Protein AF-0000000074608625 (afdb_homodimer)

Solvent-accessible surface area (backbone atoms only — not comparable to full-atom values): 22029 Å² total; per-residue (Å²): 109,64,65,56,42,51,50,27,55,51,31,38,75,40,43,80,80,32,47,66,61,49,50,52,43,54,66,48,27,77,52,74,66,51,71,73,44,94,78,44,61,47,52,67,66,27,51,48,28,48,43,29,43,35,46,26,46,45,65,27,81,73,61,85,59,65,58,55,58,49,51,50,50,51,51,62,72,42,47,70,63,55,24,36,69,66,22,48,39,90,84,57,47,71,64,52,50,37,51,49,45,35,52,43,36,43,23,50,37,46,28,31,72,65,28,61,69,56,29,54,58,42,22,73,50,45,38,57,48,52,50,50,31,51,53,29,44,68,36,90,84,39,82,28,16,67,48,16,42,43,47,46,51,30,35,44,76,28,67,64,61,49,35,70,68,43,48,53,52,48,45,32,52,52,40,48,53,60,55,61,72,60,58,82,56,72,65,76,72,49,68,78,69,65,76,84,74,82,80,78,76,86,125,108,65,66,56,44,51,49,29,54,52,31,38,77,40,42,80,81,33,46,66,61,50,51,51,43,54,67,48,27,76,53,74,68,50,70,74,44,93,79,45,60,48,51,66,67,26,51,49,28,46,43,29,42,34,46,25,45,46,64,27,82,73,62,84,60,64,59,57,59,49,49,49,51,50,51,62,72,42,46,70,64,55,24,36,69,66,22,48,40,89,86,56,46,72,66,53,51,37,50,50,44,36,52,44,36,43,23,51,36,46,27,28,72,66,28,61,68,56,30,54,57,43,22,73,51,46,38,59,47,52,50,51,30,50,52,29,45,70,36,88,85,40,82,27,16,68,47,16,43,44,47,46,53,30,36,43,78,26,67,64,61,49,36,72,68,44,48,52,52,48,45,32,53,51,41,48,52,60,54,60,73,61,56,82,55,69,69,76,70,48,70,77,67,65,78,83,75,80,78,78,77,86,125

Organism: Saponaria officinalis (NCBI:txid3572)

Secondary structure (DSSP, 8-state):
-HHHHHHHHHHHHSTTTTHHHHHHHHHTSPPHHHHHSSS----HHHHHHHHHHHHHHHH-SS-SSSHHHHHHHHHHHTGGGGGSGGGS-TT--HHHHHHHHHHHHHHHHHHHHH-HHHHHHHHTTHHHHHHHHHHHHH-TT-TTHHHHHHHHHHHHHS-----HHHHHHHHHHHHHHHHHHS---HHHHHTTS----------/-HHHHHHHHHHHHSGGGGHHHHHHHHHTSPPHHHHHSSS----HHHHHHHHHHHHHHHH-SS-SSSHHHHHHHHHHHTGGGGGSGGGS-TT--HHHHHHHHHHHHHHHHHHHHH-HHHHHHHHTTHHHHHHHHHHHHH-TT-TTHHHHHHHHHHHHHS-----HHHHHHHHHHHHHHHHHHS---HHHHHTTS----------

Sequence (406 aa):
MEALTELCDLIAKKPAQFTEKLGWICGHCPSPEFFSGGSPRISRSQLNSVICVSRFLSLCPSPPDHRPKDVVLDFLCSVTTSFQLSFWPQSFHNDAVSTFYADFLGYVCIVGEISPEFSDDVENFFGEVVMSALNNAYSVCSESRPISRIFLVALSNSFPRISPYDSENLIILLLEQICAVSPFSPRDAASGGGGMASGMSSYMEALTELCDLIAKKPAQFTEKLGWICGHCPSPEFFSGGSPRISRSQLNSVICVSRFLSLCPSPPDHRPKDVVLDFLCSVTTSFQLSFWPQSFHNDAVSTFYADFLGYVCIVGEISPEFSDDVENFFGEVVMSALNNAYSVCSESRPISRIFLVALSNSFPRISPYDSENLIILLLEQICAVSPFSPRDAASGGGGMASGMSSY

pLDDT: mean 85.3, std 18.97, range [23.88, 98.56]

Radius of gyration: 27.74 Å; Cα contacts (8 Å, |Δi|>4): 485; chains: 2; bounding box: 70×77×64 Å

Nearest PDB structures (foldseek):
  6rk8-assembly1_A-2  TM=3.622E-01  e=2.174E+00  Homo sapiens
  6rm5-assembly1_A-2  TM=3.635E-01  e=3.860E+00  Homo sapiens
  5ulo-assembly1_B  TM=2.159E-01  e=1.414E+00  Homo sapiens
  6rk8-assembly1_A-2  TM=3.625E-01  e=9.862E-01  Homo sapiens
  7nma-assembly1_A-2  TM=4.134E-01  e=2.217E+00  Homo sapiens

Structure (mmCIF, N/CA/C/O backbone):
data_AF-0000000074608625-model_v1
#
loop_
_entity.id
_entity.type
_entity.pdbx_description
1 polymer 'Uncharacterized protein'
#
loop_
_atom_site.group_PDB
_atom_site.id
_atom_site.type_symbol
_atom_site.label_atom_id
_atom_site.label_alt_id
_atom_site.label_comp_id
_atom_site.label_asym_id
_atom_site.label_entity_id
_atom_site.label_seq_id
_atom_site.pdbx_PDB_ins_code
_atom_site.Cartn_x
_atom_site.Cartn_y
_atom_site.Cartn_z
_atom_site.occupancy
_atom_site.B_iso_or_equiv
_atom_site.auth_seq_id
_atom_site.auth_comp_id
_atom_site.auth_asym_id
_atom_site.auth_atom_id
_atom_site.pdbx_PDB_model_num
ATOM 1 N N . MET A 1 1 ? -2.221 -35.25 -4.062 1 62.5 1 MET A N 1
ATOM 2 C CA . MET A 1 1 ? -1.458 -34.062 -3.65 1 62.5 1 MET A CA 1
ATOM 3 C C . MET A 1 1 ? -0.403 -34.438 -2.613 1 62.5 1 MET A C 1
ATOM 5 O O . MET A 1 1 ? 0.753 -34.031 -2.723 1 62.5 1 MET A O 1
ATOM 9 N N . GLU A 1 2 ? -0.713 -35.469 -1.866 1 69.81 2 GLU A N 1
ATOM 10 C CA . GLU A 1 2 ? 0.182 -35.812 -0.767 1 69.81 2 GLU A CA 1
ATOM 11 C C . GLU A 1 2 ? 1.438 -36.5 -1.277 1 69.81 2 GLU A C 1
ATOM 13 O O . GLU A 1 2 ? 2.551 -36.188 -0.859 1 69.81 2 GLU A O 1
ATOM 18 N N . ALA A 1 3 ? 1.208 -37.406 -2.23 1 73.75 3 ALA A N 1
ATOM 19 C CA . ALA A 1 3 ? 2.359 -38.125 -2.738 1 73.75 3 ALA A CA 1
ATOM 20 C C . ALA A 1 3 ? 3.311 -37.219 -3.5 1 73.75 3 ALA A C 1
ATOM 22 O O . ALA A 1 3 ? 4.531 -37.312 -3.346 1 73.75 3 ALA A O 1
ATOM 23 N N . LEU A 1 4 ? 2.727 -36.344 -4.273 1 80.75 4 LEU A N 1
ATOM 24 C CA . LEU A 1 4 ? 3.535 -35.406 -5.039 1 80.75 4 LEU A CA 1
ATOM 25 C C . LEU A 1 4 ? 4.289 -34.438 -4.117 1 80.75 4 LEU A C 1
ATOM 27 O O . LEU A 1 4 ? 5.449 -34.125 -4.367 1 80.75 4 LEU A O 1
ATOM 31 N N . THR A 1 5 ? 3.619 -34.188 -3.051 1 80.56 5 THR A N 1
ATOM 32 C CA . THR A 1 5 ? 4.238 -33.312 -2.062 1 80.56 5 THR A CA 1
ATOM 33 C C . THR A 1 5 ? 5.438 -34 -1.412 1 80.56 5 THR A C 1
ATOM 35 O O . THR A 1 5 ? 6.496 -33.375 -1.251 1 80.56 5 THR A O 1
ATOM 38 N N . GLU A 1 6 ? 5.23 -35.219 -1.088 1 80.81 6 GLU A N 1
ATOM 39 C CA . GLU A 1 6 ? 6.316 -36 -0.484 1 80.81 6 GLU A CA 1
ATOM 40 C C . GLU A 1 6 ? 7.488 -36.125 -1.447 1 80.81 6 GLU A C 1
ATOM 42 O O . GLU A 1 6 ? 8.648 -36.062 -1.036 1 80.81 6 GLU A O 1
ATOM 47 N N . LEU A 1 7 ? 7.137 -36.438 -2.635 1 84 7 LEU A N 1
ATOM 48 C CA . LEU A 1 7 ? 8.18 -36.562 -3.65 1 84 7 LEU A CA 1
ATOM 49 C C . LEU A 1 7 ? 8.961 -35.25 -3.764 1 84 7 LEU A C 1
ATOM 51 O O . LEU A 1 7 ? 10.195 -35.25 -3.814 1 84 7 LEU A O 1
ATOM 55 N N . CYS A 1 8 ? 8.289 -34.188 -3.764 1 84.25 8 CYS A N 1
ATOM 56 C CA . CYS A 1 8 ? 8.93 -32.875 -3.867 1 84.25 8 CYS A CA 1
ATOM 57 C C . CYS A 1 8 ? 9.867 -32.625 -2.686 1 84.25 8 CYS A C 1
ATOM 59 O O . CYS A 1 8 ? 10.953 -32.094 -2.854 1 84.25 8 CYS A O 1
ATOM 61 N N . ASP A 1 9 ? 9.414 -33.062 -1.538 1 86.75 9 ASP A N 1
ATOM 62 C CA . ASP A 1 9 ? 10.266 -32.906 -0.358 1 86.75 9 ASP A CA 1
ATOM 63 C C . ASP A 1 9 ? 11.539 -33.75 -0.498 1 86.75 9 ASP A C 1
ATOM 65 O O . ASP A 1 9 ? 12.617 -33.281 -0.105 1 86.75 9 ASP A O 1
ATOM 69 N N . LEU A 1 10 ? 11.336 -34.844 -1.03 1 87.38 10 LEU A N 1
ATOM 70 C CA . LEU A 1 10 ? 12.492 -35.719 -1.247 1 87.38 10 LEU A CA 1
ATOM 71 C C . LEU A 1 10 ? 13.445 -35.094 -2.262 1 87.38 10 LEU A C 1
ATOM 73 O O . LEU A 1 10 ? 14.664 -35.125 -2.07 1 87.38 10 LEU A O 1
ATOM 77 N N . ILE A 1 11 ? 12.977 -34.656 -3.322 1 88.56 11 ILE A N 1
ATOM 78 C CA . ILE A 1 11 ? 13.781 -34.031 -4.359 1 88.56 11 ILE A CA 1
ATOM 79 C C . ILE A 1 11 ? 14.531 -32.844 -3.77 1 88.56 11 ILE A C 1
ATOM 81 O O . ILE A 1 11 ? 15.711 -32.625 -4.07 1 88.56 11 ILE A O 1
ATOM 85 N N . ALA A 1 12 ? 13.883 -32.062 -2.889 1 87.19 12 ALA A N 1
ATOM 86 C CA . ALA A 1 12 ? 14.484 -30.875 -2.309 1 87.19 12 ALA A CA 1
ATOM 87 C C . ALA A 1 12 ? 15.688 -31.234 -1.438 1 87.19 12 ALA A C 1
ATOM 89 O O . ALA A 1 12 ? 16.641 -30.438 -1.32 1 87.19 12 ALA A O 1
ATOM 90 N N . LYS A 1 13 ? 15.68 -32.344 -0.871 1 87.94 13 LYS A N 1
ATOM 91 C CA . LYS A 1 13 ? 16.781 -32.781 -0.019 1 87.94 13 LYS A CA 1
ATOM 92 C C . LYS A 1 13 ? 17.984 -33.219 -0.854 1 87.94 13 LYS A C 1
ATOM 94 O O . LYS A 1 13 ? 19.125 -33.125 -0.409 1 87.94 13 LYS A O 1
ATOM 99 N N . LYS A 1 14 ? 17.703 -33.781 -1.991 1 90 14 LYS A N 1
ATOM 100 C CA . LYS A 1 14 ? 18.766 -34.219 -2.881 1 90 14 LYS A CA 1
ATOM 101 C C . LYS A 1 14 ? 18.469 -33.844 -4.332 1 90 14 LYS A C 1
ATOM 103 O O . LYS A 1 14 ? 18.312 -34.719 -5.18 1 90 14 LYS A O 1
ATOM 108 N N . PRO A 1 15 ? 18.531 -32.625 -4.633 1 87.06 15 PRO A N 1
ATOM 109 C CA . PRO A 1 15 ? 18.047 -32.156 -5.941 1 87.06 15 PRO A CA 1
ATOM 110 C C . PRO A 1 15 ? 18.906 -32.688 -7.094 1 87.06 15 PRO A C 1
ATOM 112 O O . PRO A 1 15 ? 18.359 -33 -8.164 1 87.06 15 PRO A O 1
ATOM 115 N N . ALA A 1 16 ? 20.172 -32.781 -6.934 1 87.25 16 ALA A N 1
ATOM 116 C CA . ALA A 1 16 ? 21.047 -33.25 -7.996 1 87.25 16 ALA A CA 1
ATOM 117 C C . ALA A 1 16 ? 20.766 -34.688 -8.344 1 87.25 16 ALA A C 1
ATOM 119 O O . ALA A 1 16 ? 20.922 -35.125 -9.492 1 87.25 16 ALA A O 1
ATOM 120 N N . GLN A 1 17 ? 20.281 -35.438 -7.332 1 88.06 17 GLN A N 1
ATOM 121 C CA . GLN A 1 17 ? 20.031 -36.844 -7.52 1 88.06 17 GLN A CA 1
ATOM 122 C C . GLN A 1 17 ? 18.688 -37.094 -8.211 1 88.06 17 GLN A C 1
ATOM 124 O O . GLN A 1 17 ? 18.484 -38.125 -8.828 1 88.06 17 GLN A O 1
ATOM 129 N N . PHE A 1 18 ? 17.859 -36.188 -8.164 1 88.81 18 PHE A N 1
ATOM 130 C CA . PHE A 1 18 ? 16.5 -36.406 -8.672 1 88.81 18 PHE A CA 1
ATOM 131 C C . PHE A 1 18 ? 16.156 -35.406 -9.758 1 88.81 18 PHE A C 1
ATOM 133 O O . PHE A 1 18 ? 15.016 -34.969 -9.867 1 88.81 18 PHE A O 1
ATOM 140 N N . THR A 1 19 ? 17.094 -35.031 -10.555 1 88.88 19 THR A N 1
ATOM 141 C CA . THR A 1 19 ? 16.922 -34 -11.594 1 88.88 19 THR A CA 1
ATOM 142 C C . THR A 1 19 ? 15.867 -34.438 -12.602 1 88.88 19 THR A C 1
ATOM 144 O O . THR A 1 19 ? 15.062 -33.625 -13.047 1 88.88 19 THR A O 1
ATOM 147 N N . GLU A 1 20 ? 15.898 -35.688 -12.922 1 90.19 20 GLU A N 1
ATOM 148 C CA . GLU A 1 20 ? 14.938 -36.188 -13.906 1 90.19 20 GLU A CA 1
ATOM 149 C C . GLU A 1 20 ? 13.508 -36.094 -13.375 1 90.19 20 GLU A C 1
ATOM 151 O O . GLU A 1 20 ? 12.594 -35.75 -14.117 1 90.19 20 GLU A O 1
ATOM 156 N N . LYS A 1 21 ? 13.312 -36.5 -12.148 1 89.75 21 LYS A N 1
ATOM 157 C CA . LYS A 1 21 ? 11.992 -36.438 -11.531 1 89.75 21 LYS A CA 1
ATOM 158 C C . LYS A 1 21 ? 11.508 -35 -11.445 1 89.75 21 LYS A C 1
ATOM 160 O O . LYS A 1 21 ? 10.328 -34.719 -11.664 1 89.75 21 LYS A O 1
ATOM 165 N N . LEU A 1 22 ? 12.453 -34.125 -11.133 1 91.5 22 LEU A N 1
ATOM 166 C CA . LEU A 1 22 ? 12.125 -32.688 -11.102 1 91.5 22 LEU A CA 1
ATOM 167 C C . LEU A 1 22 ? 11.703 -32.188 -12.484 1 91.5 22 LEU A C 1
ATOM 169 O O . LEU A 1 22 ? 10.711 -31.469 -12.609 1 91.5 22 LEU A O 1
ATOM 173 N N . GLY A 1 23 ? 12.469 -32.594 -13.461 1 92.44 23 GLY A N 1
ATOM 174 C CA . GLY A 1 23 ? 12.117 -32.25 -14.828 1 92.44 23 GLY A CA 1
ATOM 175 C C . GLY A 1 23 ? 10.742 -32.75 -15.227 1 92.44 23 GLY A C 1
ATOM 176 O O . GLY A 1 23 ? 10 -32.031 -15.922 1 92.44 23 GLY A O 1
ATOM 177 N N . TRP A 1 24 ? 10.438 -33.969 -14.82 1 92.19 24 TRP A N 1
ATOM 178 C CA . TRP A 1 24 ? 9.133 -34.531 -15.102 1 92.19 24 TRP A CA 1
ATOM 179 C C . TRP A 1 24 ? 8.016 -33.719 -14.477 1 92.19 24 TRP A C 1
ATOM 181 O O . TRP A 1 24 ? 7.02 -33.406 -15.133 1 92.19 24 TRP A O 1
ATOM 191 N N . ILE A 1 25 ? 8.125 -33.344 -13.227 1 93.06 25 ILE A N 1
ATOM 192 C CA . ILE A 1 25 ? 7.109 -32.562 -12.547 1 93.06 25 ILE A CA 1
ATOM 193 C C . ILE A 1 25 ? 6.957 -31.203 -13.25 1 93.06 25 ILE A C 1
ATOM 195 O O . ILE A 1 25 ? 5.84 -30.75 -13.484 1 93.06 25 ILE A O 1
ATOM 199 N N . CYS A 1 26 ? 8.094 -30.609 -13.586 1 94.5 26 CYS A N 1
ATOM 200 C CA . CYS A 1 26 ? 8.078 -29.328 -14.289 1 94.5 26 CYS A CA 1
ATOM 201 C C . CYS A 1 26 ? 7.363 -29.453 -15.633 1 94.5 26 CYS A C 1
ATOM 203 O O . CYS A 1 26 ? 6.621 -28.562 -16.031 1 94.5 26 CYS A O 1
ATOM 205 N N . GLY A 1 27 ? 7.559 -30.531 -16.234 1 93.94 27 GLY A N 1
ATOM 206 C CA . GLY A 1 27 ? 6.953 -30.781 -17.531 1 93.94 27 GLY A CA 1
ATOM 207 C C . GLY A 1 27 ? 5.445 -30.922 -17.469 1 93.94 27 GLY A C 1
ATOM 208 O O . GLY A 1 27 ? 4.766 -30.828 -18.5 1 93.94 27 GLY A O 1
ATOM 209 N N . HIS A 1 28 ? 4.926 -31.172 -16.266 1 93.62 28 HIS A N 1
ATOM 210 C CA . HIS A 1 28 ? 3.488 -31.312 -16.078 1 93.62 28 HIS A CA 1
ATOM 211 C C . HIS A 1 28 ? 2.838 -29.984 -15.711 1 93.62 28 HIS A C 1
ATOM 213 O O . HIS A 1 28 ? 1.614 -29.906 -15.586 1 93.62 28 HIS A O 1
ATOM 219 N N . CYS A 1 29 ? 3.6 -29 -15.539 1 94.88 29 CYS A N 1
ATOM 220 C CA . CYS A 1 29 ? 3.062 -27.656 -15.32 1 94.88 29 CYS A CA 1
ATOM 221 C C . CYS A 1 29 ? 2.633 -27.031 -16.641 1 94.88 29 CYS A C 1
ATOM 223 O O . CYS A 1 29 ? 3.127 -27.391 -17.703 1 94.88 29 CYS A O 1
ATOM 225 N N . PRO A 1 30 ? 1.712 -26.125 -16.531 1 93.5 30 PRO A N 1
ATOM 226 C CA . PRO A 1 30 ? 1.291 -25.469 -17.781 1 93.5 30 PRO A CA 1
ATOM 227 C C . PRO A 1 30 ? 2.418 -24.672 -18.438 1 93.5 30 PRO A C 1
ATOM 229 O O . PRO A 1 30 ? 3.207 -24.031 -17.75 1 93.5 30 PRO A O 1
ATOM 232 N N . SER A 1 31 ? 2.512 -24.812 -19.734 1 89 31 SER A N 1
ATOM 233 C CA . SER A 1 31 ? 3.477 -24.016 -20.484 1 89 31 SER A CA 1
ATOM 234 C C . SER A 1 31 ? 2.951 -22.609 -20.75 1 89 31 SER A C 1
ATOM 236 O O . SER A 1 31 ? 1.753 -22.359 -20.609 1 89 31 SER A O 1
ATOM 238 N N . PRO A 1 32 ? 3.836 -21.719 -21.094 1 87.12 32 PRO A N 1
ATOM 239 C CA . PRO A 1 32 ? 3.391 -20.359 -21.391 1 87.12 32 PRO A CA 1
ATOM 240 C C . PRO A 1 32 ? 2.314 -20.312 -22.469 1 87.12 32 PRO A C 1
ATOM 242 O O . PRO A 1 32 ? 1.43 -19.453 -22.422 1 87.12 32 PRO A O 1
ATOM 245 N N . GLU A 1 33 ? 2.348 -21.234 -23.359 1 87.5 33 GLU A N 1
ATOM 246 C CA . GLU A 1 33 ? 1.382 -21.281 -24.453 1 87.5 33 GLU A CA 1
ATOM 247 C C . GLU A 1 33 ? -0.02 -21.594 -23.938 1 87.5 33 GLU A C 1
ATOM 249 O O . GLU A 1 33 ? -1.015 -21.234 -24.578 1 87.5 33 GLU A O 1
ATOM 254 N N . PHE A 1 34 ? 0.003 -22.281 -22.859 1 87.88 34 PHE A N 1
ATOM 255 C CA . PHE A 1 34 ? -1.271 -22.641 -22.25 1 87.88 34 PHE A CA 1
ATOM 256 C C . PHE A 1 34 ? -2.078 -21.391 -21.922 1 87.88 34 PHE A C 1
ATOM 258 O O . PHE A 1 34 ? -3.295 -21.359 -22.109 1 87.88 34 PHE A O 1
ATOM 265 N N . PHE A 1 35 ? -1.412 -20.359 -21.484 1 86.56 35 PHE A N 1
ATOM 266 C CA . PHE A 1 35 ? -2.059 -19.156 -20.969 1 86.56 35 PHE A CA 1
ATOM 267 C C . PHE A 1 35 ? -2.432 -18.203 -22.094 1 86.56 35 PHE A C 1
ATOM 269 O O . PHE A 1 35 ? -3.26 -17.312 -21.906 1 86.56 35 PHE A O 1
ATOM 276 N N . SER A 1 36 ? -1.733 -18.266 -23.188 1 79 36 SER A N 1
ATOM 277 C CA . SER A 1 36 ? -1.963 -17.375 -24.328 1 79 36 SER A CA 1
ATOM 278 C C . SER A 1 36 ? -3.201 -17.797 -25.109 1 79 36 SER A C 1
ATOM 280 O O . SER A 1 36 ? -3.701 -17.047 -25.953 1 79 36 SER A O 1
ATOM 282 N N . GLY A 1 37 ? -3.668 -18.953 -24.812 1 66.75 37 GLY A N 1
ATOM 283 C CA . GLY A 1 37 ? -4.844 -19.422 -25.531 1 66.75 37 GLY A CA 1
ATOM 284 C C . GLY A 1 37 ? -6.145 -18.922 -24.938 1 66.75 37 GLY A C 1
ATOM 285 O O . GLY A 1 37 ? -6.168 -18.438 -23.797 1 66.75 37 GLY A O 1
ATOM 286 N N . GLY A 1 38 ? -7.23 -18.438 -25.734 1 66 38 GLY A N 1
ATOM 287 C CA . GLY A 1 38 ? -8.523 -17.812 -25.484 1 66 38 GLY A CA 1
ATOM 288 C C . GLY A 1 38 ? -9.094 -18.172 -24.125 1 66 38 GLY A C 1
ATOM 289 O O . GLY A 1 38 ? -9.398 -17.281 -23.328 1 66 38 GLY A O 1
ATOM 290 N N . SER A 1 39 ? -9.516 -19.359 -23.781 1 67.25 39 SER A N 1
ATOM 291 C CA . SER A 1 39 ? -10.141 -19.75 -22.531 1 67.25 39 SER A CA 1
ATOM 292 C C . SER A 1 39 ? -9.555 -21.062 -22.016 1 67.25 39 SER A C 1
ATOM 294 O O . SER A 1 39 ? -10.211 -22.094 -22.062 1 67.25 39 SER A O 1
ATOM 296 N N . PRO A 1 40 ? -8.359 -20.844 -21.297 1 80.19 40 PRO A N 1
ATOM 297 C CA . PRO A 1 40 ? -7.754 -22.109 -20.859 1 80.19 40 PRO A CA 1
ATOM 298 C C . PRO A 1 40 ? -8.422 -22.672 -19.609 1 80.19 40 PRO A C 1
ATOM 300 O O . PRO A 1 40 ? -8.961 -21.922 -18.797 1 80.19 40 PRO A O 1
ATOM 303 N N . ARG A 1 41 ? -8.648 -23.953 -19.578 1 91.69 41 ARG A N 1
ATOM 304 C CA . ARG A 1 41 ? -9.008 -24.672 -18.359 1 91.69 41 ARG A CA 1
ATOM 305 C C . ARG A 1 41 ? -7.848 -25.516 -17.859 1 91.69 41 ARG A C 1
ATOM 307 O O . ARG A 1 41 ? -7.398 -26.438 -18.547 1 91.69 41 ARG A O 1
ATOM 314 N N . ILE A 1 42 ? -7.43 -25.203 -16.734 1 94.81 42 ILE A N 1
ATOM 315 C CA . ILE A 1 42 ? -6.273 -25.906 -16.188 1 94.81 42 ILE A CA 1
ATOM 316 C C . ILE A 1 42 ? -6.734 -27.188 -15.477 1 94.81 42 ILE A C 1
ATOM 318 O O . ILE A 1 42 ? -7.848 -27.234 -14.945 1 94.81 42 ILE A O 1
ATOM 322 N N . SER A 1 43 ? -5.949 -28.188 -15.492 1 93.06 43 SER A N 1
ATOM 323 C CA . SER A 1 43 ? -6.312 -29.438 -14.836 1 93.06 43 SER A CA 1
ATOM 324 C C . SER A 1 43 ? -5.848 -29.453 -13.383 1 93.06 43 SER A C 1
ATOM 326 O O . SER A 1 43 ? -4.949 -28.688 -13.008 1 93.06 43 SER A O 1
ATOM 328 N N . ARG A 1 44 ? -6.438 -30.297 -12.602 1 93.12 44 ARG A N 1
ATOM 329 C CA . ARG A 1 44 ? -6.027 -30.469 -11.211 1 93.12 44 ARG A CA 1
ATOM 330 C C . ARG A 1 44 ? -4.57 -30.906 -11.117 1 93.12 44 ARG A C 1
ATOM 332 O O . ARG A 1 44 ? -3.834 -30.438 -10.234 1 93.12 44 ARG A O 1
ATOM 339 N N . SER A 1 45 ? -4.238 -31.797 -11.961 1 91.62 45 SER A N 1
ATOM 340 C CA . SER A 1 45 ? -2.873 -32.312 -11.961 1 91.62 45 SER A CA 1
ATOM 341 C C . SER A 1 45 ? -1.867 -31.203 -12.25 1 91.62 45 SER A C 1
ATOM 343 O O . SER A 1 45 ? -0.794 -31.156 -11.641 1 91.62 45 SER A O 1
ATOM 345 N N . GLN A 1 46 ? -2.205 -30.359 -13.172 1 93.69 46 GLN A N 1
ATOM 346 C CA . GLN A 1 46 ? -1.342 -29.234 -13.484 1 93.69 46 GLN A CA 1
ATOM 347 C C . GLN A 1 46 ? -1.2 -28.297 -12.281 1 93.69 46 GLN A C 1
ATOM 349 O O . GLN A 1 46 ? -0.096 -27.859 -11.953 1 93.69 46 GLN A O 1
ATOM 354 N N . LEU A 1 47 ? -2.281 -28.031 -11.617 1 95.19 47 LEU A N 1
ATOM 355 C CA . LEU A 1 47 ? -2.26 -27.203 -10.43 1 95.19 47 LEU A CA 1
ATOM 356 C C . LEU A 1 47 ? -1.396 -27.828 -9.336 1 95.19 47 LEU A C 1
ATOM 358 O O . LEU A 1 47 ? -0.6 -27.125 -8.695 1 95.19 47 LEU A O 1
ATOM 362 N N . ASN A 1 48 ? -1.574 -29.047 -9.188 1 93.62 48 ASN A N 1
ATOM 363 C CA . ASN A 1 48 ? -0.778 -29.766 -8.195 1 93.62 48 ASN A CA 1
ATOM 364 C C . ASN A 1 48 ? 0.713 -29.688 -8.516 1 93.62 48 ASN A C 1
ATOM 366 O O . ASN A 1 48 ? 1.537 -29.547 -7.609 1 93.62 48 ASN A O 1
ATOM 370 N N . SER A 1 49 ? 1.026 -29.844 -9.758 1 94.38 49 SER A N 1
ATOM 371 C CA . SER A 1 49 ? 2.426 -29.766 -10.164 1 94.38 49 SER A CA 1
ATOM 372 C C . SER A 1 49 ? 3.01 -28.391 -9.867 1 94.38 49 SER A C 1
ATOM 374 O O . SER A 1 49 ? 4.145 -28.281 -9.398 1 94.38 49 SER A O 1
ATOM 376 N N . VAL A 1 50 ? 2.24 -27.359 -10.156 1 96 50 VAL A N 1
ATOM 377 C CA . VAL A 1 50 ? 2.688 -25.984 -9.891 1 96 50 VAL A CA 1
ATOM 378 C C . VAL A 1 50 ? 2.979 -25.828 -8.398 1 96 50 VAL A C 1
ATOM 380 O O . VAL A 1 50 ? 4.02 -25.281 -8.016 1 96 50 VAL A O 1
ATOM 383 N N . ILE A 1 51 ? 2.078 -26.312 -7.551 1 96.62 51 ILE A N 1
ATOM 384 C CA . ILE A 1 51 ? 2.258 -26.219 -6.105 1 96.62 51 ILE A CA 1
ATOM 385 C C . ILE A 1 51 ? 3.506 -27 -5.688 1 96.62 51 ILE A C 1
ATOM 387 O O . ILE A 1 51 ? 4.305 -26.516 -4.879 1 96.62 51 ILE A O 1
ATOM 391 N N . CYS A 1 52 ? 3.666 -28.109 -6.246 1 94.12 52 CYS A N 1
ATOM 392 C CA . CYS A 1 52 ? 4.801 -28.953 -5.906 1 94.12 52 CYS A CA 1
ATOM 393 C C . CYS A 1 52 ? 6.117 -28.281 -6.266 1 94.12 52 CYS A C 1
ATOM 395 O O . CYS A 1 52 ? 7.051 -28.25 -5.461 1 94.12 52 CYS A O 1
ATOM 397 N N . VAL A 1 53 ? 6.195 -27.781 -7.422 1 94.75 53 VAL A N 1
ATOM 398 C CA . VAL A 1 53 ? 7.414 -27.109 -7.867 1 94.75 53 VAL A CA 1
ATOM 399 C C . VAL A 1 53 ? 7.684 -25.891 -7 1 94.75 53 VAL A C 1
ATOM 401 O O . VAL A 1 53 ? 8.828 -25.609 -6.637 1 94.75 53 VAL A O 1
ATOM 404 N N . SER A 1 54 ? 6.613 -25.156 -6.68 1 96.38 54 SER A N 1
ATOM 405 C CA . SER A 1 54 ? 6.762 -23.984 -5.809 1 96.38 54 SER A CA 1
ATOM 406 C C . SER A 1 54 ? 7.293 -24.391 -4.438 1 96.38 54 SER A C 1
ATOM 408 O O . SER A 1 54 ? 8.172 -23.734 -3.887 1 96.38 54 SER A O 1
ATOM 410 N N . ARG A 1 55 ? 6.746 -25.422 -3.939 1 95.31 55 ARG A N 1
ATOM 411 C CA . ARG A 1 55 ? 7.211 -25.938 -2.654 1 95.31 55 ARG A CA 1
ATOM 412 C C . ARG A 1 55 ? 8.672 -26.359 -2.732 1 95.31 55 ARG A C 1
ATOM 414 O O . ARG A 1 55 ? 9.461 -26.062 -1.835 1 95.31 55 ARG A O 1
ATOM 421 N N . PHE A 1 56 ? 9.016 -27.062 -3.732 1 94.5 56 PHE A N 1
ATOM 422 C CA . PHE A 1 56 ? 10.391 -27.484 -3.938 1 94.5 56 PHE A CA 1
ATOM 423 C C . PHE A 1 56 ? 11.336 -26.281 -3.877 1 94.5 56 PHE A C 1
ATOM 425 O O . PHE A 1 56 ? 12.344 -26.312 -3.164 1 94.5 56 PHE A O 1
ATOM 432 N N . LEU A 1 57 ? 10.984 -25.234 -4.629 1 95.38 57 LEU A N 1
ATOM 433 C CA . LEU A 1 57 ? 11.828 -24.047 -4.688 1 95.38 57 LEU A CA 1
ATOM 434 C C . LEU A 1 57 ? 11.953 -23.406 -3.312 1 95.38 57 LEU A C 1
ATOM 436 O O . LEU A 1 57 ? 12.992 -22.828 -2.984 1 95.38 57 LEU A O 1
ATOM 440 N N . SER A 1 58 ? 10.875 -23.469 -2.539 1 95.5 58 SER A N 1
ATOM 441 C CA . SER A 1 58 ? 10.867 -22.859 -1.211 1 95.5 58 SER A CA 1
ATOM 442 C C . SER A 1 58 ? 11.773 -23.625 -0.253 1 95.5 58 SER A C 1
ATOM 444 O O . SER A 1 58 ? 12.172 -23.109 0.791 1 95.5 58 SER A O 1
ATOM 446 N N . LEU A 1 59 ? 12.125 -24.812 -0.626 1 93.75 59 LEU A N 1
ATOM 447 C CA . LEU A 1 59 ? 12.938 -25.656 0.24 1 93.75 59 LEU A CA 1
ATOM 448 C C . LEU A 1 59 ? 14.367 -25.75 -0.285 1 93.75 59 LEU A C 1
ATOM 450 O O . LEU A 1 59 ? 15.258 -26.25 0.412 1 93.75 59 LEU A O 1
ATOM 454 N N . CYS A 1 60 ? 14.586 -25.297 -1.541 1 90.5 60 CYS A N 1
ATOM 455 C CA . CYS A 1 60 ? 15.883 -25.484 -2.188 1 90.5 60 CYS A CA 1
ATOM 456 C C . CYS A 1 60 ? 16.453 -24.156 -2.668 1 90.5 60 CYS A C 1
ATOM 458 O O . CYS A 1 60 ? 16.141 -23.703 -3.768 1 90.5 60 CYS A O 1
ATOM 460 N N . PRO A 1 61 ? 17.359 -23.656 -1.972 1 84.88 61 PRO A N 1
ATOM 461 C CA . PRO A 1 61 ? 17.922 -22.344 -2.311 1 84.88 61 PRO A CA 1
ATOM 462 C C . PRO A 1 61 ? 18.75 -22.375 -3.594 1 84.88 61 PRO A C 1
ATOM 464 O O . PRO A 1 61 ? 18.922 -21.328 -4.242 1 84.88 61 PRO A O 1
ATOM 467 N N . SER A 1 62 ? 19.266 -23.531 -3.953 1 86.69 62 SER A N 1
ATOM 468 C CA . SER A 1 62 ? 20.109 -23.625 -5.145 1 86.69 62 SER A CA 1
ATOM 469 C C . SER A 1 62 ? 19.672 -24.797 -6.023 1 86.69 62 SER A C 1
ATOM 471 O O . SER A 1 62 ? 20.312 -25.844 -6.035 1 86.69 62 SER A O 1
ATOM 473 N N . PRO A 1 63 ? 18.594 -24.531 -6.699 1 89.81 63 PRO A N 1
ATOM 474 C CA . PRO A 1 63 ? 18.125 -25.609 -7.578 1 89.81 63 PRO A CA 1
ATOM 475 C C . PRO A 1 63 ? 19.125 -25.922 -8.695 1 89.81 63 PRO A C 1
ATOM 477 O O . PRO A 1 63 ? 19.891 -25.047 -9.109 1 89.81 63 PRO A O 1
ATOM 480 N N . PRO A 1 64 ? 19.172 -27.125 -9.109 1 87.5 64 PRO A N 1
ATOM 481 C CA . PRO A 1 64 ? 20.156 -27.547 -10.102 1 87.5 64 PRO A CA 1
ATOM 482 C C . PRO A 1 64 ? 19.922 -26.922 -11.469 1 87.5 64 PRO A C 1
ATOM 484 O O . PRO A 1 64 ? 20.844 -26.859 -12.289 1 87.5 64 PRO A O 1
ATOM 487 N N . ASP A 1 65 ? 18.75 -26.578 -11.789 1 87.94 65 ASP A N 1
ATOM 488 C CA . ASP A 1 65 ? 18.469 -25.891 -13.047 1 87.94 65 ASP A CA 1
ATOM 489 C C . ASP A 1 65 ? 17.422 -24.797 -12.859 1 87.94 65 ASP A C 1
ATOM 491 O O . ASP A 1 65 ? 16.922 -24.594 -11.75 1 87.94 65 ASP A O 1
ATOM 495 N N . HIS A 1 66 ? 17.172 -24.094 -14.062 1 91.38 66 HIS A N 1
ATOM 496 C CA . HIS A 1 66 ? 16.344 -22.906 -13.961 1 91.38 66 HIS A CA 1
ATOM 497 C C . HIS A 1 66 ? 14.875 -23.219 -14.227 1 91.38 66 HIS A C 1
ATOM 499 O O . HIS A 1 66 ? 14 -22.391 -13.984 1 91.38 66 HIS A O 1
ATOM 505 N N . ARG A 1 67 ? 14.625 -24.406 -14.539 1 93 67 ARG A N 1
ATOM 506 C CA . ARG A 1 67 ? 13.281 -24.766 -15 1 93 67 ARG A CA 1
ATOM 507 C C . ARG A 1 67 ? 12.25 -24.547 -13.898 1 93 67 ARG A C 1
ATOM 509 O O . ARG A 1 67 ? 11.188 -23.969 -14.141 1 93 67 ARG A O 1
ATOM 516 N N . PRO A 1 68 ? 12.555 -25.031 -12.648 1 94.5 68 PRO A N 1
ATOM 517 C CA . PRO A 1 68 ? 11.562 -24.812 -11.594 1 94.5 68 PRO A CA 1
ATOM 518 C C . PRO A 1 68 ? 11.203 -23.344 -11.406 1 94.5 68 PRO A C 1
ATOM 520 O O . PRO A 1 68 ? 10.023 -23 -11.266 1 94.5 68 PRO A O 1
ATOM 523 N N . LYS A 1 69 ? 12.172 -22.5 -11.461 1 95.94 69 LYS A N 1
ATOM 524 C CA . LYS A 1 69 ? 11.93 -21.078 -11.312 1 95.94 69 LYS A CA 1
ATOM 525 C C . LYS A 1 69 ? 11.078 -20.531 -12.461 1 95.94 69 LYS A C 1
ATOM 527 O O . LYS A 1 69 ? 10.156 -19.75 -12.242 1 95.94 69 LYS A O 1
ATOM 532 N N . ASP A 1 70 ? 11.367 -21 -13.641 1 95.56 70 ASP A N 1
ATOM 533 C CA . ASP A 1 70 ? 10.648 -20.531 -14.828 1 95.56 70 ASP A CA 1
ATOM 534 C C . ASP A 1 70 ? 9.172 -20.906 -14.742 1 95.56 70 ASP A C 1
ATOM 536 O O . ASP A 1 70 ? 8.305 -20.094 -15.07 1 95.56 70 ASP A O 1
ATOM 540 N N . VAL A 1 71 ? 8.992 -22.094 -14.336 1 95.75 71 VAL A N 1
ATOM 541 C CA . VAL A 1 71 ? 7.629 -22.594 -14.25 1 95.75 71 VAL A CA 1
ATOM 542 C C . VAL A 1 71 ? 6.82 -21.75 -13.266 1 95.75 71 VAL A C 1
ATOM 544 O O . VAL A 1 71 ? 5.691 -21.359 -13.562 1 95.75 71 VAL A O 1
ATOM 547 N N . VAL A 1 72 ? 7.359 -21.469 -12.125 1 97.12 72 VAL A N 1
ATOM 548 C CA . VAL A 1 72 ? 6.668 -20.719 -11.086 1 97.12 72 VAL A CA 1
ATOM 549 C C . VAL A 1 72 ? 6.449 -19.281 -11.539 1 97.12 72 VAL A C 1
ATOM 551 O O . VAL A 1 72 ? 5.355 -18.719 -11.383 1 97.12 72 VAL A O 1
ATOM 554 N N . LEU A 1 73 ? 7.453 -18.719 -12.203 1 96.94 73 LEU A N 1
ATOM 555 C CA . LEU A 1 73 ? 7.348 -17.359 -12.703 1 96.94 73 LEU A CA 1
ATOM 556 C C . LEU A 1 73 ? 6.293 -17.266 -13.805 1 96.94 73 LEU A C 1
ATOM 558 O O . LEU A 1 73 ? 5.508 -16.312 -13.836 1 96.94 73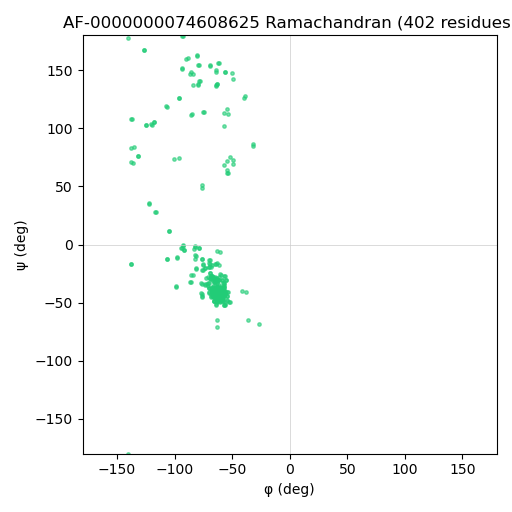 LEU A O 1
ATOM 562 N N . ASP A 1 74 ? 6.293 -18.219 -14.641 1 95.06 74 ASP A N 1
ATOM 563 C CA . ASP A 1 74 ? 5.312 -18.234 -15.727 1 95.06 74 ASP A CA 1
ATOM 564 C C . ASP A 1 74 ? 3.889 -18.281 -15.18 1 95.06 74 ASP A C 1
ATOM 566 O O . ASP A 1 74 ? 3.01 -17.562 -15.672 1 95.06 74 ASP A O 1
ATOM 570 N N . PHE A 1 75 ? 3.672 -19.109 -14.227 1 96.75 75 PHE A N 1
ATOM 571 C CA . PHE A 1 75 ? 2.334 -19.203 -13.656 1 96.75 75 PHE A CA 1
ATOM 572 C C . PHE A 1 75 ? 1.952 -17.891 -12.969 1 96.75 75 PHE A C 1
ATOM 574 O O . PHE A 1 75 ? 0.83 -17.406 -13.125 1 96.75 75 PHE A O 1
ATOM 581 N N . LEU A 1 76 ? 2.898 -17.375 -12.203 1 97.12 76 LEU A N 1
ATOM 582 C CA . LEU A 1 76 ? 2.648 -16.125 -11.492 1 97.12 76 LEU A CA 1
ATOM 583 C C . LEU A 1 76 ? 2.27 -15.008 -12.461 1 97.12 76 LEU A C 1
ATOM 585 O O . LEU A 1 76 ? 1.357 -14.219 -12.188 1 97.12 76 LEU A O 1
ATOM 589 N N . CYS A 1 77 ? 2.883 -15.023 -13.578 1 94.25 77 CYS A N 1
ATOM 590 C CA . CYS A 1 77 ? 2.619 -14.016 -14.602 1 94.25 77 CYS A CA 1
ATOM 591 C C . CYS A 1 77 ? 1.237 -14.211 -15.211 1 94.25 77 CYS A C 1
ATOM 593 O O . CYS A 1 77 ? 0.652 -13.266 -15.75 1 94.25 77 CYS A O 1
ATOM 595 N N . SER A 1 78 ? 0.741 -15.367 -15.031 1 91.94 78 SER A N 1
ATOM 596 C CA . SER A 1 78 ? -0.526 -15.68 -15.68 1 91.94 78 SER A CA 1
ATOM 597 C C . SER A 1 78 ? -1.677 -15.68 -14.68 1 91.94 78 SER A C 1
ATOM 599 O O . SER A 1 78 ? -2.783 -16.125 -15 1 91.94 78 SER A O 1
ATOM 601 N N . VAL A 1 79 ? -1.468 -15.211 -13.523 1 96.25 79 VAL A N 1
ATOM 602 C CA . VAL A 1 79 ? -2.465 -15.266 -12.461 1 96.25 79 VAL A CA 1
ATOM 603 C C . VAL A 1 79 ? -3.705 -14.477 -12.875 1 96.25 79 VAL A C 1
ATOM 605 O O . VAL A 1 79 ? -4.828 -14.844 -12.523 1 96.25 79 VAL A O 1
ATOM 608 N N . THR A 1 80 ? -3.57 -13.461 -13.656 1 95.12 80 THR A N 1
ATOM 609 C CA . THR A 1 80 ? -4.707 -12.633 -14.055 1 95.12 80 THR A CA 1
ATOM 610 C C . THR A 1 80 ? -5.691 -13.445 -14.898 1 95.12 80 THR A C 1
ATOM 612 O O . THR A 1 80 ? -6.902 -13.211 -14.836 1 95.12 80 THR A O 1
ATOM 615 N N . THR A 1 81 ? -5.152 -14.383 -15.664 1 93.62 81 THR A N 1
ATOM 616 C CA . THR A 1 81 ? -6.012 -15.266 -16.438 1 93.62 81 THR A CA 1
ATOM 617 C C . THR A 1 81 ? -6.809 -16.188 -15.523 1 93.62 81 THR A C 1
ATOM 619 O O . THR A 1 81 ? -7.93 -16.578 -15.859 1 93.62 81 THR A O 1
ATOM 622 N N . SER A 1 82 ? -6.293 -16.453 -14.414 1 95.44 82 SER A N 1
ATOM 623 C CA . SER A 1 82 ? -6.906 -17.406 -13.484 1 95.44 82 SER A CA 1
ATOM 624 C C . SER A 1 82 ? -8.07 -16.766 -12.734 1 95.44 82 SER A C 1
ATOM 626 O O . SER A 1 82 ? -8.781 -17.453 -12 1 95.44 82 SER A O 1
ATOM 628 N N . PHE A 1 83 ? -8.375 -15.5 -12.914 1 95.31 83 PHE A N 1
ATOM 629 C CA . PHE A 1 83 ? -9.484 -14.852 -12.227 1 95.31 83 PHE A CA 1
ATOM 630 C C . PHE A 1 83 ? -10.82 -15.266 -12.844 1 95.31 83 PHE A C 1
ATOM 632 O O . PHE A 1 83 ? -11.875 -15.039 -12.25 1 95.31 83 PHE A O 1
ATOM 639 N N . GLN A 1 84 ? -10.688 -15.797 -14.039 1 92.75 84 GLN A N 1
ATOM 640 C CA . GLN A 1 84 ? -11.891 -16.312 -14.688 1 92.75 84 GLN A CA 1
ATOM 641 C C . GLN A 1 84 ? -12.273 -17.672 -14.125 1 92.75 84 GLN A C 1
ATOM 643 O O . GLN A 1 84 ? -11.414 -18.547 -13.961 1 92.75 84 GLN A O 1
ATOM 648 N N . LEU A 1 85 ? -13.523 -17.844 -13.977 1 90.88 85 LEU A N 1
ATOM 649 C CA . LEU A 1 85 ? -14.023 -19.109 -13.461 1 90.88 85 LEU A CA 1
ATOM 650 C C . LEU A 1 85 ? -13.695 -20.266 -14.414 1 90.88 85 LEU A C 1
ATOM 652 O O . LEU A 1 85 ? -13.43 -21.375 -13.977 1 90.88 85 LEU A O 1
ATOM 656 N N . SER A 1 86 ? -13.664 -19.984 -15.648 1 91.81 86 SER A N 1
ATOM 657 C CA . SER A 1 86 ? -13.445 -21 -16.672 1 91.81 86 SER A CA 1
ATOM 658 C C . SER A 1 86 ? -12.008 -21.516 -16.641 1 91.81 86 SER A C 1
ATOM 660 O O . SER A 1 86 ? -11.695 -22.547 -17.219 1 91.81 86 SER A O 1
ATOM 662 N N . PHE A 1 87 ? -11.172 -20.859 -15.969 1 95 87 PHE A N 1
ATOM 663 C CA . PHE A 1 87 ? -9.773 -21.25 -15.852 1 95 87 PHE A CA 1
ATOM 664 C C . PHE A 1 87 ? -9.641 -22.5 -15 1 95 87 PHE A C 1
ATOM 666 O O . PHE A 1 87 ? -8.758 -23.344 -15.242 1 95 87 PHE A O 1
ATOM 673 N N . TRP A 1 88 ? -10.477 -22.656 -14.031 1 95.94 88 TRP A N 1
ATOM 674 C CA . TRP A 1 88 ? -10.336 -23.656 -12.984 1 95.94 88 TRP A CA 1
ATOM 675 C C . TRP A 1 88 ? -11.102 -24.922 -13.336 1 95.94 88 TRP A C 1
ATOM 677 O O . TRP A 1 88 ? -12.094 -24.875 -14.062 1 95.94 88 TRP A O 1
ATOM 687 N N . PRO A 1 89 ? -10.57 -26 -12.805 1 94.38 89 PRO A N 1
ATOM 688 C CA . PRO A 1 89 ? -11.359 -27.219 -12.977 1 94.38 89 PRO A CA 1
ATOM 689 C C . PRO A 1 89 ? -12.781 -27.094 -12.438 1 94.38 89 PRO A C 1
ATOM 691 O O . PRO A 1 89 ? -13.008 -26.391 -11.438 1 94.38 89 PRO A O 1
ATOM 694 N N . GLN A 1 90 ? -13.695 -27.766 -13.047 1 90.5 90 GLN A N 1
ATOM 695 C CA . GLN A 1 90 ? -15.102 -27.688 -12.664 1 90.5 90 GLN A CA 1
ATOM 696 C C . GLN A 1 90 ? -15.305 -28.125 -11.219 1 90.5 90 GLN A C 1
ATOM 698 O O . GLN A 1 90 ? -16.219 -27.672 -10.539 1 90.5 90 GLN A O 1
ATOM 703 N N . SER A 1 91 ? -14.406 -28.969 -10.734 1 89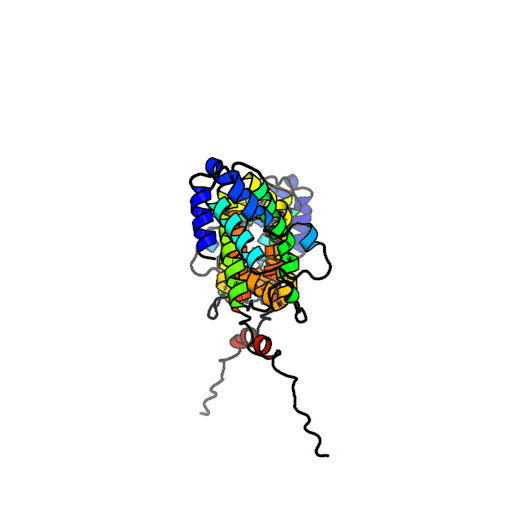.31 91 SER A N 1
ATOM 704 C CA . SER A 1 91 ? -14.508 -29.5 -9.383 1 89.31 91 SER A CA 1
ATOM 705 C C . SER A 1 91 ? -13.969 -28.516 -8.352 1 89.31 91 SER A C 1
ATOM 707 O O . SER A 1 91 ? -14.102 -28.75 -7.145 1 89.31 91 SER A O 1
ATOM 709 N N . PHE A 1 92 ? -13.344 -27.484 -8.797 1 91.06 92 PHE A N 1
ATOM 710 C CA . PHE A 1 92 ? -12.742 -26.531 -7.879 1 91.06 92 PHE A CA 1
ATOM 711 C C . PHE A 1 92 ? -13.773 -25.5 -7.43 1 91.06 92 PHE A C 1
ATOM 713 O O . PHE A 1 92 ? -14.234 -24.672 -8.227 1 91.06 92 PHE A O 1
ATOM 720 N N . HIS A 1 93 ? -14.109 -25.547 -6.203 1 90.88 93 HIS A N 1
ATOM 721 C CA . HIS A 1 93 ? -14.938 -24.516 -5.582 1 90.88 93 HIS A CA 1
ATOM 722 C C . HIS A 1 93 ? -14.078 -23.438 -4.93 1 90.88 93 HIS A C 1
ATOM 724 O O . HIS A 1 93 ? -12.852 -23.547 -4.922 1 90.88 93 HIS A O 1
ATOM 730 N N . ASN A 1 94 ? -14.688 -22.516 -4.383 1 92.69 94 ASN A N 1
ATOM 731 C CA . ASN A 1 94 ? -14.008 -21.344 -3.824 1 92.69 94 ASN A CA 1
ATOM 732 C C . ASN A 1 94 ? -12.969 -21.75 -2.783 1 92.69 94 ASN A C 1
ATOM 734 O O . ASN A 1 94 ? -11.891 -21.156 -2.711 1 92.69 94 ASN A O 1
ATOM 738 N N . ASP A 1 95 ? -13.266 -22.766 -2.053 1 94.38 95 ASP A N 1
ATOM 739 C CA . ASP A 1 95 ? -12.344 -23.219 -1.01 1 94.38 95 ASP A CA 1
ATOM 740 C C . ASP A 1 95 ? -11.062 -23.766 -1.614 1 94.38 95 ASP A C 1
ATOM 742 O O . ASP A 1 95 ? -9.969 -23.516 -1.103 1 94.38 95 ASP A O 1
ATOM 746 N N . ALA A 1 96 ? -11.297 -24.531 -2.674 1 95.38 96 ALA A N 1
ATOM 747 C CA . ALA A 1 96 ? -10.133 -25.125 -3.34 1 95.38 96 ALA A CA 1
ATOM 748 C C . ALA A 1 96 ? -9.266 -24.047 -3.988 1 95.38 96 ALA A C 1
ATOM 750 O O . ALA A 1 96 ? -8.039 -24.109 -3.936 1 95.38 96 ALA A O 1
ATOM 751 N N . VAL A 1 97 ? -9.922 -23.109 -4.52 1 97.19 97 VAL A N 1
ATOM 752 C CA . VAL A 1 97 ? -9.203 -22 -5.145 1 97.19 97 VAL A CA 1
ATOM 753 C C . VAL A 1 97 ? -8.438 -21.219 -4.078 1 97.19 97 VAL A C 1
ATOM 755 O O . VAL A 1 97 ? -7.266 -20.875 -4.266 1 97.19 97 VAL A O 1
ATOM 758 N N . SER A 1 98 ? -9.094 -21 -2.951 1 96.81 98 SER A N 1
ATOM 759 C CA . SER A 1 98 ? -8.477 -20.297 -1.83 1 96.81 98 SER A CA 1
ATOM 760 C C . SER A 1 98 ? -7.246 -21.031 -1.32 1 96.81 98 SER A C 1
ATOM 762 O O . SER A 1 98 ? -6.195 -20.422 -1.102 1 96.81 98 SER A O 1
ATOM 764 N N . THR A 1 99 ? -7.379 -22.281 -1.188 1 96.56 99 THR A N 1
ATOM 765 C CA . THR A 1 99 ? -6.266 -23.094 -0.717 1 96.56 99 THR A CA 1
ATOM 766 C C . THR A 1 99 ? -5.102 -23.047 -1.702 1 96.56 99 THR A C 1
ATOM 768 O O . THR A 1 99 ? -3.943 -22.922 -1.297 1 96.56 99 THR A O 1
ATOM 771 N N . PHE A 1 100 ? -5.441 -23.188 -2.961 1 97.31 100 PHE A N 1
ATOM 772 C CA . PHE A 1 100 ? -4.398 -23.125 -3.979 1 97.31 100 PHE A CA 1
ATOM 773 C C . PHE A 1 100 ? -3.621 -21.828 -3.889 1 97.31 100 PHE A C 1
ATOM 775 O O . PHE A 1 100 ? -2.389 -21.828 -3.822 1 97.31 100 PHE A O 1
ATOM 782 N N . TYR A 1 101 ? -4.348 -20.672 -3.873 1 98.31 101 TYR A N 1
ATOM 783 C CA . TYR A 1 101 ? -3.682 -19.375 -3.838 1 98.31 101 TYR A CA 1
ATOM 784 C C . TYR A 1 101 ? -2.869 -19.203 -2.559 1 98.31 101 TYR A C 1
ATOM 786 O O . TYR A 1 101 ? -1.751 -18.688 -2.588 1 98.31 101 TYR A O 1
ATOM 794 N N . ALA A 1 102 ? -3.402 -19.609 -1.483 1 97.81 102 ALA A N 1
ATOM 795 C CA . ALA A 1 102 ? -2.705 -19.484 -0.206 1 97.81 102 ALA A CA 1
ATOM 796 C C . ALA A 1 102 ? -1.384 -20.25 -0.221 1 97.81 102 ALA A C 1
ATOM 798 O O . ALA A 1 102 ? -0.34 -19.703 0.142 1 97.81 102 ALA A O 1
ATOM 799 N N . ASP A 1 103 ? -1.451 -21.469 -0.66 1 96.69 103 ASP A N 1
ATOM 800 C CA . ASP A 1 103 ? -0.239 -22.281 -0.733 1 96.69 103 ASP A CA 1
ATOM 801 C C . ASP A 1 103 ? 0.761 -21.688 -1.723 1 96.69 103 ASP A C 1
ATOM 803 O O . ASP A 1 103 ? 1.936 -21.516 -1.393 1 96.69 103 ASP A O 1
ATOM 807 N N . PHE A 1 104 ? 0.257 -21.438 -2.893 1 98.19 104 PHE A N 1
ATOM 808 C CA . PHE A 1 104 ? 1.111 -20.969 -3.979 1 98.19 104 PHE A CA 1
ATOM 809 C C . PHE A 1 104 ? 1.837 -19.688 -3.584 1 98.19 104 PHE A C 1
ATOM 811 O O . PHE A 1 104 ? 3.064 -19.609 -3.658 1 98.19 104 PHE A O 1
ATOM 818 N N . LEU A 1 105 ? 1.08 -18.703 -3.107 1 98.56 105 LEU A N 1
ATOM 819 C CA . LEU A 1 105 ? 1.672 -17.422 -2.732 1 98.56 105 LEU A CA 1
ATOM 820 C C . LEU A 1 105 ? 2.574 -17.578 -1.514 1 98.56 105 LEU A C 1
ATOM 822 O O . LEU A 1 105 ? 3.598 -16.906 -1.403 1 98.56 105 LEU A O 1
ATOM 826 N N . GLY A 1 106 ? 2.148 -18.422 -0.596 1 98.31 106 GLY A N 1
ATOM 827 C CA . GLY A 1 106 ? 3.025 -18.703 0.528 1 98.31 106 GLY A CA 1
ATOM 828 C C . GLY A 1 106 ? 4.406 -19.172 0.104 1 98.31 106 GLY A C 1
ATOM 829 O O . GLY A 1 106 ? 5.418 -18.656 0.579 1 98.31 106 GLY A O 1
ATOM 830 N N . TYR A 1 107 ? 4.445 -20.094 -0.782 1 97.38 107 TYR A N 1
ATOM 831 C CA . TYR A 1 107 ? 5.719 -20.609 -1.274 1 97.38 107 TYR A CA 1
ATOM 832 C C . TYR A 1 107 ? 6.469 -19.531 -2.053 1 97.38 107 TYR A C 1
ATOM 834 O O . TYR A 1 107 ? 7.688 -19.391 -1.917 1 97.38 107 TYR A O 1
ATOM 842 N N . VAL A 1 108 ? 5.754 -18.828 -2.887 1 98.38 108 VAL A N 1
ATOM 843 C CA . VAL A 1 108 ? 6.367 -17.766 -3.689 1 98.38 108 VAL A CA 1
ATOM 844 C C . VAL A 1 108 ? 7.098 -16.781 -2.779 1 98.38 108 VAL A C 1
ATOM 846 O O . VAL A 1 108 ? 8.211 -16.359 -3.084 1 98.38 108 VAL A O 1
ATOM 849 N N . CYS A 1 109 ? 6.461 -16.406 -1.667 1 97.62 109 CYS A N 1
ATOM 850 C CA . CYS A 1 109 ? 7.078 -15.469 -0.739 1 97.62 109 CYS A CA 1
ATOM 851 C C . CYS A 1 109 ? 8.336 -16.062 -0.121 1 97.62 109 CYS A C 1
ATOM 853 O O . CYS A 1 109 ? 9.359 -15.375 -0.007 1 97.62 109 CYS A O 1
ATOM 855 N N . ILE A 1 110 ? 8.305 -17.344 0.258 1 97.62 110 ILE A N 1
ATOM 856 C CA . ILE A 1 110 ? 9.477 -18 0.829 1 97.62 110 ILE A CA 1
ATOM 857 C C . ILE A 1 110 ? 10.602 -18.031 -0.204 1 97.62 110 ILE A C 1
ATOM 859 O O . ILE A 1 110 ? 11.758 -17.734 0.115 1 97.62 110 ILE A O 1
ATOM 863 N N . VAL A 1 111 ? 10.32 -18.344 -1.41 1 97.56 111 VAL A N 1
ATOM 864 C CA . VAL A 1 111 ? 11.312 -18.375 -2.479 1 97.56 111 VAL A CA 1
ATOM 865 C C . VAL A 1 111 ? 11.961 -17 -2.639 1 97.56 111 VAL A C 1
ATOM 867 O O . VAL A 1 111 ? 13.18 -16.906 -2.803 1 97.56 111 VAL A O 1
ATOM 870 N N . GLY A 1 112 ? 11.109 -15.992 -2.676 1 97.12 112 GLY A N 1
ATOM 871 C CA . GLY A 1 112 ? 11.617 -14.633 -2.805 1 97.12 112 GLY A CA 1
ATOM 872 C C . GLY A 1 112 ? 12.586 -14.25 -1.705 1 97.12 112 GLY A C 1
ATOM 873 O O . GLY A 1 112 ? 13.508 -13.461 -1.93 1 97.12 112 GLY A O 1
ATOM 874 N N . GLU A 1 113 ? 12.391 -14.758 -0.531 1 95.69 113 GLU A N 1
ATOM 875 C CA . GLU A 1 113 ? 13.266 -14.484 0.601 1 95.69 113 GLU A CA 1
ATOM 876 C C . GLU A 1 113 ? 14.617 -15.172 0.435 1 95.69 113 GLU A C 1
ATOM 878 O O . GLU A 1 113 ? 15.648 -14.633 0.839 1 95.69 113 GLU A O 1
ATOM 883 N N . ILE A 1 114 ? 14.578 -16.328 -0.143 1 95.38 114 ILE A N 1
ATOM 884 C CA . ILE A 1 114 ? 15.789 -17.125 -0.258 1 95.38 114 ILE A CA 1
ATOM 885 C C . ILE A 1 114 ? 16.562 -16.719 -1.511 1 95.38 114 ILE A C 1
ATOM 887 O O . ILE A 1 114 ? 17.797 -16.812 -1.545 1 95.38 114 ILE A O 1
ATOM 891 N N . SER A 1 115 ? 15.883 -16.328 -2.533 1 95.25 115 SER A N 1
ATOM 892 C CA . SER A 1 115 ? 16.484 -15.977 -3.812 1 95.25 115 SER A CA 1
ATOM 893 C C . SER A 1 115 ? 16.203 -14.531 -4.195 1 95.25 115 SER A C 1
ATOM 895 O O . SER A 1 115 ? 15.141 -14.234 -4.754 1 95.25 115 SER A O 1
ATOM 897 N N . PRO A 1 116 ? 17.172 -13.727 -4.027 1 94 116 PRO A N 1
ATOM 898 C CA . PRO A 1 116 ? 16.969 -12.32 -4.391 1 94 116 PRO A CA 1
ATOM 899 C C . PRO A 1 116 ? 16.688 -12.133 -5.879 1 94 116 PRO A C 1
ATOM 901 O O . PRO A 1 116 ? 15.906 -11.258 -6.254 1 94 116 PRO A O 1
ATOM 904 N N . GLU A 1 117 ? 17.312 -12.898 -6.676 1 94.56 117 GLU A N 1
ATOM 905 C CA . GLU A 1 117 ? 17.094 -12.805 -8.117 1 94.56 117 GLU A CA 1
ATOM 906 C C . GLU A 1 117 ? 15.633 -13.109 -8.461 1 94.56 117 GLU A C 1
ATOM 908 O O . GLU A 1 117 ? 15.039 -12.438 -9.305 1 94.56 117 GLU A O 1
ATOM 913 N N . PHE A 1 118 ? 15.094 -14.133 -7.832 1 96.5 118 PHE A N 1
ATOM 914 C CA . PHE A 1 118 ? 13.695 -14.477 -8.031 1 96.5 118 PHE A CA 1
ATOM 915 C C . PHE A 1 118 ? 12.789 -13.336 -7.59 1 96.5 118 PHE A C 1
ATOM 917 O O . PHE A 1 118 ? 11.844 -12.969 -8.297 1 96.5 118 PHE A O 1
ATOM 924 N N . SER A 1 119 ? 13.094 -12.75 -6.43 1 96.62 119 SER A N 1
ATOM 925 C CA . SER A 1 119 ? 12.312 -11.641 -5.898 1 96.62 119 SER A CA 1
ATOM 926 C C . SER A 1 119 ? 12.344 -10.445 -6.848 1 96.62 119 SER A C 1
ATOM 928 O O . SER A 1 119 ? 11.32 -9.773 -7.035 1 96.62 119 SER A O 1
ATOM 930 N N . ASP A 1 120 ? 13.508 -10.203 -7.43 1 96.62 120 ASP A N 1
ATOM 931 C CA . ASP A 1 120 ? 13.633 -9.125 -8.406 1 96.62 120 ASP A CA 1
ATOM 932 C C . ASP A 1 120 ? 12.742 -9.359 -9.617 1 96.62 120 ASP A C 1
ATOM 934 O O . ASP A 1 120 ? 12.086 -8.438 -10.109 1 96.62 120 ASP A O 1
ATOM 938 N N . ASP A 1 121 ? 12.742 -10.594 -10.055 1 96.69 121 ASP A N 1
ATOM 939 C CA . ASP A 1 121 ? 11.906 -10.945 -11.203 1 96.69 121 ASP A CA 1
ATOM 940 C C . ASP A 1 121 ? 10.43 -10.711 -10.906 1 96.69 121 ASP A C 1
ATOM 942 O O . ASP A 1 121 ? 9.711 -10.141 -11.727 1 96.69 121 ASP A O 1
ATOM 946 N N . VAL A 1 122 ? 10.031 -11.117 -9.742 1 97.88 122 VAL A N 1
ATOM 947 C CA . VAL A 1 122 ? 8.633 -10.992 -9.344 1 97.88 122 VAL A CA 1
ATOM 948 C C . VAL A 1 122 ? 8.258 -9.516 -9.219 1 97.88 122 VAL A C 1
ATOM 950 O O . VAL A 1 122 ? 7.191 -9.109 -9.68 1 97.88 122 VAL A O 1
ATOM 953 N N . GLU A 1 123 ? 9.125 -8.766 -8.633 1 96.75 123 GLU A N 1
ATOM 954 C CA . GLU A 1 123 ? 8.914 -7.348 -8.375 1 96.75 123 GLU A CA 1
ATOM 955 C C . GLU A 1 123 ? 8.602 -6.59 -9.664 1 96.75 123 GLU A C 1
ATOM 957 O O . GLU A 1 123 ? 7.867 -5.602 -9.648 1 96.75 123 GLU A O 1
ATOM 962 N N . ASN A 1 124 ? 9.07 -7.078 -10.734 1 95.06 124 ASN A N 1
ATOM 963 C CA . ASN A 1 124 ? 8.984 -6.379 -12.016 1 95.06 124 ASN A CA 1
ATOM 964 C C . ASN A 1 124 ? 7.566 -6.41 -12.578 1 95.06 124 ASN A C 1
ATOM 966 O O . ASN A 1 124 ? 7.211 -5.586 -13.422 1 95.06 124 ASN A O 1
ATOM 970 N N . PHE A 1 125 ? 6.77 -7.332 -12.117 1 96.56 125 PHE A N 1
ATOM 971 C CA . PHE A 1 125 ? 5.477 -7.422 -12.789 1 96.56 125 PHE A CA 1
ATOM 972 C C . PHE A 1 125 ? 4.355 -7.633 -11.781 1 96.56 125 PHE A C 1
ATOM 974 O O . PHE A 1 125 ? 3.178 -7.473 -12.109 1 96.56 125 PHE A O 1
ATOM 981 N N . PHE A 1 126 ? 4.621 -8.023 -10.586 1 97.81 126 PHE A N 1
ATOM 982 C CA . PHE A 1 126 ? 3.588 -8.523 -9.688 1 97.81 126 PHE A CA 1
ATOM 983 C C . PHE A 1 126 ? 2.648 -7.402 -9.266 1 97.81 126 PHE A C 1
ATOM 985 O O . PHE A 1 126 ? 1.477 -7.641 -8.969 1 97.81 126 PHE A O 1
ATOM 992 N N . GLY A 1 127 ? 3.176 -6.156 -9.219 1 96.38 127 GLY A N 1
ATOM 993 C CA . GLY A 1 127 ? 2.305 -5.023 -8.945 1 96.38 127 GLY A CA 1
ATOM 994 C C . GLY A 1 127 ? 1.111 -4.945 -9.875 1 96.38 127 GLY A C 1
ATOM 995 O O . GLY A 1 127 ? -0.007 -4.668 -9.438 1 96.38 127 GLY A O 1
ATOM 996 N N . GLU A 1 128 ? 1.329 -5.211 -11.094 1 95.62 128 GLU A N 1
ATOM 997 C CA . GLU A 1 128 ? 0.265 -5.18 -12.094 1 95.62 128 GLU A CA 1
ATOM 998 C C . GLU A 1 128 ? -0.762 -6.277 -11.844 1 95.62 128 GLU A C 1
ATOM 1000 O O . GLU A 1 128 ? -1.956 -6.086 -12.078 1 95.62 128 GLU A O 1
ATOM 1005 N N . VAL A 1 129 ? -0.3 -7.359 -11.414 1 96.81 129 VAL A N 1
ATOM 1006 C CA . VAL A 1 129 ? -1.186 -8.477 -11.094 1 96.81 129 VAL A CA 1
ATOM 1007 C C . VAL A 1 129 ? -2.123 -8.086 -9.961 1 96.81 129 VAL A C 1
ATOM 1009 O O . VAL A 1 129 ? -3.336 -8.305 -10.039 1 96.81 129 VAL A O 1
ATOM 1012 N N . VAL A 1 130 ? -1.555 -7.492 -8.953 1 96.5 130 VAL A N 1
ATOM 1013 C CA . VAL A 1 130 ? -2.338 -7.074 -7.797 1 96.5 130 VAL A C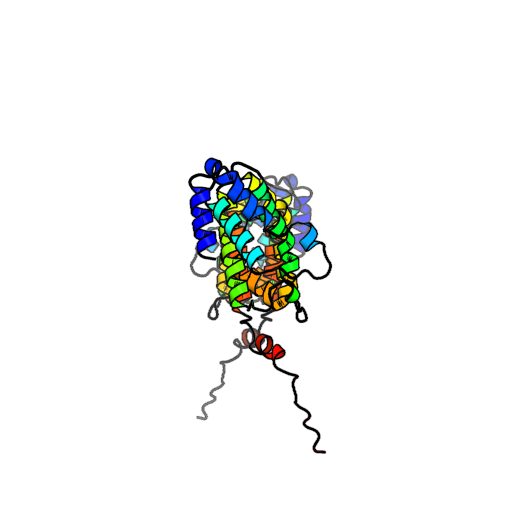A 1
ATOM 1014 C C . VAL A 1 130 ? -3.361 -6.02 -8.219 1 96.5 130 VAL A C 1
ATOM 1016 O O . VAL A 1 130 ? -4.535 -6.102 -7.848 1 96.5 130 VAL A O 1
ATOM 1019 N N . MET A 1 131 ? -2.938 -5.102 -9.047 1 94.62 131 MET A N 1
ATOM 1020 C CA . MET A 1 131 ? -3.82 -4.047 -9.531 1 94.62 131 MET A CA 1
ATOM 1021 C C . MET A 1 131 ? -4.988 -4.629 -10.32 1 94.62 131 MET A C 1
ATOM 1023 O O . MET A 1 131 ? -6.129 -4.188 -10.164 1 94.62 131 MET A O 1
ATOM 1027 N N . SER A 1 132 ? -4.688 -5.574 -11.094 1 94.75 132 SER A N 1
ATOM 1028 C CA . SER A 1 132 ? -5.73 -6.234 -11.867 1 94.75 132 SER A CA 1
ATOM 1029 C C . SER A 1 132 ? -6.75 -6.914 -10.961 1 94.75 132 SER A C 1
ATOM 1031 O O . SER A 1 132 ? -7.957 -6.816 -11.188 1 94.75 132 SER A O 1
ATOM 1033 N N . ALA A 1 133 ? -6.254 -7.605 -9.969 1 95.25 133 ALA A N 1
ATOM 1034 C CA . ALA A 1 133 ? -7.137 -8.266 -9.008 1 95.25 133 ALA A CA 1
ATOM 1035 C C . ALA A 1 133 ? -8.039 -7.25 -8.312 1 95.25 133 ALA A C 1
ATOM 1037 O O . ALA A 1 133 ? -9.242 -7.48 -8.164 1 95.25 133 ALA A O 1
ATOM 1038 N N . LEU A 1 134 ? -7.473 -6.109 -7.906 1 92.75 134 LEU A N 1
ATOM 1039 C CA . LEU A 1 134 ? -8.219 -5.059 -7.219 1 92.75 134 LEU A CA 1
ATOM 1040 C C . LEU A 1 134 ? -9.297 -4.473 -8.125 1 92.75 134 LEU A C 1
ATOM 1042 O O . LEU A 1 134 ? -10.445 -4.309 -7.707 1 92.75 134 LEU A O 1
ATOM 1046 N N . ASN A 1 135 ? -8.883 -4.207 -9.328 1 91.19 135 ASN A N 1
ATOM 1047 C CA . ASN A 1 135 ? -9.844 -3.668 -10.281 1 91.19 135 ASN A CA 1
ATOM 1048 C C . ASN A 1 135 ? -11.016 -4.617 -10.492 1 91.19 135 ASN A C 1
ATOM 1050 O O . ASN A 1 135 ? -12.172 -4.184 -10.539 1 91.19 135 ASN A O 1
ATOM 1054 N N . ASN A 1 136 ? -10.75 -5.852 -10.594 1 91.56 136 ASN A N 1
ATOM 1055 C CA . ASN A 1 136 ? -11.805 -6.844 -10.75 1 91.56 136 ASN A CA 1
ATOM 1056 C C . ASN A 1 136 ? -12.68 -6.934 -9.508 1 91.56 136 ASN A C 1
ATOM 1058 O O . ASN A 1 136 ? -13.898 -7.047 -9.609 1 91.56 136 ASN A O 1
ATOM 1062 N N . ALA A 1 137 ? -12.07 -6.922 -8.422 1 89 137 ALA A N 1
ATOM 1063 C CA . ALA A 1 137 ? -12.781 -7.09 -7.152 1 89 137 ALA A CA 1
ATOM 1064 C C . ALA A 1 137 ? -13.758 -5.941 -6.914 1 89 137 ALA A C 1
ATOM 1066 O O . ALA A 1 137 ? -14.805 -6.125 -6.289 1 89 137 ALA A O 1
ATOM 1067 N N . TYR A 1 138 ? -13.469 -4.773 -7.398 1 83.88 138 TYR A N 1
ATOM 1068 C CA . TYR A 1 138 ? -14.297 -3.6 -7.141 1 83.88 138 TYR A CA 1
ATOM 1069 C C . TYR A 1 138 ? -15.242 -3.332 -8.305 1 83.88 138 TYR A C 1
ATOM 1071 O O . TYR A 1 138 ? -16.125 -2.48 -8.211 1 83.88 138 TYR A O 1
ATOM 1079 N N . SER A 1 139 ? -14.961 -4.039 -9.32 1 83.94 139 SER A N 1
ATOM 1080 C CA . SER A 1 139 ? -15.875 -3.898 -10.445 1 83.94 139 SER A CA 1
ATOM 1081 C C . SER A 1 139 ? -17.188 -4.629 -10.188 1 83.94 139 SER A C 1
ATOM 1083 O O . SER A 1 139 ? -17.203 -5.836 -9.938 1 83.94 139 SER A O 1
ATOM 1085 N N . VAL A 1 140 ? -18.359 -3.998 -10.047 1 74.38 140 VAL A N 1
ATOM 1086 C CA . VAL A 1 140 ? -19.656 -4.508 -9.641 1 74.38 140 VAL A CA 1
ATOM 1087 C C . VAL A 1 140 ? -20.094 -5.613 -10.602 1 74.38 140 VAL A C 1
ATOM 1089 O O . VAL A 1 140 ? -20.688 -6.609 -10.18 1 74.38 140 VAL A O 1
ATOM 1092 N N . CYS A 1 141 ? -19.734 -5.586 -11.805 1 78.12 141 CYS A N 1
ATOM 1093 C CA . CYS A 1 141 ? -20.328 -6.52 -12.758 1 78.12 141 CYS A CA 1
ATOM 1094 C C . CYS A 1 141 ? -19.266 -7.457 -13.328 1 78.12 141 CYS A C 1
ATOM 1096 O O . CYS A 1 141 ? -19.531 -8.188 -14.289 1 78.12 141 CYS A O 1
ATOM 1098 N N . SER A 1 142 ? -18.266 -7.656 -12.484 1 82.56 142 SER A N 1
ATOM 1099 C CA . SER A 1 142 ? -17.219 -8.477 -13.062 1 82.56 142 SER A CA 1
ATOM 1100 C C . SER A 1 142 ? -17.375 -9.945 -12.664 1 82.56 142 SER A C 1
ATOM 1102 O O . SER A 1 142 ? -17.547 -10.258 -11.484 1 82.56 142 SER A O 1
ATOM 1104 N N . GLU A 1 143 ? -17.406 -10.828 -13.703 1 87.62 143 GLU A N 1
ATOM 1105 C CA . GLU A 1 143 ? -17.438 -12.266 -13.469 1 87.62 143 GLU A CA 1
ATOM 1106 C C . GLU A 1 143 ? -16.188 -12.742 -12.727 1 87.62 143 GLU A C 1
ATOM 1108 O O . GLU A 1 143 ? -16.188 -13.805 -12.109 1 87.62 143 GLU A O 1
ATOM 1113 N N . SER A 1 144 ? -15.227 -11.922 -12.758 1 91.38 144 SER A N 1
ATOM 1114 C CA . SER A 1 144 ? -13.945 -12.273 -12.164 1 91.38 144 SER A CA 1
ATOM 1115 C C . SER A 1 144 ? -13.859 -11.812 -10.719 1 91.38 144 SER A C 1
ATOM 1117 O O . SER A 1 144 ? -12.852 -12.047 -10.039 1 91.38 144 SER A O 1
ATOM 1119 N N . ARG A 1 145 ? -14.898 -11.188 -10.242 1 91.25 145 ARG A N 1
ATOM 1120 C CA . ARG A 1 145 ? -14.867 -10.539 -8.93 1 91.25 145 ARG A CA 1
ATOM 1121 C C . ARG A 1 145 ? -14.664 -11.562 -7.816 1 91.25 145 ARG A C 1
ATOM 1123 O O . ARG A 1 145 ? -13.805 -11.383 -6.957 1 91.25 145 ARG A O 1
ATOM 1130 N N . PRO A 1 146 ? -15.398 -12.727 -7.887 1 91.12 146 PRO A N 1
ATOM 1131 C CA . PRO A 1 146 ? -15.258 -13.656 -6.766 1 91.12 146 PRO A CA 1
ATOM 1132 C C . PRO A 1 146 ? -13.844 -14.211 -6.637 1 91.12 146 PRO A C 1
ATOM 1134 O O . PRO A 1 146 ? -13.273 -14.219 -5.543 1 91.12 146 PRO A O 1
ATOM 1137 N N . ILE A 1 147 ? -13.227 -14.648 -7.703 1 95.12 147 ILE A N 1
ATOM 1138 C CA . ILE A 1 147 ? -11.898 -15.266 -7.656 1 95.12 147 ILE A CA 1
ATOM 1139 C C . ILE A 1 147 ? -10.852 -14.203 -7.332 1 95.12 147 ILE A C 1
ATOM 1141 O O . ILE A 1 147 ? -9.883 -14.469 -6.617 1 95.12 147 ILE A O 1
ATOM 1145 N N . SER A 1 148 ? -11.086 -13.016 -7.898 1 95.44 148 SER A N 1
ATOM 1146 C CA . SER A 1 148 ? -10.172 -11.922 -7.586 1 95.44 148 SER A CA 1
ATOM 1147 C C . SER A 1 148 ? -10.164 -11.617 -6.09 1 95.44 148 SER A C 1
ATOM 1149 O O . SER A 1 148 ? -9.102 -11.359 -5.512 1 95.44 148 SER A O 1
ATOM 1151 N N . ARG A 1 149 ? -11.258 -11.688 -5.504 1 92.88 149 ARG A N 1
ATOM 1152 C CA . ARG A 1 149 ? -11.352 -11.453 -4.066 1 92.88 149 ARG A CA 1
ATOM 1153 C C . ARG A 1 149 ? -10.633 -12.555 -3.287 1 92.88 149 ARG A C 1
ATOM 1155 O O . ARG A 1 149 ? -9.953 -12.273 -2.297 1 92.88 149 ARG A O 1
ATOM 1162 N N . ILE A 1 150 ? -10.844 -13.773 -3.705 1 94.75 150 ILE A N 1
ATOM 1163 C CA . ILE A 1 150 ? -10.148 -14.883 -3.068 1 94.75 150 ILE A CA 1
ATOM 1164 C C . ILE A 1 150 ? -8.641 -14.672 -3.16 1 94.75 150 ILE A C 1
ATOM 1166 O O . ILE A 1 150 ? -7.918 -14.891 -2.186 1 94.75 150 ILE A O 1
ATOM 1170 N N . PHE A 1 151 ? -8.234 -14.242 -4.336 1 97.31 151 PHE A N 1
ATOM 1171 C CA . PHE A 1 151 ? -6.82 -13.977 -4.555 1 97.31 151 PHE A CA 1
ATOM 1172 C C . PHE A 1 151 ? -6.324 -12.875 -3.615 1 97.31 151 PHE A C 1
ATOM 1174 O O . PHE A 1 151 ? -5.254 -13 -3.018 1 97.31 151 PHE A O 1
ATOM 1181 N N . LEU A 1 152 ? -7.074 -11.805 -3.48 1 95.44 152 LEU A N 1
ATOM 1182 C CA . LEU A 1 152 ? -6.691 -10.688 -2.625 1 95.44 152 LEU A CA 1
ATOM 1183 C C . LEU A 1 152 ? -6.617 -11.117 -1.164 1 95.44 152 LEU A C 1
ATOM 1185 O O . LEU A 1 152 ? -5.738 -10.672 -0.424 1 95.44 152 LEU A O 1
ATOM 1189 N N . VAL A 1 153 ? -7.52 -11.992 -0.757 1 94.62 153 VAL A N 1
ATOM 1190 C CA . VAL A 1 153 ? -7.469 -12.523 0.598 1 94.62 153 VAL A CA 1
ATOM 1191 C C . VAL A 1 153 ? -6.168 -13.297 0.799 1 94.62 153 VAL A C 1
ATOM 1193 O O . VAL A 1 153 ? -5.492 -13.141 1.819 1 94.62 153 VAL A O 1
ATOM 1196 N N . ALA A 1 154 ? -5.82 -14.086 -0.131 1 96.88 154 ALA A N 1
ATOM 1197 C CA . ALA A 1 154 ? -4.57 -14.828 -0.045 1 96.88 154 ALA A CA 1
ATOM 1198 C C . ALA A 1 154 ? -3.369 -13.891 0.027 1 96.88 154 ALA A C 1
ATOM 1200 O O . ALA A 1 154 ? -2.408 -14.156 0.753 1 96.88 154 ALA A O 1
ATOM 1201 N N . LEU A 1 155 ? -3.461 -12.812 -0.698 1 97.12 155 LEU A N 1
ATOM 1202 C CA . LEU A 1 155 ? -2.391 -11.82 -0.726 1 97.12 155 LEU A CA 1
ATOM 1203 C C . LEU A 1 155 ? -2.201 -11.188 0.648 1 97.12 155 LEU A C 1
ATOM 1205 O O . LEU A 1 155 ? -1.083 -10.828 1.023 1 97.12 155 LEU A O 1
ATOM 1209 N N . SER A 1 156 ? -3.264 -10.984 1.345 1 93.81 156 SER A N 1
ATOM 1210 C CA . SER A 1 156 ? -3.176 -10.352 2.656 1 93.81 156 SER A CA 1
ATOM 1211 C C . SER A 1 156 ? -2.396 -11.227 3.637 1 93.81 156 SER A C 1
ATOM 1213 O O . SER A 1 156 ? -1.923 -10.742 4.668 1 93.81 156 SER A O 1
ATOM 1215 N N . ASN A 1 157 ? -2.213 -12.461 3.348 1 94.19 157 ASN A N 1
ATOM 1216 C CA . ASN A 1 157 ? -1.448 -13.375 4.195 1 94.19 157 ASN A CA 1
ATOM 1217 C C . ASN A 1 157 ? -0.022 -13.547 3.682 1 94.19 157 ASN A C 1
ATOM 1219 O O . ASN A 1 157 ? 0.896 -13.812 4.465 1 94.19 157 ASN A O 1
ATOM 1223 N N . SER A 1 158 ? 0.134 -13.555 2.418 1 96.44 158 SER A N 1
ATOM 1224 C CA . SER A 1 158 ? 1.412 -13.703 1.728 1 96.44 158 SER A CA 1
ATOM 1225 C C . SER A 1 158 ? 1.521 -12.727 0.561 1 96.44 158 SER A C 1
ATOM 1227 O O . SER A 1 158 ? 0.926 -12.945 -0.496 1 96.44 158 SER A O 1
ATOM 1229 N N . PHE A 1 159 ? 2.334 -11.734 0.728 1 96.81 159 PHE A N 1
ATOM 1230 C CA . PHE A 1 159 ? 2.416 -10.672 -0.266 1 96.81 159 PHE A CA 1
ATOM 1231 C C . PHE A 1 159 ? 3.811 -10.609 -0.877 1 96.81 159 PHE A C 1
ATOM 1233 O O . PHE A 1 159 ? 4.75 -10.117 -0.248 1 96.81 159 PHE A O 1
ATOM 1240 N N . PRO A 1 160 ? 3.914 -11.078 -2.111 1 97.25 160 PRO A N 1
ATOM 1241 C CA . PRO A 1 160 ? 5.219 -10.977 -2.771 1 97.25 160 PRO A CA 1
ATOM 1242 C C . PRO A 1 160 ? 5.68 -9.531 -2.939 1 97.25 160 PRO A C 1
ATOM 1244 O O . PRO A 1 160 ? 4.855 -8.617 -2.996 1 97.25 160 PRO A O 1
ATOM 1247 N N . ARG A 1 161 ? 6.922 -9.414 -3.041 1 94.56 161 ARG A N 1
ATOM 1248 C CA . ARG A 1 161 ? 7.523 -8.094 -3.16 1 94.56 161 ARG A CA 1
ATOM 1249 C C . ARG A 1 161 ? 7.078 -7.402 -4.445 1 94.56 161 ARG A C 1
ATOM 1251 O O . ARG A 1 161 ? 7.012 -8.031 -5.504 1 94.56 161 ARG A O 1
ATOM 1258 N N . ILE A 1 162 ? 6.789 -6.137 -4.359 1 96.69 162 ILE A N 1
ATOM 1259 C CA . ILE A 1 162 ? 6.488 -5.312 -5.523 1 96.69 162 ILE A CA 1
ATOM 1260 C C . ILE A 1 162 ? 7.383 -4.074 -5.52 1 96.69 162 ILE A C 1
ATOM 1262 O O . ILE A 1 162 ? 8.039 -3.779 -4.52 1 96.69 162 ILE A O 1
ATOM 1266 N N . SER A 1 163 ? 7.422 -3.391 -6.582 1 95.12 163 SER A N 1
ATOM 1267 C CA . SER A 1 163 ? 8.25 -2.193 -6.684 1 95.12 163 SER A CA 1
ATOM 1268 C C . SER A 1 163 ? 7.703 -1.068 -5.809 1 95.12 163 SER A C 1
ATOM 1270 O O . SER A 1 163 ? 6.5 -1.002 -5.555 1 95.12 163 SER A O 1
ATOM 1272 N N . PRO A 1 164 ? 8.602 -0.171 -5.402 1 91.06 164 PRO A N 1
ATOM 1273 C CA . PRO A 1 164 ? 8.141 0.989 -4.641 1 91.06 164 PRO A CA 1
ATOM 1274 C C . PRO A 1 164 ? 7.098 1.814 -5.395 1 91.06 164 PRO A C 1
ATOM 1276 O O . PRO A 1 164 ? 6.141 2.305 -4.797 1 91.06 164 PRO A O 1
ATOM 1279 N N . TYR A 1 165 ? 7.289 1.932 -6.621 1 92 165 TYR A N 1
ATOM 1280 C CA . TYR A 1 165 ? 6.344 2.67 -7.449 1 92 165 TYR A CA 1
ATOM 1281 C C . TYR A 1 165 ? 4.969 2.012 -7.434 1 92 165 TYR A C 1
ATOM 1283 O O . TYR A 1 165 ? 3.957 2.682 -7.219 1 92 165 TYR A O 1
ATOM 1291 N N . ASP A 1 166 ? 4.973 0.728 -7.637 1 94.75 166 ASP A N 1
ATOM 1292 C CA . ASP A 1 166 ? 3.707 -0.001 -7.621 1 94.75 166 ASP A CA 1
ATOM 1293 C C . ASP A 1 166 ? 3.072 0.033 -6.234 1 94.75 166 ASP A C 1
ATOM 1295 O O . ASP A 1 166 ? 1.849 0.111 -6.105 1 94.75 166 ASP A O 1
ATOM 1299 N N . SER A 1 167 ? 3.883 -0.096 -5.234 1 94.81 167 SER A N 1
ATOM 1300 C CA . SER A 1 167 ? 3.379 -0.061 -3.867 1 94.81 167 SER A CA 1
ATOM 1301 C C . SER A 1 167 ? 2.648 1.247 -3.58 1 94.81 167 SER A C 1
ATOM 1303 O O . SER A 1 167 ? 1.553 1.241 -3.014 1 94.81 167 SER A O 1
ATOM 1305 N N . GLU A 1 168 ? 3.246 2.336 -3.918 1 91.62 168 GLU A N 1
ATOM 1306 C CA . GLU A 1 168 ? 2.637 3.646 -3.705 1 91.62 168 GLU A CA 1
ATOM 1307 C C . GLU A 1 168 ? 1.307 3.762 -4.441 1 91.62 168 GLU A C 1
ATOM 1309 O O . GLU A 1 168 ? 0.316 4.23 -3.877 1 91.62 168 GLU A O 1
ATOM 1314 N N . ASN A 1 169 ? 1.323 3.361 -5.617 1 93.31 169 ASN A N 1
ATOM 1315 C CA . ASN A 1 169 ? 0.102 3.42 -6.414 1 93.31 169 ASN A CA 1
ATOM 1316 C C . ASN A 1 169 ? -0.997 2.543 -5.82 1 93.31 169 ASN A C 1
ATOM 1318 O O . ASN A 1 169 ? -2.17 2.924 -5.824 1 93.31 169 ASN A O 1
ATOM 1322 N N . LEU A 1 170 ? -0.604 1.404 -5.414 1 95.38 170 LEU A N 1
ATOM 1323 C CA . LEU A 1 170 ? -1.564 0.49 -4.809 1 95.38 170 LEU A CA 1
ATOM 1324 C C . LEU A 1 170 ? -2.168 1.096 -3.545 1 95.38 170 LEU A C 1
ATOM 1326 O O . LEU A 1 170 ? -3.379 1.008 -3.326 1 95.38 170 LEU A O 1
ATOM 1330 N N . ILE A 1 171 ? -1.34 1.676 -2.703 1 94.81 171 ILE A N 1
ATOM 1331 C CA . ILE A 1 171 ? -1.807 2.295 -1.467 1 94.81 171 ILE A CA 1
ATOM 1332 C C . ILE A 1 171 ? -2.836 3.375 -1.788 1 94.81 171 ILE A C 1
ATOM 1334 O O . ILE A 1 171 ? -3.9 3.434 -1.167 1 94.81 171 ILE A O 1
ATOM 1338 N N . ILE A 1 172 ? -2.498 4.176 -2.756 1 93 172 ILE A N 1
ATOM 1339 C CA . ILE A 1 172 ? -3.385 5.266 -3.15 1 93 172 ILE A CA 1
ATOM 1340 C C . ILE A 1 172 ? -4.719 4.699 -3.631 1 93 172 ILE A C 1
ATOM 1342 O O . ILE A 1 172 ? -5.781 5.172 -3.225 1 93 172 ILE A O 1
ATOM 1346 N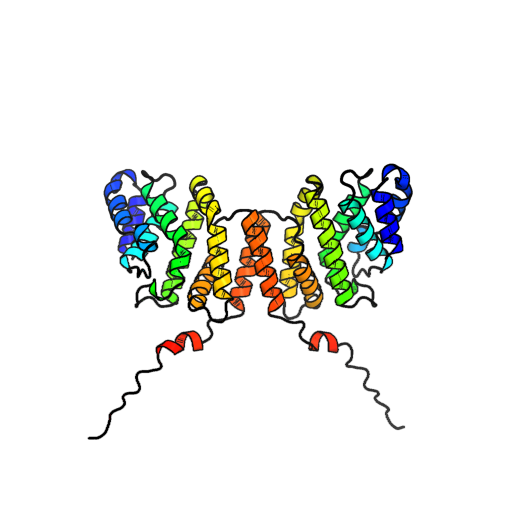 N . LEU A 1 173 ? -4.656 3.697 -4.453 1 91.56 173 LEU A N 1
ATOM 1347 C CA . LEU A 1 173 ? -5.871 3.072 -4.965 1 91.56 173 LEU A CA 1
ATOM 1348 C C . LEU A 1 173 ? -6.695 2.479 -3.826 1 91.56 173 LEU A C 1
ATOM 1350 O O . LEU A 1 173 ? -7.918 2.627 -3.797 1 91.56 173 LEU A O 1
ATOM 1354 N N . LEU A 1 174 ? -6.055 1.804 -2.959 1 91.75 174 LEU A N 1
ATOM 1355 C CA . LEU A 1 174 ? -6.734 1.175 -1.832 1 91.75 174 LEU A CA 1
ATOM 1356 C C . LEU A 1 174 ? -7.367 2.225 -0.925 1 91.75 174 LEU A C 1
ATOM 1358 O O . LEU A 1 174 ? -8.492 2.047 -0.454 1 91.75 174 LEU A O 1
ATOM 1362 N N . LEU A 1 175 ? -6.637 3.334 -0.688 1 91.06 175 LEU A N 1
ATOM 1363 C CA . LEU A 1 175 ? -7.172 4.426 0.116 1 91.06 175 LEU A CA 1
ATOM 1364 C C . LEU A 1 175 ? -8.406 5.027 -0.543 1 91.06 175 LEU A C 1
ATOM 1366 O O . LEU A 1 175 ? -9.391 5.344 0.137 1 91.06 175 LEU A O 1
ATOM 1370 N N . GLU A 1 176 ? -8.352 5.172 -1.849 1 87.81 176 GLU A N 1
ATOM 1371 C CA . GLU A 1 176 ? -9.508 5.684 -2.584 1 87.81 176 GLU A CA 1
ATOM 1372 C C . GLU A 1 176 ? -10.727 4.793 -2.389 1 87.81 176 GLU A C 1
ATOM 1374 O O . GLU A 1 176 ? -11.844 5.289 -2.223 1 87.81 176 GLU A O 1
ATOM 1379 N N . GLN A 1 177 ? -10.523 3.557 -2.391 1 81.38 177 GLN A N 1
ATOM 1380 C CA . GLN A 1 177 ? -11.617 2.604 -2.266 1 81.38 177 GLN A CA 1
ATOM 1381 C C . GLN A 1 177 ? -12.219 2.635 -0.863 1 81.38 177 GLN A C 1
ATOM 1383 O O . GLN A 1 177 ? -13.438 2.555 -0.702 1 81.38 177 GLN A O 1
ATOM 1388 N N . ILE A 1 178 ? -11.422 2.723 0.086 1 77.56 178 ILE A N 1
ATOM 1389 C CA . ILE A 1 178 ? -11.883 2.727 1.47 1 77.56 178 ILE A CA 1
ATOM 1390 C C . ILE A 1 178 ? -12.656 4.012 1.752 1 77.56 178 ILE A C 1
ATOM 1392 O O . ILE A 1 178 ? -13.641 4.004 2.502 1 77.56 178 ILE A O 1
ATOM 1396 N N . CYS A 1 179 ? -12.172 5.082 1.186 1 77.62 179 CYS A N 1
ATOM 1397 C CA . CYS A 1 179 ? -12.805 6.375 1.427 1 77.62 179 CYS A CA 1
ATOM 1398 C C . CYS A 1 179 ? -14.102 6.508 0.634 1 77.62 179 CYS A C 1
ATOM 1400 O O . CYS A 1 179 ? -14.977 7.297 0.993 1 77.62 179 CYS A O 1
ATOM 1402 N N . ALA A 1 180 ? -14.242 5.75 -0.4 1 74.31 180 ALA A N 1
ATOM 1403 C CA . ALA A 1 180 ? -15.453 5.777 -1.21 1 74.31 180 ALA A CA 1
ATOM 1404 C C . ALA A 1 180 ? -16.594 5.051 -0.511 1 74.31 180 ALA A C 1
ATOM 1406 O O . ALA A 1 180 ? -17.766 5.383 -0.709 1 74.31 180 ALA A O 1
ATOM 1407 N N . VAL A 1 181 ? -16.484 3.898 0.077 1 62 181 VAL A N 1
ATOM 1408 C CA . VAL A 1 181 ? -17.531 3.07 0.668 1 62 181 VAL A CA 1
ATOM 1409 C C . VAL A 1 181 ? -18.172 3.803 1.846 1 62 181 VAL A C 1
ATOM 1411 O O . VAL A 1 181 ? -19.375 3.658 2.1 1 62 181 VAL A O 1
ATOM 1414 N N . SER A 1 182 ? -17.656 4.371 2.795 1 55.62 182 SER A N 1
ATOM 1415 C CA . SER A 1 182 ? -18.344 4.977 3.938 1 55.62 182 SER A CA 1
ATOM 1416 C C . SER A 1 182 ? -18.531 6.473 3.734 1 55.62 182 SER A C 1
ATOM 1418 O O . SER A 1 182 ? -17.625 7.27 4.008 1 55.62 182 SER A O 1
ATOM 1420 N N . PRO A 1 183 ? -19.562 6.711 2.779 1 48.88 183 PRO A N 1
ATOM 1421 C CA . PRO A 1 183 ? -19.812 8.156 2.807 1 48.88 183 PRO A CA 1
ATOM 1422 C C . PRO A 1 183 ? -20 8.695 4.223 1 48.88 183 PRO A C 1
ATOM 1424 O O . PRO A 1 183 ? -20.297 7.93 5.145 1 48.88 183 PRO A O 1
ATOM 1427 N N . PHE A 1 184 ? -19.547 9.898 4.664 1 47.38 184 PHE A N 1
ATOM 1428 C CA . PHE A 1 184 ? -19.938 10.523 5.918 1 47.38 184 PHE A CA 1
ATOM 1429 C C . PHE A 1 184 ? -21.359 10.156 6.285 1 47.38 184 PHE A C 1
ATOM 1431 O O . PHE A 1 184 ? -22.281 10.297 5.469 1 47.38 184 PHE A O 1
ATOM 1438 N N . SER A 1 185 ? -21.656 9.172 6.891 1 42.47 185 SER A N 1
ATOM 1439 C CA . SER A 1 185 ? -23.047 9.023 7.32 1 42.47 185 SER A CA 1
ATOM 1440 C C . SER A 1 185 ? -23.609 10.352 7.797 1 42.47 185 SER A C 1
ATOM 1442 O O . SER A 1 185 ? -22.922 11.141 8.43 1 42.47 185 SER A O 1
ATOM 1444 N N . PRO A 1 186 ? -24.734 10.875 7.316 1 39.47 186 PRO A N 1
ATOM 1445 C CA . PRO A 1 186 ? -25.438 12.039 7.848 1 39.47 186 PRO A CA 1
ATOM 1446 C C . PRO A 1 186 ? -25.422 12.094 9.375 1 39.47 186 PRO A C 1
ATOM 1448 O O . PRO A 1 186 ? -25.562 13.164 9.961 1 39.47 186 PRO A O 1
ATOM 1451 N N . ARG A 1 187 ? -25.594 11.031 10.125 1 41.16 187 ARG A N 1
ATOM 1452 C CA . ARG A 1 187 ? -25.766 11.047 11.57 1 41.16 187 ARG A CA 1
ATOM 1453 C C . ARG A 1 187 ? -24.516 11.602 12.258 1 41.16 187 ARG A C 1
ATOM 1455 O O . ARG A 1 187 ? -24.594 12.062 13.406 1 41.16 187 ARG A O 1
ATOM 1462 N N . ASP A 1 188 ? -23.406 11.492 11.758 1 42.06 188 ASP A N 1
ATOM 1463 C CA . ASP A 1 188 ? -22.203 12.016 12.391 1 42.06 188 ASP A CA 1
ATOM 1464 C C . ASP A 1 188 ? -22.188 13.547 12.328 1 42.06 188 ASP A C 1
ATOM 1466 O O . ASP A 1 188 ? -21.594 14.195 13.188 1 42.06 188 ASP A O 1
ATOM 1470 N N . ALA A 1 189 ? -22.781 14.188 11.383 1 36.75 189 ALA A N 1
ATOM 1471 C CA . ALA A 1 189 ? -23.047 15.617 11.352 1 36.75 189 ALA A CA 1
ATOM 1472 C C . ALA A 1 189 ? -24.031 16.016 12.453 1 36.75 189 ALA A C 1
ATOM 1474 O O . ALA A 1 189 ? -23.922 17.109 13.023 1 36.75 189 ALA A O 1
ATOM 1475 N N . ALA A 1 190 ? -25.188 15.305 12.727 1 37 190 ALA A N 1
ATOM 1476 C CA . ALA A 1 190 ? -26.328 15.719 13.531 1 37 190 ALA A CA 1
ATOM 1477 C C . ALA A 1 190 ? -26.016 15.609 15.023 1 37 190 ALA A C 1
ATOM 1479 O O . ALA A 1 190 ? -26.766 16.109 15.859 1 37 190 ALA A O 1
ATOM 1480 N N . SER A 1 191 ? -25.234 14.695 15.469 1 36.19 191 SER A N 1
ATOM 1481 C CA . SER A 1 191 ? -25.312 14.5 16.922 1 36.19 191 SER A CA 1
ATOM 1482 C C . SER A 1 191 ? -24.875 15.758 17.656 1 36.19 191 SER A C 1
ATOM 1484 O O . SER A 1 191 ? -24.781 15.758 18.891 1 36.19 191 SER A O 1
ATOM 1486 N N . GLY A 1 192 ? -24.391 16.797 17.031 1 32.81 192 GLY A N 1
ATOM 1487 C CA . GLY A 1 192 ? -24.25 17.969 17.891 1 32.81 192 GLY A CA 1
ATOM 1488 C C . GLY A 1 192 ? -25.562 18.516 18.391 1 32.81 192 GLY A C 1
ATOM 1489 O O . GLY A 1 192 ? -25.594 19.484 19.141 1 32.81 192 GLY A O 1
ATOM 1490 N N . GLY A 1 193 ? -26.703 18.375 17.594 1 31.72 193 GLY A N 1
ATOM 1491 C CA . GLY A 1 193 ? -27.859 19.172 17.938 1 31.72 193 GLY A CA 1
ATOM 1492 C C . GLY A 1 193 ? -28.703 18.578 19.031 1 31.72 193 GLY A C 1
ATOM 1493 O O . GLY A 1 193 ? -29.859 18.969 19.219 1 31.72 193 GLY A O 1
ATOM 1494 N N . GLY A 1 194 ? -28.469 17.422 19.641 1 29.42 194 GLY A N 1
ATOM 1495 C CA . GLY A 1 194 ? -29.594 16.906 20.375 1 29.42 194 GLY A CA 1
ATOM 1496 C C . GLY A 1 194 ? -30.031 17.797 21.531 1 29.42 194 GLY A C 1
ATOM 1497 O O . GLY A 1 194 ? -31.219 17.984 21.766 1 29.42 194 GLY A O 1
ATOM 1498 N N . GLY A 1 195 ? -29.281 18.062 22.641 1 28.02 195 GLY A N 1
ATOM 1499 C CA . GLY A 1 195 ? -29.891 17.922 23.953 1 28.02 195 GLY A CA 1
ATOM 1500 C C . GLY A 1 195 ? -30.703 19.141 24.359 1 28.02 195 GLY A C 1
ATOM 1501 O O . GLY A 1 195 ? -31.109 19.25 25.516 1 28.02 195 GLY A O 1
ATOM 1502 N N . MET A 1 196 ? -30.766 20.344 23.828 1 26.91 196 MET A N 1
ATOM 1503 C CA . MET A 1 196 ? -31.312 21.344 24.734 1 26.91 196 MET A CA 1
ATOM 1504 C C . MET A 1 196 ? -32.844 21.219 24.844 1 26.91 196 MET A C 1
ATOM 1506 O O . MET A 1 196 ? -33.562 21.609 23.922 1 26.91 196 MET A O 1
ATOM 1510 N N . ALA A 1 197 ? -33.469 20 25.125 1 28.44 197 ALA A N 1
ATOM 1511 C CA . ALA A 1 197 ? -34.906 20.062 25.406 1 28.44 197 ALA A CA 1
ATOM 1512 C C . ALA A 1 197 ? -35.188 21 26.578 1 28.44 197 ALA A C 1
ATOM 1514 O O . ALA A 1 197 ? -34.469 20.969 27.594 1 28.44 197 ALA A O 1
ATOM 1515 N N . SER A 1 198 ? -35.844 22.125 26.391 1 27.02 198 SER A N 1
ATOM 1516 C CA . SER A 1 198 ? -36.5 23.203 27.125 1 27.02 198 SER A CA 1
ATOM 1517 C C . SER A 1 198 ? -37.531 22.672 28.109 1 27.02 198 SER A C 1
ATOM 1519 O O . SER A 1 198 ? -38.562 22.125 27.703 1 27.02 198 SER A O 1
ATOM 1521 N N . GLY A 1 199 ? -37.188 21.844 29.156 1 23.88 199 GLY A N 1
ATOM 1522 C CA . GLY A 1 199 ? -38.188 21.516 30.172 1 23.88 199 GLY A CA 1
ATOM 1523 C C . GLY A 1 199 ? -38.781 22.734 30.844 1 23.88 199 GLY A C 1
ATOM 1524 O O . GLY A 1 199 ? -38.094 23.422 31.609 1 23.88 199 GLY A O 1
ATOM 1525 N N . MET A 1 200 ? -39.594 23.641 30.234 1 24.38 200 MET A N 1
ATOM 1526 C CA . MET A 1 200 ? -40.469 24.656 30.812 1 24.38 200 MET A CA 1
ATOM 1527 C C . MET A 1 200 ? -41.438 24.047 31.812 1 24.38 200 MET A C 1
ATOM 1529 O O . MET A 1 200 ? -42.312 23.25 31.438 1 24.38 200 MET A O 1
ATOM 1533 N N . SER A 1 201 ? -40.969 23.469 32.969 1 27.02 201 SER A N 1
ATOM 1534 C CA . SER A 1 201 ? -41.906 23.172 34.062 1 27.02 201 SER A CA 1
ATOM 1535 C C . SER A 1 201 ? -42.688 24.406 34.469 1 27.02 201 SER A C 1
ATOM 1537 O O . SER A 1 201 ? -42.156 25.516 34.469 1 27.02 201 SER A O 1
ATOM 1539 N N . SER A 1 202 ? -44.094 24.438 34.312 1 31.83 202 SER A N 1
ATOM 1540 C CA . SER A 1 202 ? -45.281 25.156 34.719 1 31.83 202 SER A CA 1
ATOM 1541 C C . SER A 1 202 ? -45.344 25.344 36.219 1 31.83 202 SER A C 1
ATOM 1543 O O . SER A 1 202 ? -45.406 24.359 36.969 1 31.83 202 SER A O 1
ATOM 1545 N N . TYR A 1 203 ? -44.531 26.141 36.938 1 25.66 203 TYR A N 1
ATOM 1546 C CA . TYR A 1 203 ? -45.125 26.703 38.156 1 25.66 203 TYR A CA 1
ATOM 1547 C C . TYR A 1 203 ? -46.125 27.812 37.781 1 25.66 203 TYR A C 1
ATOM 1549 O O . TYR A 1 203 ? -45.969 28.5 36.781 1 25.66 203 TYR A O 1
ATOM 1557 N N . MET B 1 1 ? -5.695 34.469 5.145 1 63.19 1 MET B N 1
ATOM 1558 C CA . MET B 1 1 ? -4.938 33.406 4.488 1 63.19 1 MET B CA 1
ATOM 1559 C C . MET B 1 1 ? -4.309 33.906 3.191 1 63.19 1 MET B C 1
ATOM 1561 O O . MET B 1 1 ? -3.129 33.688 2.934 1 63.19 1 MET B O 1
ATOM 1565 N N . GLU B 1 2 ? -4.961 34.875 2.604 1 70.25 2 GLU B N 1
ATOM 1566 C CA . GLU B 1 2 ? -4.492 35.312 1.299 1 70.25 2 GLU B CA 1
ATOM 1567 C C . GLU B 1 2 ? -3.248 36.188 1.432 1 70.25 2 GLU B C 1
ATOM 1569 O O . GLU B 1 2 ? -2.277 36 0.691 1 70.25 2 GLU B O 1
ATOM 1574 N N . ALA B 1 3 ? -3.297 37.062 2.432 1 74.12 3 ALA B N 1
ATOM 1575 C CA . ALA B 1 3 ? -2.156 37.969 2.598 1 74.12 3 ALA B CA 1
ATOM 1576 C C . ALA B 1 3 ? -0.909 37.188 3.018 1 74.12 3 ALA B C 1
ATOM 1578 O O . ALA B 1 3 ? 0.188 37.438 2.518 1 74.12 3 ALA B O 1
ATOM 1579 N N . LEU B 1 4 ? -1.124 36.25 3.895 1 80.69 4 LEU B N 1
ATOM 1580 C CA . LEU B 1 4 ? -0.008 35.438 4.363 1 80.69 4 LEU B CA 1
ATOM 1581 C C . LEU B 1 4 ? 0.559 34.562 3.232 1 80.69 4 LEU B C 1
ATOM 1583 O O . LEU B 1 4 ? 1.776 34.406 3.123 1 80.69 4 LEU B O 1
ATOM 1587 N N . THR B 1 5 ? -0.345 34.219 2.393 1 80.88 5 THR B N 1
ATOM 1588 C CA . THR B 1 5 ? 0.069 33.438 1.237 1 80.88 5 THR B CA 1
ATOM 1589 C C . THR B 1 5 ? 0.923 34.25 0.288 1 80.88 5 THR B C 1
ATOM 1591 O O . THR B 1 5 ? 1.959 33.781 -0.194 1 80.88 5 THR B O 1
ATOM 1594 N N . GLU B 1 6 ? 0.459 35.438 0.064 1 81.19 6 GLU B N 1
ATOM 1595 C CA . GLU B 1 6 ? 1.204 36.344 -0.809 1 81.19 6 GLU B CA 1
ATOM 1596 C C . GLU B 1 6 ? 2.58 36.656 -0.229 1 81.19 6 GLU B C 1
ATOM 1598 O O . GLU B 1 6 ? 3.566 36.719 -0.964 1 81.19 6 GLU B O 1
ATOM 1603 N N . LEU B 1 7 ? 2.549 36.938 1.024 1 84.25 7 LEU B N 1
ATOM 1604 C CA . LEU B 1 7 ? 3.818 37.188 1.693 1 84.25 7 LEU B CA 1
ATOM 1605 C C . LEU B 1 7 ? 4.77 36 1.542 1 84.25 7 LEU B C 1
ATOM 1607 O O . LEU B 1 7 ? 5.949 36.188 1.23 1 84.25 7 LEU B O 1
ATOM 1611 N N . CYS B 1 8 ? 4.27 34.875 1.718 1 84.56 8 CYS B N 1
ATOM 1612 C CA . CYS B 1 8 ? 5.078 33.656 1.597 1 84.56 8 CYS B CA 1
ATOM 1613 C C . CYS B 1 8 ? 5.648 33.531 0.19 1 84.56 8 CYS B C 1
ATOM 1615 O O . CYS B 1 8 ? 6.805 33.125 0.02 1 84.56 8 CYS B O 1
ATOM 1617 N N . ASP B 1 9 ? 4.832 33.844 -0.767 1 87.12 9 ASP B N 1
ATOM 1618 C CA . ASP B 1 9 ? 5.301 33.812 -2.146 1 87.12 9 ASP B CA 1
ATOM 1619 C C . ASP B 1 9 ? 6.441 34.812 -2.375 1 87.12 9 ASP B C 1
ATOM 1621 O O . ASP B 1 9 ? 7.406 34.5 -3.08 1 87.12 9 ASP B O 1
ATOM 1625 N N . LEU B 1 10 ? 6.266 35.875 -1.784 1 87.56 10 LEU B N 1
ATOM 1626 C CA . LEU B 1 10 ? 7.305 36.906 -1.9 1 87.56 10 LEU B CA 1
ATOM 1627 C C . LEU B 1 10 ? 8.594 36.438 -1.23 1 87.56 10 LEU B C 1
ATOM 1629 O O . LEU B 1 10 ? 9.688 36.625 -1.776 1 87.56 10 LEU B O 1
ATOM 1633 N N . ILE B 1 11 ? 8.508 35.969 -0.077 1 88.56 11 ILE B N 1
ATOM 1634 C CA . ILE B 1 11 ? 9.664 35.469 0.659 1 88.56 11 ILE B CA 1
ATOM 1635 C C . ILE B 1 11 ? 10.359 34.375 -0.154 1 88.56 11 ILE B C 1
ATOM 1637 O O . ILE B 1 11 ? 11.594 34.344 -0.225 1 88.56 11 ILE B O 1
ATOM 1641 N N . ALA B 1 12 ? 9.594 33.5 -0.818 1 87.75 12 ALA B N 1
ATOM 1642 C CA . ALA B 1 12 ? 10.148 32.406 -1.577 1 87.75 12 ALA B CA 1
ATOM 1643 C C . ALA B 1 12 ? 10.977 32.906 -2.76 1 87.75 12 ALA B C 1
ATOM 1645 O O . ALA B 1 12 ? 11.938 32.25 -3.172 1 87.75 12 ALA B O 1
ATOM 1646 N N . LYS B 1 13 ? 10.648 33.969 -3.285 1 88.19 13 LYS B N 1
ATOM 1647 C CA . LYS B 1 13 ? 11.367 34.562 -4.418 1 88.19 13 LYS B CA 1
ATOM 1648 C C . LYS B 1 13 ? 12.695 35.156 -3.979 1 88.19 13 LYS B C 1
ATOM 1650 O O . LYS B 1 13 ? 13.664 35.188 -4.75 1 88.19 13 LYS B O 1
ATOM 1655 N N . LYS B 1 14 ? 12.711 35.688 -2.799 1 90.38 14 LYS B N 1
ATOM 1656 C CA . LYS B 1 14 ? 13.93 36.281 -2.264 1 90.38 14 LYS B CA 1
ATOM 1657 C C . LYS B 1 14 ? 14.125 35.906 -0.796 1 90.38 14 LYS B C 1
ATOM 1659 O O . LYS B 1 14 ? 14.125 36.781 0.076 1 90.38 14 LYS B O 1
ATOM 1664 N N . PRO B 1 15 ? 14.438 34.719 -0.548 1 87.31 15 PRO B N 1
ATOM 1665 C CA . PRO B 1 15 ? 14.438 34.219 0.834 1 87.31 15 PRO B CA 1
ATOM 1666 C C . PRO B 1 15 ? 15.508 34.875 1.692 1 87.31 15 PRO B C 1
ATOM 1668 O O . PRO B 1 15 ? 15.281 35.156 2.873 1 87.31 15 PRO B O 1
ATOM 1671 N N . ALA B 1 16 ? 16.641 35.125 1.153 1 87.56 16 ALA B N 1
ATOM 1672 C CA . ALA B 1 16 ? 17.734 35.719 1.913 1 87.56 16 ALA B CA 1
ATOM 1673 C C . ALA B 1 16 ? 17.375 37.156 2.363 1 87.56 16 ALA B C 1
ATOM 1675 O O . ALA B 1 16 ? 17.828 37.594 3.41 1 87.56 16 ALA B O 1
ATOM 1676 N N . GLN B 1 17 ? 16.516 37.781 1.569 1 88.25 17 GLN B N 1
ATOM 1677 C CA . GLN B 1 17 ? 16.141 39.156 1.851 1 88.25 17 GLN B CA 1
ATOM 1678 C C . GLN B 1 17 ? 15.062 39.219 2.918 1 88.25 17 GLN B C 1
ATOM 1680 O O . GLN B 1 17 ? 14.898 40.25 3.584 1 88.25 17 GLN B O 1
ATOM 1685 N N . PHE B 1 18 ? 14.375 38.219 3.111 1 89 18 PHE B N 1
ATOM 1686 C CA . PHE B 1 18 ? 13.227 38.281 4.004 1 89 18 PHE B CA 1
ATOM 1687 C C . PHE B 1 18 ? 13.367 37.25 5.129 1 89 18 PHE B C 1
ATOM 1689 O O . PHE B 1 18 ? 12.375 36.656 5.562 1 89 18 PHE B O 1
ATOM 1696 N N . THR B 1 19 ? 14.539 37 5.602 1 89 19 THR B N 1
ATOM 1697 C CA . THR B 1 19 ? 14.828 36 6.617 1 89 19 THR B CA 1
ATOM 1698 C C . THR B 1 19 ? 14.07 36.312 7.906 1 89 19 THR B C 1
ATOM 1700 O O . THR B 1 19 ? 13.555 35.406 8.555 1 89 19 THR B O 1
ATOM 1703 N N . GLU B 1 20 ? 14.008 37.562 8.234 1 90.12 20 GLU B N 1
ATOM 1704 C CA . GLU B 1 20 ? 13.328 37.938 9.469 1 90.12 20 GLU B CA 1
ATOM 1705 C C . GLU B 1 20 ? 11.828 37.656 9.383 1 90.12 20 GLU B C 1
ATOM 1707 O O . GLU B 1 20 ? 11.234 37.188 10.359 1 90.12 20 GLU B O 1
ATOM 1712 N N . LYS B 1 21 ? 11.227 38 8.289 1 89.75 21 LYS B N 1
ATOM 1713 C CA . LYS B 1 21 ? 9.805 37.75 8.094 1 89.75 21 LYS B CA 1
ATOM 1714 C C . LYS B 1 21 ? 9.531 36.25 8.125 1 89.75 21 LYS B C 1
ATOM 1716 O O . LYS B 1 21 ? 8.516 35.812 8.672 1 89.75 21 LYS B O 1
ATOM 1721 N N . LEU B 1 22 ? 10.445 35.5 7.516 1 91.5 22 LEU B N 1
ATOM 1722 C CA . LEU B 1 22 ? 10.328 34.062 7.551 1 91.5 22 LEU B CA 1
ATOM 1723 C C . LEU B 1 22 ? 10.406 33.531 8.984 1 91.5 22 LEU B C 1
ATOM 1725 O O . LEU B 1 22 ? 9.617 32.688 9.391 1 91.5 22 LEU B O 1
ATOM 1729 N N . GLY B 1 23 ? 11.367 34.031 9.695 1 92.44 23 GLY B N 1
ATOM 1730 C CA . GLY B 1 23 ? 11.492 33.688 11.102 1 92.44 23 GLY B CA 1
ATOM 1731 C C . GLY B 1 23 ? 10.234 34 11.906 1 92.44 23 GLY B C 1
ATOM 1732 O O . GLY B 1 23 ? 9.836 33.219 12.766 1 92.44 23 GLY B O 1
ATOM 1733 N N . TRP B 1 24 ? 9.672 35.156 11.625 1 92.19 24 TRP B N 1
ATOM 1734 C CA . TRP B 1 24 ? 8.445 35.562 12.297 1 92.19 24 TRP B CA 1
ATOM 1735 C C . TRP B 1 24 ? 7.316 34.562 12.016 1 92.19 24 TRP B C 1
ATOM 1737 O O . TRP B 1 24 ? 6.613 34.125 12.938 1 92.19 24 TRP B O 1
ATOM 1747 N N . ILE B 1 25 ? 7.102 34.219 10.797 1 92.94 25 ILE B N 1
ATOM 1748 C CA . ILE B 1 25 ? 6.051 33.25 10.43 1 92.94 25 ILE B CA 1
ATOM 1749 C C . ILE B 1 25 ? 6.301 31.922 11.117 1 92.94 25 ILE B C 1
ATOM 1751 O O . ILE B 1 25 ? 5.379 31.312 11.656 1 92.94 25 ILE B O 1
ATOM 1755 N N . CYS B 1 26 ? 7.562 31.484 11.07 1 94.44 26 CYS B N 1
ATOM 1756 C CA . CYS B 1 26 ? 7.926 30.234 11.711 1 94.44 26 CYS B CA 1
ATOM 1757 C C . CYS B 1 26 ? 7.641 30.281 13.211 1 94.44 26 CYS B C 1
ATOM 1759 O O . CYS B 1 26 ? 7.176 29.312 13.797 1 94.44 26 CYS B O 1
ATOM 1761 N N . GLY B 1 27 ? 7.848 31.391 13.766 1 93.88 27 GLY B N 1
ATOM 1762 C CA . GLY B 1 27 ? 7.633 31.578 15.188 1 93.88 27 GLY B CA 1
ATOM 1763 C C . GLY B 1 27 ? 6.172 31.5 15.586 1 93.88 27 GLY B C 1
ATOM 1764 O O . GLY B 1 27 ? 5.852 31.344 16.766 1 93.88 27 GLY B O 1
ATOM 1765 N N . HIS B 1 28 ? 5.293 31.672 14.594 1 93.56 28 HIS B N 1
ATOM 1766 C CA . HIS B 1 28 ? 3.857 31.625 14.852 1 93.56 28 HIS B CA 1
ATOM 1767 C C . HIS B 1 28 ? 3.314 30.203 14.664 1 93.56 28 HIS B C 1
ATOM 1769 O O . HIS B 1 28 ? 2.135 29.953 14.922 1 93.56 28 HIS B O 1
ATOM 1775 N N . CYS B 1 29 ? 4.105 29.328 14.25 1 94.88 29 CYS B N 1
ATOM 1776 C CA . CYS B 1 29 ? 3.715 27.922 14.18 1 94.88 29 CYS B CA 1
ATOM 1777 C C . CYS B 1 29 ? 3.789 27.266 15.547 1 94.88 29 CYS B C 1
ATOM 1779 O O . CYS B 1 29 ? 4.527 27.719 16.422 1 94.88 29 CYS B O 1
ATOM 1781 N N . PRO B 1 30 ? 3.006 26.234 15.703 1 93.38 30 PRO B N 1
ATOM 1782 C CA . PRO B 1 30 ? 3.072 25.562 17 1 93.38 30 PRO B CA 1
ATOM 1783 C C . PRO B 1 30 ? 4.441 24.938 17.281 1 93.38 30 PRO B C 1
ATOM 1785 O O . PRO B 1 30 ? 5.062 24.375 16.375 1 93.38 30 PRO B O 1
ATOM 1788 N N . SER B 1 31 ? 4.898 25.125 18.484 1 88.81 31 SER B N 1
ATOM 1789 C CA . SER B 1 31 ? 6.145 24.484 18.891 1 88.81 31 SER B CA 1
ATOM 1790 C C . SER B 1 31 ? 5.914 23.016 19.281 1 88.81 31 SER B C 1
ATOM 1792 O O . SER B 1 31 ? 4.777 22.609 19.5 1 88.81 31 SER B O 1
ATOM 1794 N N . PRO B 1 32 ? 6.973 22.266 19.312 1 87.06 32 PRO B N 1
ATOM 1795 C CA . PRO B 1 32 ? 6.82 20.859 19.703 1 87.06 32 PRO B CA 1
ATOM 1796 C C . PRO B 1 32 ? 6.141 20.688 21.062 1 87.06 32 PRO B C 1
ATOM 1798 O O . PRO B 1 32 ? 5.414 19.719 21.281 1 87.06 32 PRO B O 1
ATOM 1801 N N . GLU B 1 33 ? 6.336 21.625 21.938 1 87.38 33 GLU B N 1
ATOM 1802 C CA . GLU B 1 33 ? 5.75 21.562 23.266 1 87.38 33 GLU B CA 1
ATOM 1803 C C . GLU B 1 33 ? 4.227 21.672 23.203 1 87.38 33 GLU B C 1
ATOM 1805 O O . GLU B 1 33 ? 3.531 21.203 24.109 1 87.38 33 GLU B O 1
ATOM 1810 N N . PHE B 1 34 ? 3.826 22.344 22.188 1 87.75 34 PHE B N 1
ATOM 1811 C CA . PHE B 1 34 ? 2.389 22.5 22 1 87.75 34 PHE B CA 1
ATOM 1812 C C . PHE B 1 34 ? 1.698 21.141 21.891 1 87.75 34 PHE B C 1
ATOM 1814 O O . PHE B 1 34 ? 0.611 20.953 22.438 1 87.75 34 PHE B O 1
ATOM 1821 N N . PHE B 1 35 ? 2.334 20.203 21.266 1 86.31 35 PHE B N 1
ATOM 1822 C CA . PHE B 1 35 ? 1.728 18.922 20.922 1 86.31 35 PHE B CA 1
ATOM 1823 C C . PHE B 1 35 ? 1.843 17.953 22.094 1 86.31 35 PHE B C 1
ATOM 1825 O O . PHE B 1 35 ? 1.138 16.938 22.141 1 86.31 35 PHE B O 1
ATOM 1832 N N . SER B 1 36 ? 2.824 18.141 22.938 1 78.38 36 SER B N 1
ATOM 1833 C CA . SER B 1 36 ? 3.076 17.25 24.078 1 78.38 36 SER B CA 1
ATOM 1834 C C . SER B 1 36 ? 2.08 17.5 25.203 1 78.38 36 SER B C 1
ATOM 1836 O O . SER B 1 36 ? 1.966 16.688 26.125 1 78.38 36 SER B O 1
ATOM 1838 N N . GLY B 1 37 ? 1.383 18.547 25.094 1 67.38 37 GLY B N 1
ATOM 1839 C CA . GLY B 1 37 ? 0.421 18.844 26.156 1 67.38 37 GLY B CA 1
ATOM 1840 C C . GLY B 1 37 ? -0.904 18.125 25.969 1 67.38 37 GLY B C 1
ATOM 1841 O O . GLY B 1 37 ? -1.144 17.516 24.922 1 67.38 37 GLY B O 1
ATOM 1842 N N . GLY B 1 38 ? -1.695 17.672 27.031 1 65.94 38 GLY B N 1
ATOM 1843 C CA . GLY B 1 38 ? -2.898 16.859 27.156 1 65.94 38 GLY B CA 1
ATOM 1844 C C . GLY B 1 38 ? -3.889 17.078 26.031 1 65.94 38 GLY B C 1
ATOM 1845 O O . GLY B 1 38 ? -4.289 16.141 25.344 1 65.94 38 GLY B O 1
ATOM 1846 N N . SER B 1 39 ? -4.492 18.188 25.844 1 67.5 39 SER B N 1
ATOM 1847 C CA . SER B 1 39 ? -5.508 18.453 24.844 1 67.5 39 SER B CA 1
ATOM 1848 C C . SER B 1 39 ? -5.285 19.828 24.188 1 67.5 39 SER B C 1
ATOM 1850 O O . SER B 1 39 ? -6.043 20.766 24.438 1 67.5 39 SER B O 1
ATOM 1852 N N . PRO B 1 40 ? -4.348 19.766 23.156 1 79.81 40 PRO B N 1
ATOM 1853 C CA . PRO B 1 40 ? -4.074 21.078 22.578 1 79.81 40 PRO B CA 1
ATOM 1854 C C . PRO B 1 40 ? -5.152 21.516 21.594 1 79.81 40 PRO B C 1
ATOM 1856 O O . PRO B 1 40 ? -5.809 20.672 20.969 1 79.81 40 PRO B O 1
ATOM 1859 N N . ARG B 1 41 ? -5.547 22.75 21.656 1 91.44 41 ARG B N 1
ATOM 1860 C CA . ARG B 1 41 ? -6.355 23.375 20.625 1 91.44 41 ARG B CA 1
ATOM 1861 C C . ARG B 1 41 ? -5.527 24.375 19.812 1 91.44 41 ARG B C 1
ATOM 1863 O O . ARG B 1 41 ? -5.023 25.359 20.359 1 91.44 41 ARG B O 1
ATOM 1870 N N . ILE B 1 42 ? -5.438 24.109 18.609 1 94.69 42 ILE B N 1
ATOM 1871 C CA . ILE B 1 42 ? -4.609 24.953 17.75 1 94.69 42 ILE B CA 1
ATOM 1872 C C . ILE B 1 42 ? -5.43 26.141 17.25 1 94.69 42 ILE B C 1
ATOM 1874 O O . ILE B 1 42 ? -6.645 26.031 17.078 1 94.69 42 ILE B O 1
ATOM 1878 N N . SER B 1 43 ? -4.824 27.25 17.062 1 93.06 43 SER B N 1
ATOM 1879 C CA . SER B 1 43 ? -5.535 28.422 16.562 1 93.06 43 SER B CA 1
ATOM 1880 C C . SER B 1 43 ? -5.531 28.453 15.031 1 93.06 43 SER B C 1
ATOM 1882 O O . SER B 1 43 ? -4.688 27.828 14.391 1 93.06 43 SER B O 1
ATOM 1884 N N . ARG B 1 44 ? -6.43 29.188 14.477 1 93.19 44 ARG B N 1
ATOM 1885 C CA . ARG B 1 44 ? -6.484 29.391 13.031 1 93.19 44 ARG B CA 1
ATOM 1886 C C . ARG B 1 44 ? -5.195 30.016 12.516 1 93.19 44 ARG B C 1
ATOM 1888 O O . ARG B 1 44 ? -4.699 29.656 11.453 1 93.19 44 ARG B O 1
ATOM 1895 N N . SER B 1 45 ? -4.746 30.969 13.242 1 91.62 45 SER B N 1
ATOM 1896 C CA . SER B 1 45 ? -3.525 31.656 12.852 1 91.62 45 SER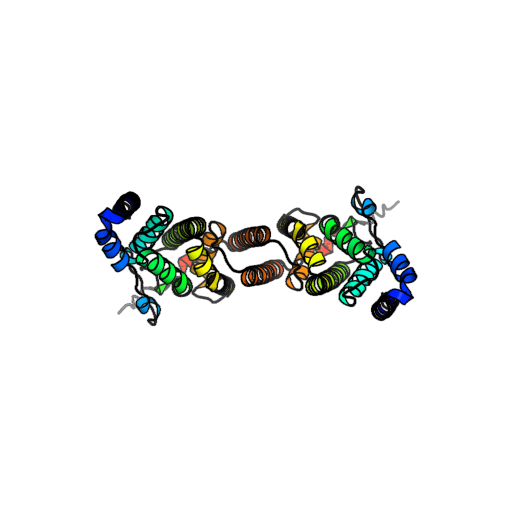 B CA 1
ATOM 1897 C C . SER B 1 45 ? -2.34 30.703 12.797 1 91.62 45 SER B C 1
ATOM 1899 O O . SER B 1 45 ? -1.503 30.797 11.891 1 91.62 45 SER B O 1
ATOM 1901 N N . GLN B 1 46 ? -2.273 29.859 13.758 1 93.75 46 GLN B N 1
ATOM 1902 C CA . GLN B 1 46 ? -1.21 28.859 13.773 1 93.75 46 GLN B CA 1
ATOM 1903 C C . GLN B 1 46 ? -1.313 27.938 12.562 1 93.75 46 GLN B C 1
ATOM 1905 O O . GLN B 1 46 ? -0.307 27.641 11.914 1 93.75 46 GLN B O 1
ATOM 1910 N N . LEU B 1 47 ? -2.49 27.5 12.258 1 95.19 47 LEU B N 1
ATOM 1911 C CA . LEU B 1 47 ? -2.715 26.641 11.094 1 95.19 47 LEU B CA 1
ATOM 1912 C C . LEU B 1 47 ? -2.309 27.359 9.812 1 95.19 47 LEU B C 1
ATOM 1914 O O . LEU B 1 47 ? -1.657 26.766 8.945 1 95.19 47 LEU B O 1
ATOM 1918 N N . ASN B 1 48 ? -2.688 28.547 9.742 1 93.62 48 ASN B N 1
ATOM 1919 C CA . ASN B 1 48 ? -2.328 29.344 8.578 1 93.62 48 ASN B CA 1
ATOM 1920 C C . ASN B 1 48 ? -0.813 29.484 8.438 1 93.62 48 ASN B C 1
ATOM 1922 O O . ASN B 1 48 ? -0.285 29.438 7.324 1 93.62 48 ASN B O 1
ATOM 1926 N N . SER B 1 49 ? -0.172 29.703 9.531 1 94.38 49 SER B N 1
ATOM 1927 C CA . SER B 1 49 ? 1.282 29.812 9.5 1 94.38 49 SER B CA 1
ATOM 1928 C C . SER B 1 49 ? 1.931 28.531 9.023 1 94.38 49 SER B C 1
ATOM 1930 O O . SER B 1 49 ? 2.877 28.562 8.234 1 94.38 49 SER B O 1
ATOM 1932 N N . VAL B 1 50 ? 1.429 27.391 9.492 1 96 50 VAL B N 1
ATOM 1933 C CA . VAL B 1 50 ? 1.952 26.094 9.078 1 96 50 VAL B CA 1
ATOM 1934 C C . VAL B 1 50 ? 1.805 25.938 7.566 1 96 50 VAL B C 1
ATOM 1936 O O . VAL B 1 50 ? 2.746 25.531 6.883 1 96 50 VAL B O 1
ATOM 1939 N N . ILE B 1 51 ? 0.639 26.281 7.035 1 96.62 51 ILE B N 1
ATOM 1940 C CA . ILE B 1 51 ? 0.389 26.188 5.602 1 96.62 51 ILE B CA 1
ATOM 1941 C C . ILE B 1 51 ? 1.34 27.109 4.848 1 96.62 51 ILE B C 1
ATOM 1943 O O . ILE B 1 51 ? 1.916 26.719 3.826 1 96.62 51 ILE B O 1
ATOM 1947 N N . CYS B 1 52 ? 1.504 28.234 5.359 1 94.19 52 CYS B N 1
ATOM 1948 C CA . CYS B 1 52 ? 2.359 29.234 4.715 1 94.19 52 CYS B CA 1
ATOM 1949 C C . CYS B 1 52 ? 3.803 28.734 4.648 1 94.19 52 CYS B C 1
ATOM 1951 O O . CYS B 1 52 ? 4.445 28.828 3.598 1 94.19 52 CYS B O 1
ATOM 1953 N N . VAL B 1 53 ? 4.289 28.281 5.715 1 94.75 53 VAL B N 1
ATOM 1954 C CA . VAL B 1 53 ? 5.664 27.797 5.762 1 94.75 53 VAL B CA 1
ATOM 1955 C C . VAL B 1 53 ? 5.82 26.594 4.828 1 94.75 53 VAL B C 1
ATOM 1957 O O . VAL B 1 53 ? 6.832 26.469 4.137 1 94.75 53 VAL B O 1
ATOM 1960 N N . SER B 1 54 ? 4.82 25.719 4.828 1 96.44 54 SER B N 1
ATOM 1961 C CA . SER B 1 54 ? 4.855 24.578 3.926 1 96.44 54 SER B CA 1
ATOM 1962 C C . SER B 1 54 ? 4.887 25.016 2.467 1 96.44 54 SER B C 1
ATOM 1964 O O . SER B 1 54 ? 5.645 24.469 1.663 1 96.44 54 SER B O 1
ATOM 1966 N N . ARG B 1 55 ? 4.082 25.953 2.168 1 95.31 55 ARG B N 1
ATOM 1967 C CA . ARG B 1 55 ? 4.07 26.5 0.815 1 95.31 55 ARG B CA 1
ATOM 1968 C C . ARG B 1 55 ? 5.418 27.125 0.461 1 95.31 55 ARG B C 1
ATOM 1970 O O . ARG B 1 55 ? 5.934 26.906 -0.638 1 95.31 55 ARG B O 1
ATOM 1977 N N . PHE B 1 56 ? 5.93 27.891 1.339 1 94.56 56 PHE B N 1
ATOM 1978 C CA . PHE B 1 56 ? 7.238 28.484 1.13 1 94.56 56 PHE B CA 1
ATOM 1979 C C . PHE B 1 56 ? 8.273 27.438 0.767 1 94.56 56 PHE B C 1
ATOM 1981 O O . PHE B 1 56 ? 9.008 27.578 -0.214 1 94.56 56 PHE B O 1
ATOM 1988 N N . LEU B 1 57 ? 8.305 26.375 1.563 1 95.44 57 LEU B N 1
ATOM 1989 C CA . LEU B 1 57 ? 9.281 25.297 1.34 1 95.44 57 LEU B CA 1
ATOM 1990 C C . LEU B 1 57 ? 9.07 24.656 -0.021 1 95.44 57 LEU B C 1
ATOM 1992 O O . LEU B 1 57 ? 10.023 24.203 -0.657 1 95.44 57 LEU B O 1
ATOM 1996 N N . SER B 1 58 ? 7.816 24.547 -0.429 1 95.56 58 SER B N 1
ATOM 1997 C CA . SER B 1 58 ? 7.496 23.922 -1.708 1 95.56 58 SER B CA 1
ATOM 1998 C C . SER B 1 58 ? 7.961 24.781 -2.877 1 95.56 58 SER B C 1
ATOM 2000 O O . SER B 1 58 ? 8.102 24.281 -4 1 95.56 58 SER B O 1
ATOM 2002 N N . LEU B 1 59 ? 8.234 26.016 -2.598 1 93.81 59 LEU B N 1
ATOM 2003 C CA . LEU B 1 59 ? 8.625 26.938 -3.65 1 93.81 59 LEU B CA 1
ATOM 2004 C C . LEU B 1 59 ? 10.117 27.25 -3.58 1 93.81 59 LEU B C 1
ATOM 2006 O O . LEU B 1 59 ? 10.68 27.844 -4.504 1 93.81 59 LEU B O 1
ATOM 2010 N N . CYS B 1 60 ? 10.758 26.859 -2.457 1 90.56 60 CYS B N 1
ATOM 2011 C CA . CYS B 1 60 ? 12.148 27.25 -2.227 1 90.56 60 CYS B CA 1
ATOM 2012 C C . CYS B 1 60 ? 13.016 26.016 -1.97 1 90.56 60 CYS B C 1
ATOM 2014 O O . CYS B 1 60 ? 13.109 25.547 -0.837 1 90.56 60 CYS B O 1
ATOM 2016 N N . PRO B 1 61 ? 13.734 25.625 -2.924 1 84.94 61 PRO B N 1
ATOM 2017 C CA . PRO B 1 61 ? 14.539 24.406 -2.799 1 84.94 61 PRO B CA 1
ATOM 2018 C C . PRO B 1 61 ? 15.703 24.578 -1.821 1 84.94 61 PRO B C 1
ATOM 2020 O O . PRO B 1 61 ? 16.203 23.578 -1.281 1 84.94 61 PRO B O 1
ATOM 2023 N N . SER B 1 62 ? 16.156 25.797 -1.606 1 86.88 62 SER B N 1
ATOM 2024 C CA . SER B 1 62 ? 17.281 26.031 -0.719 1 86.88 62 SER B CA 1
ATOM 2025 C C . SER B 1 62 ? 16.984 27.156 0.278 1 86.88 62 SER B C 1
ATOM 2027 O O . SER B 1 62 ? 17.438 28.281 0.115 1 86.88 62 SER B O 1
ATOM 2029 N N . PRO B 1 63 ? 16.203 26.766 1.238 1 90.06 63 PRO B N 1
ATOM 2030 C CA . PRO B 1 63 ? 15.891 27.797 2.238 1 90.06 63 PRO B CA 1
ATOM 2031 C C . PRO B 1 63 ? 17.125 28.266 3.01 1 90.06 63 PRO B C 1
ATOM 2033 O O . PRO B 1 63 ? 18.094 27.5 3.162 1 90.06 63 PRO B O 1
ATOM 2036 N N . PRO B 1 64 ? 17.109 29.469 3.434 1 87.81 64 PRO B N 1
ATOM 2037 C CA . PRO B 1 64 ? 18.281 30.031 4.09 1 87.81 64 PRO B CA 1
ATOM 2038 C C . PRO B 1 64 ? 18.562 29.406 5.453 1 87.81 64 PRO B C 1
ATOM 2040 O O . PRO B 1 64 ? 19.688 29.516 5.965 1 87.81 64 PRO B O 1
ATOM 2043 N N . ASP B 1 65 ? 17.594 28.922 6.094 1 87.94 65 ASP B N 1
ATOM 2044 C CA . ASP B 1 65 ? 17.812 28.219 7.355 1 87.94 65 ASP B CA 1
ATOM 2045 C C . ASP B 1 65 ? 16.906 26.984 7.469 1 87.94 65 ASP B C 1
ATOM 2047 O O . ASP B 1 65 ? 16.141 26.703 6.559 1 87.94 65 ASP B O 1
ATOM 2051 N N . HIS B 1 66 ? 17.125 26.312 8.695 1 91.31 66 HIS B N 1
ATOM 2052 C CA . HIS B 1 66 ? 16.484 25 8.82 1 91.31 66 HIS B CA 1
ATOM 2053 C C . HIS B 1 66 ? 15.133 25.125 9.523 1 91.31 66 HIS B C 1
ATOM 2055 O O . HIS B 1 66 ? 14.352 24.172 9.539 1 91.31 66 HIS B O 1
ATOM 2061 N N . ARG B 1 67 ? 14.828 26.266 9.922 1 93 67 ARG B N 1
ATOM 2062 C CA . ARG B 1 67 ? 13.648 26.438 10.766 1 93 67 ARG B CA 1
ATOM 2063 C C . ARG B 1 67 ? 12.375 26.062 10.016 1 93 67 ARG B C 1
ATOM 2065 O O . ARG B 1 67 ? 11.523 25.344 10.547 1 93 67 ARG B O 1
ATOM 2072 N N . PRO B 1 68 ? 12.211 26.547 8.742 1 94.56 68 PRO B N 1
ATOM 2073 C CA . PRO B 1 68 ? 10.984 26.172 8.031 1 94.56 68 PRO B CA 1
ATOM 2074 C C . PRO B 1 68 ? 10.797 24.656 7.934 1 94.56 68 PRO B C 1
ATOM 2076 O O . PRO B 1 68 ? 9.688 24.156 8.141 1 94.56 68 PRO B O 1
ATOM 2079 N N . LYS B 1 69 ? 11.844 23.969 7.66 1 95.94 69 LYS B N 1
ATOM 2080 C CA . LYS B 1 69 ? 11.773 22.516 7.566 1 95.94 69 LYS B CA 1
ATOM 2081 C C . LYS B 1 69 ? 11.391 21.906 8.906 1 95.94 69 LYS B C 1
ATOM 2083 O O . LYS B 1 69 ? 10.555 21 8.961 1 95.94 69 LYS B O 1
ATOM 2088 N N . ASP B 1 70 ? 11.961 22.406 9.945 1 95.5 70 ASP B N 1
ATOM 2089 C CA . ASP B 1 70 ? 11.703 21.875 11.281 1 95.5 70 ASP B CA 1
ATOM 2090 C C . ASP B 1 70 ? 10.234 22.031 11.656 1 95.5 70 ASP B C 1
ATOM 2092 O O . ASP B 1 70 ? 9.625 21.125 12.211 1 95.5 70 ASP B O 1
ATOM 2096 N N . VAL B 1 71 ? 9.773 23.172 11.352 1 95.69 71 VAL B N 1
ATOM 2097 C CA . VAL B 1 71 ? 8.391 23.5 11.695 1 95.69 71 VAL B CA 1
ATOM 2098 C C . VAL B 1 71 ? 7.449 22.531 10.984 1 95.69 71 VAL B C 1
ATOM 2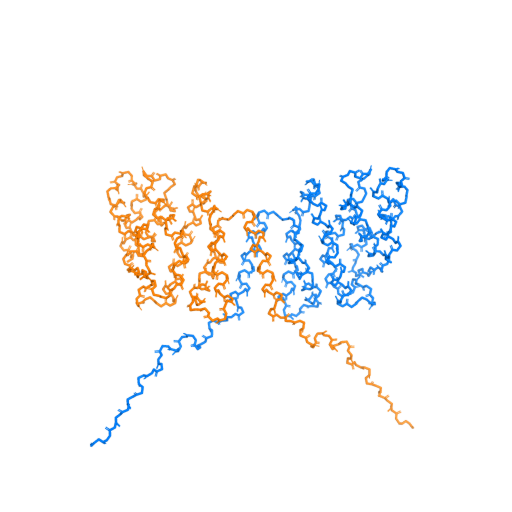100 O O . VAL B 1 71 ? 6.516 22 11.594 1 95.69 71 VAL B O 1
ATOM 2103 N N . VAL B 1 72 ? 7.656 22.297 9.727 1 97.12 72 VAL B N 1
ATOM 2104 C CA . VAL B 1 72 ? 6.793 21.438 8.922 1 97.12 72 VAL B CA 1
ATOM 2105 C C . VAL B 1 72 ? 6.918 20 9.398 1 97.12 72 VAL B C 1
ATOM 2107 O O . VAL B 1 72 ? 5.914 19.297 9.555 1 97.12 72 VAL B O 1
ATOM 2110 N N . LEU B 1 73 ? 8.141 19.609 9.711 1 96.94 73 LEU B N 1
ATOM 2111 C CA . LEU B 1 73 ? 8.367 18.25 10.188 1 96.94 73 LEU B CA 1
ATOM 2112 C C . LEU B 1 73 ? 7.719 18.031 11.555 1 96.94 73 LEU B C 1
ATOM 2114 O O . LEU B 1 73 ? 7.113 16.984 11.797 1 96.94 73 LEU B O 1
ATOM 2118 N N . ASP B 1 74 ? 7.836 19 12.375 1 95 74 ASP B N 1
ATOM 2119 C CA . ASP B 1 74 ? 7.23 18.906 13.703 1 95 74 ASP B CA 1
ATOM 2120 C C . ASP B 1 74 ? 5.719 18.734 13.609 1 95 74 ASP B C 1
ATOM 2122 O O . ASP B 1 74 ? 5.129 17.922 14.32 1 95 74 ASP B O 1
ATOM 2126 N N . PHE B 1 75 ? 5.117 19.516 12.789 1 96.69 75 PHE B N 1
ATOM 2127 C CA . PHE B 1 75 ? 3.672 19.406 12.641 1 96.69 75 PHE B CA 1
ATOM 2128 C C . PHE B 1 75 ? 3.285 18.047 12.07 1 96.69 75 PHE B C 1
ATOM 2130 O O . PHE B 1 75 ? 2.336 17.406 12.539 1 96.69 75 PHE B O 1
ATOM 2137 N N . LEU B 1 76 ? 4.016 17.641 11.047 1 97.12 76 LEU B N 1
ATOM 2138 C CA . LEU B 1 76 ? 3.736 16.344 10.414 1 97.12 76 LEU B CA 1
ATOM 2139 C C . LEU B 1 76 ? 3.82 15.219 11.43 1 97.12 76 LEU B C 1
ATOM 2141 O O . LEU B 1 76 ? 2.982 14.312 11.43 1 97.12 76 LEU B O 1
ATOM 2145 N N . CYS B 1 77 ? 4.73 15.336 12.312 1 94.12 77 CYS B N 1
ATOM 2146 C CA . CYS B 1 77 ? 4.922 14.328 13.352 1 94.12 77 CYS B CA 1
ATOM 2147 C C . CYS B 1 77 ? 3.773 14.352 14.352 1 94.12 77 CYS B C 1
ATOM 2149 O O . CYS B 1 77 ? 3.506 13.344 15.016 1 94.12 77 CYS B O 1
ATOM 2151 N N . SER B 1 78 ? 3.109 15.43 14.352 1 91.94 78 SER B N 1
ATOM 2152 C CA . SER B 1 78 ? 2.064 15.578 15.359 1 91.94 78 SER B CA 1
ATOM 2153 C C . SER B 1 78 ? 0.678 15.406 14.75 1 91.94 78 SER B C 1
ATOM 2155 O O . SER B 1 78 ? -0.331 15.703 15.391 1 91.94 78 SER B O 1
ATOM 2157 N N . VAL B 1 79 ? 0.59 14.953 13.57 1 96.25 79 VAL B N 1
ATOM 2158 C CA . VAL B 1 79 ? -0.675 14.844 12.852 1 96.25 79 VAL B CA 1
ATOM 2159 C C . VAL B 1 79 ? -1.618 13.906 13.602 1 96.25 79 VAL B C 1
ATOM 2161 O O . VAL B 1 79 ? -2.834 14.117 13.609 1 96.25 79 VAL B O 1
ATOM 2164 N N . THR B 1 80 ? -1.116 12.938 14.289 1 95.12 80 THR B N 1
ATOM 2165 C CA . THR B 1 80 ? -1.959 11.977 14.992 1 95.12 80 THR B CA 1
ATOM 2166 C C . THR B 1 80 ? -2.752 12.656 16.109 1 95.12 80 THR B C 1
ATOM 2168 O O . THR B 1 80 ? -3.883 12.258 16.391 1 95.12 80 THR B O 1
ATOM 2171 N N . THR B 1 81 ? -2.137 13.672 16.688 1 93.62 81 THR B N 1
ATOM 2172 C CA . THR B 1 81 ? -2.838 14.445 17.703 1 93.62 81 THR B CA 1
ATOM 2173 C C . THR B 1 81 ? -3.988 15.234 17.078 1 93.62 81 THR B C 1
ATOM 2175 O O . THR B 1 81 ? -5 15.484 17.75 1 93.62 81 THR B O 1
ATOM 2178 N N . SER B 1 82 ? -3.881 15.547 15.883 1 95.44 82 SER B N 1
ATOM 2179 C CA . SER B 1 82 ? -4.859 16.391 15.195 1 95.44 82 SER B CA 1
ATOM 2180 C C . SER B 1 82 ? -6.102 15.586 14.812 1 95.44 82 SER B C 1
ATOM 2182 O O . SER B 1 82 ? -7.086 16.156 14.336 1 95.44 82 SER B O 1
ATOM 2184 N N . PHE B 1 83 ? -6.156 14.289 15.055 1 95.38 83 PHE B N 1
ATOM 2185 C CA . PHE B 1 83 ? -7.324 13.484 14.719 1 95.38 83 PHE B CA 1
ATOM 2186 C C . PHE B 1 83 ? -8.453 13.727 15.711 1 95.38 83 PHE B C 1
ATOM 2188 O O . PHE B 1 83 ? -9.602 13.352 15.453 1 95.38 83 PHE B O 1
ATOM 2195 N N . GLN B 1 84 ? -8.047 14.297 16.812 1 92.88 84 GLN B N 1
ATOM 2196 C CA . GLN B 1 84 ? -9.062 14.656 17.797 1 92.88 84 GLN B CA 1
ATOM 2197 C C . GLN B 1 84 ? -9.781 15.945 17.406 1 92.88 84 GLN B C 1
ATOM 2199 O O . GLN B 1 84 ? -9.141 16.922 17.016 1 92.88 84 GLN B O 1
ATOM 2204 N N . LEU B 1 85 ? -11.031 15.922 17.641 1 91.12 85 LEU B N 1
ATOM 2205 C CA . LEU B 1 85 ? -11.828 17.094 17.312 1 91.12 85 LEU B CA 1
ATOM 2206 C C . LEU B 1 85 ? -11.391 18.297 18.141 1 91.12 85 LEU B C 1
ATOM 2208 O O . LEU B 1 85 ? -11.422 19.438 17.672 1 91.12 85 LEU B O 1
ATOM 2212 N N . SER B 1 86 ? -10.961 18.078 19.328 1 91.88 86 SER B N 1
ATOM 2213 C CA . SER B 1 86 ? -10.586 19.141 20.25 1 91.88 86 SER B CA 1
ATOM 2214 C C . SER B 1 86 ? -9.305 19.844 19.797 1 91.88 86 SER B C 1
ATOM 2216 O O . SER B 1 86 ? -8.984 20.922 20.281 1 91.88 86 SER B O 1
ATOM 2218 N N . PHE B 1 87 ? -8.633 19.281 18.906 1 95.06 87 PHE B N 1
ATOM 2219 C CA . PHE B 1 87 ? -7.398 19.859 18.391 1 95.06 87 PHE B CA 1
ATOM 2220 C C . PHE B 1 87 ? -7.691 21.094 17.562 1 95.06 87 PHE B C 1
ATOM 2222 O O . PHE B 1 87 ? -6.902 22.047 17.531 1 95.06 87 PHE B O 1
ATOM 2229 N N . TRP B 1 88 ? -8.789 21.109 16.891 1 95.94 88 TRP B N 1
ATOM 2230 C CA . TRP B 1 88 ? -9.102 22.094 15.867 1 95.94 88 TRP B CA 1
ATOM 2231 C C . TRP B 1 88 ? -9.898 23.266 16.453 1 95.94 88 TRP B C 1
ATOM 2233 O O . TRP B 1 88 ? -10.609 23.094 17.453 1 95.94 88 TRP B O 1
ATOM 2243 N N . PRO B 1 89 ? -9.711 24.391 15.805 1 94.38 89 PRO B N 1
ATOM 2244 C CA . PRO B 1 89 ? -10.57 25.5 16.234 1 94.38 89 PRO B CA 1
ATOM 2245 C C . PRO B 1 89 ? -12.062 25.156 16.141 1 94.38 89 PRO B C 1
ATOM 2247 O O . PRO B 1 89 ? -12.469 24.422 15.234 1 94.38 89 PRO B O 1
ATOM 2250 N N . GLN B 1 90 ? -12.828 25.719 17 1 90.44 90 GLN B N 1
ATOM 2251 C CA . GLN B 1 90 ? -14.266 25.438 17.047 1 90.44 90 GLN B CA 1
ATOM 2252 C C . GLN B 1 90 ? -14.938 25.828 15.727 1 90.44 90 GLN B C 1
ATOM 2254 O O . GLN B 1 90 ? -15.953 25.234 15.344 1 90.44 90 GLN B O 1
ATOM 2259 N N . SER B 1 91 ? -14.344 26.766 15.016 1 89.19 91 SER B N 1
ATOM 2260 C CA . SER B 1 91 ? -14.914 27.25 13.758 1 89.19 91 SER B CA 1
ATOM 2261 C C . SER B 1 91 ? -14.562 26.328 12.602 1 89.19 91 SER B C 1
ATOM 2263 O O . SER B 1 91 ? -15.062 26.5 11.484 1 89.19 91 SER B O 1
ATOM 2265 N N . PHE B 1 92 ? -13.695 25.391 12.836 1 90.94 92 PHE B N 1
ATOM 2266 C CA . PHE B 1 92 ? -13.266 24.5 11.766 1 90.94 92 PHE B CA 1
ATOM 2267 C C . PHE B 1 92 ? -14.227 23.328 11.625 1 90.94 92 PHE B C 1
ATOM 2269 O O . PHE B 1 92 ? -14.289 22.453 12.492 1 90.94 92 PHE B O 1
ATOM 2276 N N . HIS B 1 93 ? -14.93 23.312 10.562 1 90.94 93 HIS B N 1
ATOM 2277 C CA . HIS B 1 93 ? -15.758 22.172 10.203 1 90.94 93 HIS B CA 1
ATOM 2278 C C . HIS B 1 93 ? -15 21.203 9.297 1 90.94 93 HIS B C 1
ATOM 2280 O O . HIS B 1 93 ? -13.859 21.469 8.914 1 90.94 93 HIS B O 1
ATOM 2286 N N . ASN B 1 94 ? -15.625 20.172 8.93 1 92.88 94 ASN B N 1
ATOM 2287 C CA . ASN B 1 94 ? -14.992 19.094 8.172 1 92.88 94 ASN B CA 1
ATOM 2288 C C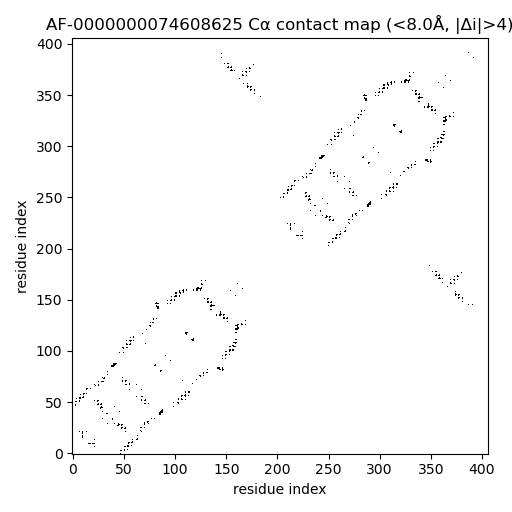 . ASN B 1 94 ? -14.383 19.609 6.875 1 92.88 94 ASN B C 1
ATOM 2290 O O . ASN B 1 94 ? -13.305 19.172 6.473 1 92.88 94 ASN B O 1
ATOM 2294 N N . ASP B 1 95 ? -15.008 20.578 6.285 1 94.5 95 ASP B N 1
ATOM 2295 C CA . ASP B 1 95 ? -14.508 21.109 5.023 1 94.5 95 ASP B CA 1
ATOM 2296 C C . ASP B 1 95 ? -13.188 21.844 5.227 1 94.5 95 ASP B C 1
ATOM 2298 O O . ASP B 1 95 ? -12.273 21.734 4.406 1 94.5 95 ASP B O 1
ATOM 2302 N N . ALA B 1 96 ? -13.203 22.609 6.32 1 95.44 96 ALA B N 1
ATOM 2303 C CA . ALA B 1 96 ? -11.992 23.359 6.621 1 95.44 96 ALA B CA 1
ATOM 2304 C C . ALA B 1 96 ? -10.836 22.438 6.961 1 95.44 96 ALA B C 1
ATOM 2306 O O . ALA B 1 96 ? -9.695 22.672 6.543 1 95.44 96 ALA B O 1
ATOM 2307 N N . VAL B 1 97 ? -11.156 21.422 7.652 1 97.25 97 VAL B N 1
ATOM 2308 C CA . VAL B 1 97 ? -10.141 20.438 8.008 1 97.25 97 VAL B CA 1
ATOM 2309 C C . VAL B 1 97 ? -9.633 19.734 6.75 1 97.25 97 VAL B C 1
ATOM 2311 O O . VAL B 1 97 ? -8.422 19.578 6.574 1 97.25 97 VAL B O 1
ATOM 2314 N N . SER B 1 98 ? -10.562 19.406 5.871 1 96.88 98 SER B N 1
ATOM 2315 C CA . SER B 1 98 ? -10.219 18.766 4.602 1 96.88 98 SER B CA 1
ATOM 2316 C C . SER B 1 98 ? -9.305 19.656 3.764 1 96.88 98 SER B C 1
ATOM 2318 O O . SER B 1 98 ? -8.297 19.188 3.232 1 96.88 98 SER B O 1
ATOM 2320 N N . THR B 1 99 ? -9.633 20.859 3.688 1 96.5 99 THR B N 1
ATOM 2321 C CA . THR B 1 99 ? -8.836 21.812 2.92 1 96.5 99 THR B CA 1
ATOM 2322 C C . THR B 1 99 ? -7.434 21.938 3.512 1 96.5 99 THR B C 1
ATOM 2324 O O . THR B 1 99 ? -6.445 21.969 2.779 1 96.5 99 THR B O 1
ATOM 2327 N N . PHE B 1 100 ? -7.406 22.062 4.828 1 97.38 100 PHE B N 1
ATOM 2328 C CA . PHE B 1 100 ? -6.113 22.188 5.488 1 97.38 100 PHE B CA 1
ATOM 2329 C C . PHE B 1 100 ? -5.223 21 5.141 1 97.38 100 PHE B C 1
ATOM 2331 O O . PHE B 1 100 ? -4.082 21.172 4.711 1 97.38 100 PHE B O 1
ATOM 2338 N N . TYR B 1 101 ? -5.754 19.75 5.32 1 98.31 101 TYR B N 1
ATOM 2339 C CA . TYR B 1 101 ? -4.957 18.547 5.059 1 98.31 101 TYR B CA 1
ATOM 2340 C C . TYR B 1 101 ? -4.551 18.484 3.59 1 98.31 101 TYR B C 1
ATOM 2342 O O . TYR B 1 101 ? -3.416 18.125 3.271 1 98.31 101 TYR B O 1
ATOM 2350 N N . ALA B 1 102 ? -5.426 18.781 2.727 1 97.81 102 ALA B N 1
ATOM 2351 C CA . ALA B 1 102 ? -5.133 18.719 1.298 1 97.81 102 ALA B CA 1
ATOM 2352 C C . ALA B 1 102 ? -3.982 19.656 0.932 1 97.81 102 ALA B C 1
ATOM 2354 O O . ALA B 1 102 ? -3.029 19.234 0.264 1 97.81 102 ALA B O 1
ATOM 2355 N N . ASP B 1 103 ? -4.094 20.859 1.4 1 96.75 103 ASP B N 1
ATOM 2356 C CA . ASP B 1 103 ? -3.037 21.828 1.124 1 96.75 103 ASP B CA 1
ATOM 2357 C C . ASP B 1 103 ? -1.717 21.406 1.757 1 96.75 103 ASP B C 1
ATOM 2359 O O . ASP B 1 103 ? -0.68 21.375 1.09 1 96.75 103 ASP B O 1
ATOM 2363 N N . PHE B 1 104 ? -1.812 21.109 3.016 1 98.19 104 PHE B N 1
ATOM 2364 C CA . PHE B 1 104 ? -0.617 20.781 3.785 1 98.19 104 PHE B CA 1
ATOM 2365 C C . PHE B 1 104 ? 0.124 19.609 3.168 1 98.19 104 PHE B C 1
ATOM 2367 O O . PHE B 1 104 ? 1.318 19.703 2.873 1 98.19 104 PHE B O 1
ATOM 2374 N N . LEU B 1 105 ? -0.598 18.516 2.926 1 98.56 105 LEU B N 1
ATOM 2375 C CA . LEU B 1 105 ? 0.023 17.312 2.365 1 98.56 105 LEU B CA 1
ATOM 2376 C C . LEU B 1 105 ? 0.487 17.562 0.934 1 98.56 105 LEU B C 1
ATOM 2378 O O . LEU B 1 105 ? 1.514 17.031 0.508 1 98.56 105 LEU B O 1
ATOM 2382 N N . GLY B 1 106 ? -0.298 18.328 0.214 1 98.31 106 GLY B N 1
ATOM 2383 C CA . GLY B 1 106 ? 0.154 18.703 -1.114 1 98.31 106 GLY B CA 1
ATOM 2384 C C . GLY B 1 106 ? 1.521 19.359 -1.113 1 98.31 106 GLY B C 1
ATOM 2385 O O . GLY B 1 106 ? 2.404 18.969 -1.881 1 98.31 106 GLY B O 1
ATOM 2386 N N . TYR B 1 107 ? 1.689 20.297 -0.258 1 97.44 107 TYR B N 1
ATOM 2387 C CA . TYR B 1 107 ? 2.973 20.984 -0.16 1 97.44 107 TYR B CA 1
ATOM 2388 C C . TYR B 1 107 ? 4.059 20.031 0.336 1 97.44 107 TYR B C 1
ATOM 2390 O O . TYR B 1 107 ? 5.188 20.062 -0.159 1 97.44 107 TYR B O 1
ATOM 2398 N N . VAL B 1 108 ? 3.727 19.266 1.327 1 98.31 108 VAL B N 1
ATOM 2399 C CA . VAL B 1 108 ? 4.691 18.312 1.886 1 98.31 108 VAL B CA 1
ATOM 2400 C C . VAL B 1 108 ? 5.238 17.422 0.778 1 98.31 108 VAL B C 1
ATOM 2402 O O . VAL B 1 108 ? 6.441 17.156 0.726 1 98.31 108 VAL B O 1
ATOM 2405 N N . CYS B 1 109 ? 4.367 16.938 -0.101 1 97.62 109 CYS B N 1
ATOM 2406 C CA . CYS B 1 109 ? 4.801 16.078 -1.19 1 97.62 109 CYS B CA 1
ATOM 2407 C C . CYS B 1 109 ? 5.727 16.812 -2.145 1 97.62 109 CYS B C 1
ATOM 2409 O O . CYS B 1 109 ? 6.75 16.281 -2.57 1 97.62 109 CYS B O 1
ATOM 2411 N N . ILE B 1 110 ? 5.398 18.078 -2.461 1 97.62 110 ILE B N 1
ATOM 2412 C CA . ILE B 1 110 ? 6.25 18.875 -3.344 1 97.62 110 ILE B CA 1
ATOM 2413 C C . ILE B 1 110 ? 7.613 19.078 -2.693 1 97.62 110 ILE B C 1
ATOM 2415 O O . ILE B 1 110 ? 8.648 18.938 -3.348 1 97.62 110 ILE B O 1
ATOM 2419 N N . VAL B 1 111 ? 7.668 19.375 -1.452 1 97.56 111 VAL B N 1
ATOM 2420 C CA . VAL B 1 111 ? 8.914 19.578 -0.729 1 97.56 111 VAL B CA 1
ATOM 2421 C C . VAL B 1 111 ? 9.766 18.312 -0.792 1 97.56 111 VAL B C 1
ATOM 2423 O O . VAL B 1 111 ? 10.977 18.375 -0.999 1 97.56 111 VAL B O 1
ATOM 2426 N N . GLY B 1 112 ? 9.109 17.188 -0.529 1 97.06 112 GLY B N 1
ATOM 2427 C CA . GLY B 1 112 ? 9.805 15.922 -0.581 1 97.06 112 GLY B CA 1
ATOM 2428 C C . GLY B 1 112 ? 10.445 15.641 -1.929 1 97.06 112 GLY B C 1
ATOM 2429 O O . GLY B 1 112 ? 11.484 14.984 -2.004 1 97.06 112 GLY B O 1
ATOM 2430 N N . GLU B 1 113 ? 9.844 16.094 -2.98 1 95.62 113 GLU B N 1
ATOM 2431 C CA . GLU B 1 113 ? 10.375 15.906 -4.328 1 95.62 113 GLU B CA 1
ATOM 2432 C C . GLU B 1 113 ? 11.609 16.781 -4.559 1 95.62 113 GLU B C 1
ATOM 2434 O O . GLU B 1 113 ? 12.539 16.375 -5.258 1 95.62 113 GLU B O 1
ATOM 2439 N N . ILE B 1 114 ? 11.586 17.922 -3.965 1 95.44 114 ILE B N 1
ATOM 2440 C CA . ILE B 1 114 ? 12.656 18.891 -4.203 1 95.44 114 ILE B CA 1
ATOM 2441 C C . ILE B 1 114 ? 13.812 18.625 -3.25 1 95.44 114 ILE B C 1
ATOM 2443 O O . ILE B 1 114 ? 14.977 18.875 -3.584 1 95.44 114 ILE B O 1
ATOM 2447 N N . SER B 1 115 ? 13.523 18.156 -2.078 1 95.19 115 SER B N 1
ATOM 2448 C CA . SER B 1 115 ? 14.523 17.922 -1.045 1 95.19 115 SER B CA 1
ATOM 2449 C C . SER B 1 115 ? 14.555 16.469 -0.619 1 95.19 115 SER B C 1
ATOM 2451 O O . SER B 1 115 ? 13.766 16.031 0.222 1 95.19 115 SER B O 1
ATOM 2453 N N . PRO B 1 116 ? 15.547 15.805 -1.087 1 93.94 116 PRO B N 1
ATOM 2454 C CA . PRO B 1 116 ? 15.664 14.391 -0.708 1 93.94 116 PRO B CA 1
ATOM 2455 C C . PRO B 1 116 ? 15.852 14.203 0.794 1 93.94 116 PRO B C 1
ATOM 2457 O O . PRO B 1 116 ? 15.344 13.234 1.366 1 93.94 116 PRO B O 1
ATOM 2460 N N . GLU B 1 117 ? 16.562 15.07 1.38 1 94.5 117 GLU B N 1
ATOM 2461 C CA . GLU B 1 117 ? 16.797 14.977 2.818 1 94.5 117 GLU B CA 1
ATOM 2462 C C . GLU B 1 117 ? 15.484 15.086 3.59 1 94.5 117 GLU B C 1
ATOM 2464 O O . GLU B 1 117 ? 15.266 14.352 4.559 1 94.5 117 GLU B O 1
ATOM 2469 N N . PHE B 1 118 ? 14.656 16.016 3.166 1 96.44 118 PHE B N 1
ATOM 2470 C CA . PHE B 1 118 ? 13.344 16.172 3.779 1 96.44 118 PHE B CA 1
ATOM 2471 C C . PHE B 1 118 ? 12.516 14.898 3.609 1 96.44 118 PHE B C 1
ATOM 2473 O O . PHE B 1 118 ? 11.891 14.43 4.559 1 96.44 118 PHE B O 1
ATOM 2480 N N . SER B 1 119 ? 12.531 14.344 2.398 1 96.56 119 SER B N 1
ATOM 2481 C CA . SER B 1 119 ? 11.789 13.125 2.102 1 96.56 119 SER B CA 1
ATOM 2482 C C . SER B 1 119 ? 12.258 11.969 2.971 1 96.56 119 SER B C 1
ATOM 2484 O O . SER B 1 119 ? 11.445 11.164 3.439 1 96.56 119 SER B O 1
ATOM 2486 N N . ASP B 1 120 ? 13.555 11.898 3.182 1 96.5 120 ASP B N 1
ATOM 2487 C CA . ASP B 1 120 ? 14.117 10.867 4.047 1 96.5 120 ASP B CA 1
ATOM 2488 C C . ASP B 1 120 ? 13.602 11.008 5.477 1 96.5 120 ASP B C 1
ATOM 2490 O O . ASP B 1 120 ? 13.266 10.016 6.121 1 96.5 120 ASP B O 1
ATOM 2494 N N . ASP B 1 121 ? 13.57 12.234 5.934 1 96.56 121 ASP B N 1
ATOM 2495 C CA . ASP B 1 121 ? 13.078 12.5 7.281 1 96.56 121 ASP B CA 1
ATOM 2496 C C . ASP B 1 121 ? 11.625 12.055 7.43 1 96.56 121 ASP B C 1
ATOM 2498 O O . ASP B 1 121 ? 11.266 11.406 8.414 1 96.56 121 ASP B O 1
ATOM 2502 N N . VAL B 1 122 ? 10.852 12.375 6.445 1 97.81 122 VAL B N 1
ATOM 2503 C CA . VAL B 1 122 ? 9.43 12.062 6.473 1 97.81 122 VAL B CA 1
ATOM 2504 C C . VAL B 1 122 ? 9.234 10.547 6.441 1 97.81 122 VAL B C 1
ATOM 2506 O O . VAL B 1 122 ? 8.422 10 7.191 1 97.81 122 VAL B O 1
ATOM 2509 N N . GLU B 1 123 ? 9.984 9.914 5.609 1 96.69 123 GLU B N 1
ATOM 2510 C CA . GLU B 1 123 ? 9.898 8.477 5.391 1 96.69 123 GLU B CA 1
ATOM 2511 C C . GLU B 1 123 ? 10.094 7.707 6.699 1 96.69 123 GLU B C 1
ATOM 2513 O O . GLU B 1 123 ? 9.523 6.629 6.879 1 96.69 123 GLU B O 1
ATOM 2518 N N . ASN B 1 124 ? 10.789 8.266 7.59 1 95 124 ASN B N 1
ATOM 2519 C CA . ASN B 1 124 ? 11.18 7.586 8.82 1 95 124 ASN B CA 1
ATOM 2520 C C . ASN B 1 124 ? 10.008 7.441 9.781 1 95 124 ASN B C 1
ATOM 2522 O O . ASN B 1 124 ? 10.031 6.59 10.672 1 95 124 ASN B O 1
ATOM 2526 N N . PHE B 1 125 ? 9 8.234 9.602 1 96.38 125 PHE B N 1
ATOM 2527 C CA . PHE B 1 125 ? 7.969 8.164 10.633 1 96.38 125 PHE B CA 1
ATOM 2528 C C . PHE B 1 125 ? 6.578 8.203 10.016 1 96.38 125 PHE B C 1
ATOM 2530 O O . PHE B 1 125 ? 5.586 7.895 10.68 1 96.38 125 PHE B O 1
ATOM 2537 N N . PHE B 1 126 ? 6.414 8.609 8.797 1 97.75 126 PHE B N 1
ATOM 2538 C CA . PHE B 1 126 ? 5.102 8.953 8.266 1 97.75 126 PHE B CA 1
ATOM 2539 C C . PHE B 1 126 ? 4.238 7.707 8.117 1 97.75 126 PHE B C 1
ATOM 2541 O O . PHE B 1 126 ? 3.01 7.781 8.195 1 97.75 126 PHE B O 1
ATOM 2548 N N . GLY B 1 127 ? 4.895 6.539 7.895 1 96.38 127 GLY B N 1
ATOM 2549 C CA . GLY B 1 127 ? 4.145 5.293 7.859 1 96.38 127 GLY B CA 1
ATOM 2550 C C . GLY B 1 127 ? 3.307 5.07 9.109 1 96.38 127 GLY B C 1
ATOM 2551 O O . GLY B 1 127 ? 2.158 4.637 9.016 1 96.38 127 GLY B O 1
ATOM 2552 N N . GLU B 1 128 ? 3.836 5.383 10.211 1 95.5 128 GLU B N 1
ATOM 2553 C CA . GLU B 1 128 ? 3.137 5.223 11.484 1 95.5 128 GLU B CA 1
ATOM 2554 C C . GLU B 1 128 ? 1.941 6.164 11.578 1 95.5 128 GLU B C 1
ATOM 2556 O O . GLU B 1 128 ? 0.911 5.816 12.156 1 95.5 128 GLU B O 1
ATOM 2561 N N . VAL B 1 129 ? 2.105 7.281 11.047 1 96.75 129 VAL B N 1
ATOM 2562 C CA . VAL B 1 129 ? 1.023 8.258 11.039 1 96.75 129 VAL B CA 1
ATOM 2563 C C . VAL B 1 129 ? -0.152 7.727 10.227 1 96.75 129 VAL B C 1
ATOM 2565 O O . VAL B 1 129 ? -1.3 7.777 10.68 1 96.75 129 VAL B O 1
ATOM 2568 N N . VAL B 1 130 ? 0.168 7.188 9.086 1 96.44 130 VAL B N 1
ATOM 2569 C CA . VAL B 1 130 ? -0.863 6.645 8.203 1 96.44 130 VAL B CA 1
ATOM 2570 C C . VAL B 1 130 ? -1.561 5.473 8.891 1 96.44 130 VAL B C 1
ATOM 2572 O O . VAL B 1 130 ? -2.791 5.387 8.891 1 96.44 130 VAL B O 1
ATOM 2575 N N . MET B 1 131 ? -0.784 4.641 9.539 1 94.44 131 MET B N 1
ATOM 2576 C CA . MET B 1 131 ? -1.33 3.482 10.234 1 94.44 131 MET B CA 1
ATOM 2577 C C . MET B 1 131 ? -2.279 3.916 11.352 1 94.44 131 MET B C 1
ATOM 2579 O O . MET B 1 131 ? -3.344 3.32 11.531 1 94.44 131 MET B O 1
ATOM 2583 N N . SER B 1 132 ? -1.897 4.91 12.016 1 94.62 132 SER B N 1
ATOM 2584 C CA . SER B 1 132 ? -2.74 5.438 13.086 1 94.62 132 SER B CA 1
ATOM 2585 C C . SER B 1 132 ? -4.07 5.953 12.539 1 94.62 132 SER B C 1
ATOM 2587 O O . SER B 1 132 ? -5.125 5.691 13.117 1 94.62 132 SER B O 1
ATOM 2589 N N . ALA B 1 133 ? -3.992 6.68 11.461 1 95.25 133 ALA B N 1
ATOM 2590 C CA . ALA B 1 133 ? -5.203 7.191 10.82 1 95.25 133 ALA B CA 1
ATOM 2591 C C . ALA B 1 133 ? -6.125 6.047 10.406 1 95.25 133 ALA B C 1
ATOM 2593 O O . ALA B 1 133 ? -7.336 6.105 10.625 1 95.25 133 ALA B O 1
ATOM 2594 N N . LEU B 1 134 ? -5.547 4.988 9.82 1 92.69 134 LEU B N 1
ATOM 2595 C CA . LEU B 1 134 ? -6.309 3.832 9.367 1 92.69 134 LEU B CA 1
ATOM 2596 C C . LEU B 1 134 ? -6.98 3.127 10.539 1 92.69 134 LEU B C 1
ATOM 2598 O O . LEU B 1 134 ? -8.164 2.799 10.469 1 92.69 134 LEU B O 1
ATOM 2602 N N . ASN B 1 135 ? -6.195 2.949 11.547 1 91.19 135 ASN B N 1
ATOM 2603 C CA . ASN B 1 135 ? -6.746 2.301 12.734 1 91.19 135 ASN B CA 1
ATOM 2604 C C . ASN B 1 135 ? -7.922 3.086 13.305 1 91.19 135 ASN B C 1
ATOM 2606 O O . ASN B 1 135 ? -8.938 2.5 13.688 1 91.19 135 ASN B O 1
ATOM 2610 N N . ASN B 1 136 ? -7.801 4.348 13.359 1 91.81 136 ASN B N 1
ATOM 2611 C CA . ASN B 1 136 ? -8.883 5.191 13.844 1 91.81 136 ASN B CA 1
ATOM 2612 C C . ASN B 1 136 ? -10.102 5.133 12.914 1 91.81 136 ASN B C 1
ATOM 2614 O O . ASN B 1 136 ? -11.234 5.082 13.383 1 91.81 136 ASN B O 1
ATOM 2618 N N . ALA B 1 137 ? -9.844 5.188 11.695 1 89.06 137 ALA B N 1
ATOM 2619 C CA . ALA B 1 137 ? -10.914 5.23 10.703 1 89.06 137 ALA B CA 1
ATOM 2620 C C . ALA B 1 137 ? -11.75 3.953 10.75 1 89.06 137 ALA B C 1
ATOM 2622 O O . ALA B 1 137 ? -12.953 3.98 10.469 1 89.06 137 ALA B O 1
ATOM 2623 N N . TYR B 1 138 ? -11.188 2.844 11.094 1 84.12 138 TYR B N 1
ATOM 2624 C CA . TYR B 1 138 ? -11.883 1.563 11.07 1 84.12 138 TYR B CA 1
ATOM 2625 C C . TYR B 1 138 ? -12.391 1.192 12.461 1 84.12 138 TYR B C 1
ATOM 2627 O O . TYR B 1 138 ? -13.133 0.225 12.617 1 84.12 138 TYR B O 1
ATOM 2635 N N . SER B 1 139 ? -11.906 1.95 13.359 1 84.12 139 SER B N 1
ATOM 2636 C CA . SER B 1 139 ? -12.414 1.71 14.703 1 84.12 139 SER B CA 1
ATOM 2637 C C . SER B 1 139 ? -13.836 2.254 14.867 1 84.12 139 SER B C 1
ATOM 2639 O O . SER B 1 139 ? -14.078 3.441 14.648 1 84.12 139 SER B O 1
ATOM 2641 N N . VAL B 1 140 ? -14.898 1.474 15.078 1 74.81 140 VAL B N 1
ATOM 2642 C CA . VAL B 1 140 ? -16.312 1.798 15.102 1 74.81 140 VAL B CA 1
ATOM 2643 C C . VAL B 1 140 ? -16.594 2.854 16.172 1 74.81 140 VAL B C 1
ATOM 2645 O O . VAL B 1 140 ? -17.406 3.754 15.969 1 74.81 140 VAL B O 1
ATOM 2648 N N . CYS B 1 141 ? -15.875 2.893 17.219 1 78.38 141 CYS B N 1
ATOM 2649 C CA . CYS B 1 141 ? -16.266 3.756 18.328 1 78.38 141 CYS B CA 1
ATOM 2650 C C . CYS B 1 141 ? -15.227 4.844 18.562 1 78.38 141 CYS B C 1
ATOM 2652 O O . CYS B 1 141 ? -15.281 5.559 19.562 1 78.38 141 CYS B O 1
ATOM 2654 N N . SER B 1 142 ? -14.57 5.156 17.453 1 82.81 142 SER B N 1
ATOM 2655 C CA . SER B 1 142 ? -13.516 6.129 17.688 1 82.81 142 SER B CA 1
ATOM 2656 C C . SER B 1 142 ? -13.992 7.551 17.391 1 82.81 142 SER B C 1
ATOM 2658 O O . SER B 1 142 ? -14.539 7.816 16.328 1 82.81 142 SER B O 1
ATOM 2660 N N . GLU B 1 143 ? -13.812 8.445 18.406 1 87.81 143 GLU B N 1
ATOM 2661 C CA . GLU B 1 143 ? -14.117 9.859 18.219 1 87.81 143 GLU B CA 1
ATOM 2662 C C . GLU B 1 143 ? -13.219 10.484 17.156 1 87.81 143 GLU B C 1
ATOM 2664 O O . GLU B 1 143 ? -13.555 11.531 16.594 1 87.81 143 GLU B O 1
ATOM 2669 N N . SER B 1 144 ? -12.203 9.805 16.875 1 91.5 144 SER B N 1
ATOM 2670 C CA . SER B 1 144 ? -11.211 10.32 15.93 1 91.5 144 SER B CA 1
ATOM 2671 C C . SER B 1 144 ? -11.508 9.852 14.508 1 91.5 144 SER B C 1
ATOM 2673 O O . SER B 1 144 ? -10.781 10.203 13.57 1 91.5 144 SER B O 1
ATOM 2675 N N . ARG B 1 145 ? -12.547 9.07 14.367 1 91.56 145 ARG B N 1
ATOM 2676 C CA . ARG B 1 145 ? -12.828 8.406 13.094 1 91.56 145 ARG B CA 1
ATOM 2677 C C . ARG B 1 145 ? -13.102 9.422 11.992 1 91.56 145 ARG B C 1
ATOM 2679 O O . ARG B 1 145 ? -12.523 9.352 10.914 1 91.56 145 ARG B O 1
ATOM 2686 N N . PRO B 1 146 ? -13.93 10.469 12.305 1 91.31 146 PRO B N 1
ATOM 2687 C CA . PRO B 1 146 ? -14.258 11.391 11.211 1 91.31 146 PRO B CA 1
ATOM 2688 C C . PRO B 1 146 ? -13.031 12.125 10.68 1 91.31 146 PRO B C 1
ATOM 2690 O O . PRO B 1 146 ? -12.828 12.188 9.461 1 91.31 146 PRO B O 1
ATOM 2693 N N . ILE B 1 147 ? -12.188 12.672 11.516 1 95.25 147 ILE B N 1
ATOM 2694 C CA . ILE B 1 147 ? -11.039 13.453 11.086 1 95.25 147 ILE B CA 1
ATOM 2695 C C . ILE B 1 147 ? -10 12.539 10.438 1 95.25 147 ILE B C 1
ATOM 2697 O O . ILE B 1 147 ? -9.336 12.922 9.477 1 95.25 147 ILE B O 1
ATOM 2701 N N . SER B 1 148 ? -9.883 11.336 11.023 1 95.5 148 SER B N 1
ATOM 2702 C CA . SER B 1 148 ? -8.969 10.367 10.422 1 95.5 148 SER B CA 1
ATOM 2703 C C . SER B 1 148 ? -9.367 10.047 8.984 1 95.5 148 SER B C 1
ATOM 2705 O O . SER B 1 148 ? -8.508 9.922 8.117 1 95.5 148 SER B O 1
ATOM 2707 N N . ARG B 1 149 ? -10.594 9.953 8.773 1 93 149 ARG B N 1
ATOM 2708 C CA . ARG B 1 149 ? -11.078 9.68 7.426 1 93 149 ARG B CA 1
ATOM 2709 C C . ARG B 1 149 ? -10.781 10.852 6.488 1 93 149 ARG B C 1
ATOM 2711 O O . ARG B 1 149 ? -10.391 10.641 5.336 1 93 149 ARG B O 1
ATOM 2718 N N . ILE B 1 150 ? -11.023 12.039 6.965 1 94.88 150 ILE B N 1
ATOM 2719 C CA . ILE B 1 150 ? -10.703 13.219 6.176 1 94.88 150 ILE B CA 1
ATOM 2720 C C . ILE B 1 150 ? -9.219 13.211 5.805 1 94.88 150 ILE B C 1
ATOM 2722 O O . ILE B 1 150 ? -8.859 13.508 4.664 1 94.88 150 ILE B O 1
ATOM 2726 N N . PHE B 1 151 ? -8.43 12.867 6.797 1 97.38 151 PHE B N 1
ATOM 2727 C CA . PHE B 1 151 ? -6.992 12.797 6.582 1 97.38 151 PHE B CA 1
ATOM 2728 C C . PHE B 1 151 ? -6.656 11.758 5.516 1 97.38 151 PHE B C 1
ATOM 2730 O O . PHE B 1 151 ? -5.836 12.008 4.633 1 97.38 151 PHE B O 1
ATOM 2737 N N . LEU B 1 152 ? -7.258 10.586 5.59 1 95.44 152 LEU B N 1
ATOM 2738 C CA . LEU B 1 152 ? -7 9.516 4.637 1 95.44 152 LEU B CA 1
ATOM 2739 C C . LEU B 1 152 ? -7.426 9.922 3.23 1 95.44 152 LEU B C 1
ATOM 2741 O O . LEU B 1 152 ? -6.754 9.578 2.252 1 95.44 152 LEU B O 1
ATOM 2745 N N . VAL B 1 153 ? -8.516 10.656 3.137 1 94.62 153 VAL B N 1
ATOM 2746 C CA . VAL B 1 153 ? -8.945 11.164 1.839 1 94.62 153 VAL B CA 1
ATOM 2747 C C . VAL B 1 153 ? -7.879 12.102 1.272 1 94.62 153 VAL B C 1
ATOM 2749 O O . VAL B 1 153 ? -7.527 12.008 0.094 1 94.62 153 VAL B O 1
ATOM 2752 N N . ALA B 1 154 ? -7.383 12.938 2.072 1 96.88 154 ALA B N 1
ATOM 2753 C CA . ALA B 1 154 ? -6.328 13.852 1.631 1 96.88 154 ALA B CA 1
ATOM 2754 C C . ALA B 1 154 ? -5.09 13.078 1.187 1 96.88 154 ALA B C 1
ATOM 2756 O O . ALA B 1 154 ? -4.434 13.453 0.212 1 96.88 154 ALA B O 1
ATOM 2757 N N . LEU B 1 155 ? -4.816 12.023 1.878 1 97.06 155 LEU B N 1
ATOM 2758 C CA . LEU B 1 155 ? -3.66 11.188 1.563 1 97.06 155 LEU B CA 1
ATOM 2759 C C . LEU B 1 155 ? -3.807 10.555 0.185 1 97.06 155 LEU B C 1
ATOM 2761 O O . LEU B 1 155 ? -2.814 10.344 -0.517 1 97.06 155 LEU B O 1
ATOM 2765 N N . SER B 1 156 ? -4.992 10.188 -0.159 1 93.81 156 SER B N 1
ATOM 2766 C CA . SER B 1 156 ? -5.215 9.547 -1.45 1 93.81 156 SER B CA 1
ATOM 2767 C C . SER B 1 156 ? -4.895 10.492 -2.602 1 93.81 156 SER B C 1
ATOM 2769 O O . SER B 1 156 ? -4.688 10.055 -3.734 1 93.81 156 SER B O 1
ATOM 2771 N N . ASN B 1 157 ? -4.801 11.758 -2.363 1 94.25 157 ASN B N 1
ATOM 2772 C CA . ASN B 1 157 ? -4.457 12.75 -3.381 1 94.25 157 ASN B CA 1
ATOM 2773 C C . ASN B 1 157 ? -2.98 13.125 -3.316 1 94.25 157 ASN B C 1
ATOM 2775 O O . ASN B 1 157 ? -2.385 13.492 -4.332 1 94.25 157 ASN B O 1
ATOM 2779 N N . SER B 1 158 ? -2.451 13.172 -2.152 1 96.44 158 SER B N 1
ATOM 2780 C CA . SER B 1 158 ? -1.058 13.508 -1.874 1 96.44 158 SER B CA 1
ATOM 2781 C C . SER B 1 158 ? -0.471 12.586 -0.812 1 96.44 158 SER B C 1
ATOM 2783 O O . SER B 1 158 ? -0.745 12.75 0.38 1 96.44 158 SER B O 1
ATOM 2785 N N . PHE B 1 159 ? 0.381 11.711 -1.233 1 96.81 159 PHE B N 1
ATOM 2786 C CA . PHE B 1 159 ? 0.905 10.688 -0.33 1 96.81 159 PHE B CA 1
ATOM 2787 C C . PHE B 1 159 ? 2.414 10.836 -0.169 1 96.81 159 PHE B C 1
ATOM 2789 O O . PHE B 1 159 ? 3.178 10.469 -1.064 1 96.81 159 PHE B O 1
ATOM 2796 N N . PRO B 1 160 ? 2.811 11.344 0.996 1 97.25 160 PRO B N 1
ATOM 2797 C CA . PRO B 1 160 ? 4.254 11.438 1.229 1 97.25 160 PRO B CA 1
ATOM 2798 C C . PRO B 1 160 ? 4.941 10.078 1.224 1 97.25 160 PRO B C 1
ATOM 2800 O O . PRO B 1 160 ? 4.309 9.055 1.512 1 97.25 160 PRO B O 1
ATOM 2803 N N . ARG B 1 161 ? 6.152 10.125 0.95 1 94.56 161 ARG B N 1
ATOM 2804 C CA . ARG B 1 161 ? 6.941 8.906 0.858 1 94.56 161 ARG B CA 1
ATOM 2805 C C . ARG B 1 161 ? 7 8.188 2.203 1 94.56 161 ARG B C 1
ATOM 2807 O O . ARG B 1 161 ? 7.16 8.82 3.246 1 94.56 161 ARG B O 1
ATOM 2814 N N . ILE B 1 162 ? 6.875 6.895 2.188 1 96.69 162 ILE B N 1
ATOM 2815 C CA . ILE B 1 162 ? 7.055 6.062 3.371 1 96.69 162 ILE B CA 1
ATOM 2816 C C . ILE B 1 162 ? 8.07 4.957 3.078 1 96.69 162 ILE B C 1
ATOM 2818 O O . ILE B 1 162 ? 8.438 4.738 1.923 1 96.69 162 ILE B O 1
ATOM 2822 N N . SER B 1 163 ? 8.516 4.312 4.062 1 95.12 163 SER B N 1
ATOM 2823 C CA . SER B 1 163 ? 9.492 3.242 3.891 1 95.12 163 SER B CA 1
ATOM 2824 C C . SER B 1 163 ? 8.867 2.035 3.193 1 95.12 163 SER B C 1
ATOM 2826 O O . SER B 1 163 ? 7.664 1.8 3.305 1 95.12 163 SER B O 1
ATOM 2828 N N . PRO B 1 164 ? 9.719 1.255 2.512 1 91.06 164 PRO B N 1
ATOM 2829 C CA . PRO B 1 164 ? 9.211 0.026 1.896 1 91.06 164 PRO B CA 1
ATOM 2830 C C . PRO B 1 164 ? 8.562 -0.917 2.908 1 91.06 164 PRO B C 1
ATOM 2832 O O . PRO B 1 164 ? 7.547 -1.548 2.609 1 91.06 164 PRO B O 1
ATOM 2835 N N . TYR B 1 165 ? 9.117 -0.969 4.016 1 91.94 165 TYR B N 1
ATOM 2836 C CA . TYR B 1 165 ? 8.578 -1.813 5.074 1 91.94 165 TYR B CA 1
ATOM 2837 C C . TYR B 1 165 ? 7.18 -1.351 5.477 1 91.94 165 TYR B C 1
ATOM 2839 O O . TYR B 1 165 ? 6.25 -2.158 5.559 1 91.94 165 TYR B O 1
ATOM 2847 N N . ASP B 1 166 ? 7.062 -0.078 5.699 1 94.62 166 ASP B N 1
ATOM 2848 C CA . ASP B 1 166 ? 5.762 0.468 6.074 1 94.62 166 ASP B CA 1
ATOM 2849 C C . ASP B 1 166 ? 4.754 0.32 4.938 1 94.62 166 ASP B C 1
ATOM 2851 O O . ASP B 1 166 ? 3.57 0.075 5.18 1 94.62 166 ASP B O 1
ATOM 2855 N N . SER B 1 167 ? 5.215 0.541 3.754 1 94.88 167 SER B N 1
ATOM 2856 C CA . SER B 1 167 ? 4.336 0.408 2.598 1 94.88 167 SER B CA 1
ATOM 2857 C C . SER B 1 167 ? 3.736 -0.993 2.514 1 94.88 167 SER B C 1
ATOM 2859 O O . SER B 1 167 ? 2.531 -1.147 2.303 1 94.88 167 SER B O 1
ATOM 2861 N N . GLU B 1 168 ? 4.551 -1.988 2.629 1 91.75 168 GLU B N 1
ATOM 2862 C CA . GLU B 1 168 ? 4.086 -3.373 2.582 1 91.75 168 GLU B CA 1
ATOM 2863 C C . GLU B 1 168 ? 3.064 -3.65 3.678 1 91.75 168 GLU B C 1
ATOM 2865 O O . GLU B 1 168 ? 2.021 -4.258 3.422 1 91.75 168 GLU B O 1
ATOM 2870 N N . ASN B 1 169 ? 3.373 -3.236 4.809 1 93.31 169 ASN B N 1
ATOM 2871 C CA . ASN B 1 169 ? 2.465 -3.443 5.93 1 93.31 169 ASN B CA 1
ATOM 2872 C C . ASN B 1 169 ? 1.13 -2.736 5.707 1 93.31 169 ASN B C 1
ATOM 2874 O O . ASN B 1 169 ? 0.074 -3.271 6.055 1 93.31 169 ASN B O 1
ATOM 2878 N N . LEU B 1 170 ? 1.233 -1.551 5.23 1 95.25 170 LEU B N 1
ATOM 2879 C CA . LEU B 1 170 ? 0.021 -0.787 4.957 1 95.25 170 LEU B CA 1
ATOM 2880 C C . LEU B 1 170 ? -0.844 -1.492 3.918 1 95.25 170 LEU B C 1
ATOM 2882 O O . LEU B 1 170 ? -2.064 -1.572 4.07 1 95.25 170 LEU B O 1
ATOM 2886 N N . ILE B 1 171 ? -0.233 -1.979 2.854 1 94.94 171 ILE B N 1
ATOM 2887 C CA . ILE B 1 171 ? -0.958 -2.68 1.801 1 94.94 171 ILE B CA 1
ATOM 2888 C C . ILE B 1 171 ? -1.688 -3.885 2.391 1 94.94 171 ILE B C 1
ATOM 2890 O O . ILE B 1 171 ? -2.871 -4.098 2.113 1 94.94 171 ILE B O 1
ATOM 2894 N N . ILE B 1 172 ? -0.967 -4.617 3.186 1 93.19 172 ILE B N 1
ATOM 2895 C CA . ILE B 1 172 ? -1.539 -5.809 3.803 1 93.19 172 ILE B CA 1
ATOM 2896 C C . ILE B 1 172 ? -2.73 -5.418 4.672 1 93.19 172 ILE B C 1
ATOM 2898 O O . ILE B 1 172 ? -3.795 -6.039 4.594 1 93.19 172 ILE B O 1
ATOM 2902 N N . LEU B 1 173 ? -2.576 -4.398 5.465 1 91.5 173 LEU B N 1
ATOM 2903 C CA . LEU B 1 173 ? -3.656 -3.932 6.328 1 91.5 173 LEU B CA 1
ATOM 2904 C C . LEU B 1 173 ? -4.855 -3.479 5.504 1 91.5 173 LEU B C 1
ATOM 2906 O O . LEU B 1 173 ? -6 -3.793 5.836 1 91.5 173 LEU B O 1
ATOM 2910 N N . LEU B 1 174 ? -4.59 -2.738 4.492 1 91.62 174 LEU B N 1
ATOM 2911 C CA . LEU B 1 174 ? -5.652 -2.232 3.633 1 91.62 174 LEU B CA 1
ATOM 2912 C C . LEU B 1 174 ? -6.379 -3.377 2.936 1 91.62 174 LEU B C 1
ATOM 2914 O O . LEU B 1 174 ? -7.605 -3.365 2.824 1 91.62 174 LEU B O 1
ATOM 2918 N N . LEU B 1 175 ? -5.613 -4.387 2.469 1 91.12 175 LEU B N 1
ATOM 2919 C CA . LEU B 1 175 ? -6.211 -5.559 1.842 1 91.12 175 LEU B CA 1
ATOM 2920 C C . LEU B 1 175 ? -7.105 -6.305 2.826 1 91.12 175 LEU B C 1
ATOM 2922 O O . LEU B 1 175 ? -8.188 -6.766 2.463 1 91.12 175 LEU B O 1
ATOM 2926 N N . GLU B 1 176 ? -6.641 -6.402 4.055 1 87.94 176 GLU B N 1
ATOM 2927 C CA . GLU B 1 176 ? -7.438 -7.051 5.09 1 87.94 176 GLU B CA 1
ATOM 2928 C C . GLU B 1 176 ? -8.773 -6.34 5.285 1 87.94 176 GLU B C 1
ATOM 2930 O O . GLU B 1 176 ? -9.812 -6.988 5.449 1 87.94 176 GLU B O 1
ATOM 2935 N N . GLN B 1 177 ? -8.75 -5.094 5.242 1 81.19 177 GLN B N 1
ATOM 2936 C CA . GLN B 1 177 ? -9.953 -4.301 5.461 1 81.19 177 GLN B CA 1
ATOM 2937 C C . GLN B 1 177 ? -10.93 -4.453 4.301 1 81.19 177 GLN B C 1
ATOM 2939 O O . GLN B 1 177 ? -12.141 -4.547 4.508 1 81.19 177 GLN B O 1
ATOM 2944 N N . ILE B 1 178 ? -10.453 -4.449 3.164 1 77.62 178 ILE B N 1
ATOM 2945 C CA . ILE B 1 178 ? -11.305 -4.555 1.98 1 77.62 178 ILE B CA 1
ATOM 2946 C C . ILE B 1 178 ? -11.938 -5.945 1.924 1 77.62 178 ILE B C 1
ATOM 2948 O O . ILE B 1 178 ? -13.086 -6.094 1.5 1 77.62 178 ILE B O 1
ATOM 2952 N N . CYS B 1 179 ? -11.156 -6.918 2.289 1 78 179 CYS B N 1
ATOM 2953 C CA . CYS B 1 179 ? -11.641 -8.289 2.225 1 78 179 CYS B CA 1
ATOM 2954 C C . CYS B 1 179 ? -12.609 -8.578 3.367 1 78 179 CYS B C 1
ATOM 2956 O O . CYS B 1 179 ? -13.438 -9.492 3.271 1 78 179 CYS B O 1
ATOM 2958 N N . ALA B 1 180 ? -12.547 -7.824 4.41 1 74.44 180 ALA B N 1
ATOM 2959 C CA . ALA B 1 180 ? -13.445 -8.008 5.543 1 74.44 180 ALA B CA 1
ATOM 2960 C C . ALA B 1 180 ? -14.836 -7.469 5.23 1 74.44 180 ALA B C 1
ATOM 2962 O O . ALA B 1 180 ? -15.836 -7.965 5.754 1 74.44 180 ALA B O 1
ATOM 2963 N N . VAL B 1 181 ? -15.102 -6.34 4.645 1 62.34 181 VAL B N 1
ATOM 2964 C CA . VAL B 1 181 ? -16.375 -5.68 4.41 1 62.34 181 VAL B CA 1
ATOM 2965 C C . VAL B 1 181 ? -17.219 -6.516 3.447 1 62.34 181 VAL B C 1
ATOM 2967 O O . VAL B 1 181 ? -18.453 -6.539 3.551 1 62.34 181 VAL B O 1
ATOM 2970 N N . SER B 1 182 ? -16.938 -7.027 2.389 1 56.41 182 SER B N 1
ATOM 2971 C CA . SER B 1 182 ? -17.828 -7.762 1.488 1 56.41 182 SER B CA 1
ATOM 2972 C C . SER B 1 182 ? -17.641 -9.266 1.64 1 56.41 182 SER B C 1
ATOM 2974 O O . SER B 1 182 ? -16.766 -9.859 0.993 1 56.41 182 SER B O 1
ATOM 2976 N N . PRO B 1 183 ? -18.219 -9.68 2.867 1 49.81 183 PRO B N 1
ATOM 2977 C CA . PRO B 1 183 ? -18.172 -11.141 2.842 1 49.81 183 PRO B CA 1
ATOM 2978 C C . PRO B 1 183 ? -18.734 -11.727 1.557 1 49.81 183 PRO B C 1
ATOM 2980 O O . PRO B 1 183 ? -19.469 -11.047 0.83 1 49.81 183 PRO B O 1
ATOM 2983 N N . PHE B 1 184 ? -18.312 -12.867 0.966 1 49.22 184 PHE B N 1
ATOM 2984 C CA . PHE B 1 184 ? -18.953 -13.578 -0.138 1 49.22 184 PHE B CA 1
ATOM 2985 C C . PHE B 1 184 ? -20.469 -13.406 -0.084 1 49.22 184 PHE B C 1
ATOM 2987 O O . PHE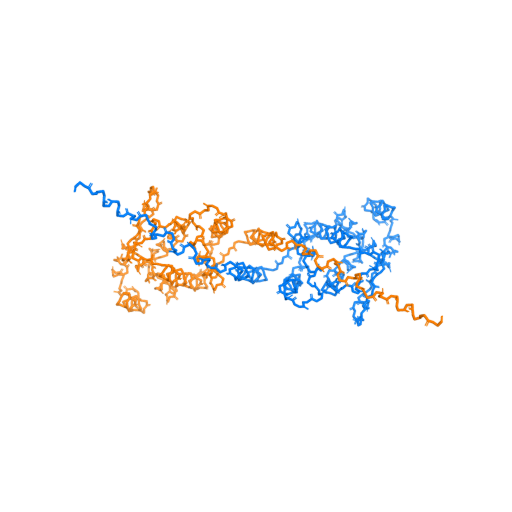 B 1 184 ? -21.094 -13.633 0.957 1 49.22 184 PHE B O 1
ATOM 2994 N N . SER B 1 185 ? -21.078 -12.445 -0.564 1 43.28 185 SER B N 1
ATOM 2995 C CA . SER B 1 185 ? -22.531 -12.461 -0.576 1 43.28 185 SER B CA 1
ATOM 2996 C C . SER B 1 185 ? -23.062 -13.852 -0.902 1 43.28 185 SER B C 1
ATOM 2998 O O . SER B 1 185 ? -22.516 -14.562 -1.74 1 43.28 185 SER B O 1
ATOM 3000 N N . PRO B 1 186 ? -23.969 -14.484 -0.152 1 39.56 186 PRO B N 1
ATOM 3001 C CA . PRO B 1 186 ? -24.656 -15.727 -0.51 1 39.56 186 PRO B CA 1
ATOM 3002 C C . PRO B 1 186 ? -25.094 -15.766 -1.976 1 39.56 186 PRO B C 1
ATOM 3004 O O . PRO B 1 186 ? -25.344 -16.844 -2.521 1 39.56 186 PRO B O 1
ATOM 3007 N N . ARG B 1 187 ? -25.594 -14.703 -2.566 1 42.41 187 ARG B N 1
ATOM 3008 C CA . ARG B 1 187 ? -26.141 -14.734 -3.924 1 42.41 187 ARG B CA 1
ATOM 3009 C C . ARG B 1 187 ? -25.062 -15.141 -4.93 1 42.41 187 ARG B C 1
ATOM 3011 O O . ARG B 1 187 ? -25.375 -15.609 -6.023 1 42.41 187 ARG B O 1
ATOM 3018 N N . ASP B 1 188 ? -23.891 -14.883 -4.664 1 42.59 188 ASP B N 1
ATOM 3019 C CA . ASP B 1 188 ? -22.828 -15.25 -5.598 1 42.59 188 ASP B CA 1
ATOM 3020 C C . ASP B 1 188 ? -22.578 -16.75 -5.598 1 42.59 188 ASP B C 1
ATOM 3022 O O . ASP B 1 188 ? -22.156 -17.312 -6.605 1 42.59 188 ASP B O 1
ATOM 3026 N N . ALA B 1 189 ? -22.812 -17.391 -4.57 1 38.09 189 ALA B N 1
ATOM 3027 C CA . ALA B 1 189 ? -22.859 -18.859 -4.516 1 38.09 189 ALA B CA 1
ATOM 3028 C C . ALA B 1 189 ? -24.047 -19.391 -5.312 1 38.09 189 ALA B C 1
ATOM 3030 O O . ALA B 1 189 ? -23.953 -20.469 -5.922 1 38.09 189 ALA B O 1
ATOM 3031 N N . ALA B 1 190 ? -25.297 -18.844 -5.211 1 38.25 190 ALA B N 1
ATOM 3032 C CA . ALA B 1 190 ? -26.547 -19.438 -5.68 1 38.25 190 ALA B CA 1
ATOM 3033 C C . ALA B 1 190 ? -26.656 -19.375 -7.203 1 38.25 190 ALA B C 1
ATOM 3035 O O . ALA B 1 190 ? -27.516 -20.031 -7.801 1 38.25 190 ALA B O 1
ATOM 3036 N N . SER B 1 191 ? -26.172 -18.391 -7.859 1 36.47 191 SER B N 1
ATOM 3037 C CA . SER B 1 191 ? -26.625 -18.297 -9.25 1 36.47 191 SER B CA 1
ATOM 3038 C C . SER B 1 191 ? -26.219 -19.547 -10.039 1 36.47 191 SER B C 1
ATOM 3040 O O . SER B 1 191 ? -26.453 -19.625 -11.25 1 36.47 191 SER B O 1
ATOM 3042 N N . GLY B 1 192 ? -25.453 -20.469 -9.516 1 33.16 192 GLY B N 1
ATOM 3043 C CA . GLY B 1 192 ? -25.359 -21.656 -10.344 1 33.16 192 GLY B CA 1
ATOM 3044 C C . GLY B 1 192 ? -26.656 -22.438 -10.414 1 33.16 192 GLY B C 1
ATOM 3045 O O . GLY B 1 192 ? -26.734 -23.453 -11.102 1 33.16 192 GLY B O 1
ATOM 3046 N N . GLY B 1 193 ? -27.516 -22.391 -9.344 1 32.03 193 GLY B N 1
ATOM 3047 C CA . GLY B 1 193 ? -28.578 -23.391 -9.312 1 32.03 193 GLY B CA 1
ATOM 3048 C C . GLY B 1 193 ? -29.781 -23 -10.164 1 32.03 193 GLY B C 1
ATOM 3049 O O . GLY B 1 193 ? -30.859 -23.578 -10.023 1 32.03 193 GLY B O 1
ATOM 3050 N N . GLY B 1 194 ? -29.922 -21.891 -10.828 1 29.67 194 GLY B N 1
ATOM 3051 C CA . GLY B 1 194 ? -31.297 -21.609 -11.234 1 29.67 194 GLY B CA 1
ATOM 3052 C C . GLY B 1 194 ? -31.844 -22.656 -12.188 1 29.67 194 GLY B C 1
ATOM 3053 O O . GLY B 1 194 ? -33 -23.062 -12.055 1 29.67 194 GLY B O 1
ATOM 3054 N N . GLY B 1 195 ? -31.469 -22.828 -13.477 1 28.41 195 GLY B N 1
ATOM 3055 C CA . GLY B 1 195 ? -32.469 -22.906 -14.531 1 28.41 195 GLY B CA 1
ATOM 3056 C C . GLY B 1 195 ? -33.062 -24.297 -14.68 1 28.41 195 GLY B C 1
ATOM 3057 O O . GLY B 1 195 ? -33.719 -24.594 -15.688 1 28.41 195 GLY B O 1
ATOM 3058 N N . MET B 1 196 ? -32.781 -25.438 -14.07 1 26.52 196 MET B N 1
ATOM 3059 C CA . MET B 1 196 ? -33.344 -26.609 -14.727 1 26.52 196 MET B CA 1
ATOM 3060 C C . MET B 1 196 ? -34.844 -26.719 -14.453 1 26.52 196 MET B C 1
ATOM 3062 O O . MET B 1 196 ? -35.25 -27.109 -13.359 1 26.52 196 MET B O 1
ATOM 3066 N N . ALA B 1 197 ? -35.781 -25.688 -14.586 1 27.34 197 ALA B N 1
ATOM 3067 C CA . ALA B 1 197 ? -37.188 -26.016 -14.531 1 27.34 197 ALA B CA 1
ATOM 3068 C C . ALA B 1 197 ? -37.562 -27.047 -15.586 1 27.34 197 ALA B C 1
ATOM 3070 O O . ALA B 1 197 ? -37.219 -26.906 -16.75 1 27.34 197 ALA B O 1
ATOM 3071 N N . SER B 1 198 ? -37.719 -28.281 -15.203 1 26.69 198 SER B N 1
ATOM 3072 C CA . SER B 1 198 ? -38.312 -29.5 -15.773 1 26.69 198 SER B CA 1
ATOM 3073 C C . SER B 1 198 ? -39.719 -29.25 -16.312 1 26.69 198 SER B C 1
ATOM 3075 O O . SER B 1 198 ? -40.625 -28.906 -15.547 1 26.69 198 SER B O 1
ATOM 3077 N N . GLY B 1 199 ? -39.969 -28.547 -17.453 1 24.28 199 GLY B N 1
ATOM 3078 C CA . GLY B 1 199 ? -41.219 -28.484 -18.156 1 24.28 199 GLY B CA 1
ATOM 3079 C C . GLY B 1 199 ? -41.781 -29.844 -18.516 1 24.28 199 GLY B C 1
ATOM 3080 O O . GLY B 1 199 ? -41.25 -30.531 -19.406 1 24.28 199 GLY B O 1
ATOM 3081 N N . MET B 1 200 ? -42.125 -30.781 -17.609 1 24.58 200 MET B N 1
ATOM 3082 C CA . MET B 1 200 ? -42.938 -31.984 -17.859 1 24.58 200 MET B CA 1
ATOM 3083 C C . MET B 1 200 ? -44.281 -31.625 -18.5 1 24.58 200 MET B C 1
ATOM 3085 O O . MET B 1 200 ? -45.094 -30.938 -17.875 1 24.58 200 MET B O 1
ATOM 3089 N N . SER B 1 201 ? -44.312 -31.219 -19.797 1 27.27 201 SER B N 1
ATOM 3090 C CA . SER B 1 201 ? -45.531 -31.156 -20.594 1 27.27 201 SER B CA 1
ATOM 3091 C C . SER B 1 201 ? -46.25 -32.5 -20.562 1 27.27 201 SER B C 1
ATOM 3093 O O . SER B 1 201 ? -45.625 -33.562 -20.656 1 27.27 201 SER B O 1
ATOM 3095 N N . SER B 1 202 ? -47.469 -32.594 -19.922 1 31.83 202 SER B N 1
ATOM 3096 C CA . SER B 1 202 ? -48.594 -33.5 -19.859 1 31.83 202 SER B CA 1
ATOM 3097 C C . SER B 1 202 ? -49.125 -33.844 -21.25 1 31.83 202 SER B C 1
ATOM 3099 O O . SER B 1 202 ? -49.562 -32.938 -21.984 1 31.83 202 SER B O 1
ATOM 3101 N N . TYR B 1 203 ? -48.5 -34.688 -22.094 1 25.53 203 TYR B N 1
ATOM 3102 C CA . TYR B 1 203 ? -49.344 -35.406 -23.047 1 25.53 203 TYR B CA 1
ATOM 3103 C C . TYR B 1 203 ? -50.156 -36.5 -22.344 1 25.53 203 TYR B C 1
ATOM 3105 O O . TYR B 1 203 ? -49.719 -37.062 -21.328 1 25.53 203 TYR B O 1
#

Foldseek 3Di:
DVVLQVVLVVCLVPVVVCVVVLVVLLVLADDLVQLVDDQHADDPSNLVSLLSLLQSLLSHLDHPDCSSLVRLLSVLLRVLSVLAPSHYDPPDDLVNLLVSLLSSLVSLQSNCVSDVVSLVSCQVPNLVVLVSLVVQCPPPPHNSNSSSVSNVVSCVVHPRHYDPVSVVVVVVVVVVVVCVPDDPPPVVVPVVPPDPPPPPPDD/DVVLQVVLVVCLVPVVVCVVVLVVLLVLADDLVQLVDDQHADDPSNLSSLLSLLQSLLSHLDHPDCSSLVRLLSVLLSVLSVLAPSHYDPPDDLVNLLVSLLSSLVSLQSNCVSDVVSLVSCQVPNLVVLVSLVVQCPPPPHNSNSSSVSNVVSCVVHPRHYDPVSVVVVVVVVVVVVCVPDPPPVVVVPVVPPDPPPPPPDD